Protein AF-A0A0P1B7J2-F1 (afdb_monomer_lite)

Sequence (470 aa):
MPLTPGGNSAWGNRELLYLIEAWDEVIDDPKDRLMLSTGERATLHARFCVIASSNRRSLSSVTRQHHRVCTAYRLIVATNKKSLKRGTPSWFELSTAEQHELRRAYTKKEKGLLILSPELFRKIDRMCGNNGGGKYHKGKELSKKVVKRSPHAKNPEPEDEAEFVDTPKAAWTPQDWAMFVDAWQEAVDEFIDYGNEPDEKVKLPNWLIRQKFVALGGSQDTTVGSITAKKRCIIHSYNFICQCVNGLEALDGSDWFDYTFTERFRLQRKLVNPKSSQRVGCEIDRETYQTIGSVLEKEEILETITVTGRKRKRGRRKIRKSSMSSDPSSDQSVIQSPTSSLSEDADDMSEAEDPPTKHPSPIVNDDERSQVDEQVVEALLEAQNARFEQLLRDLREERMEERKQNQAMLLAILHERKPTDDLTENATYMEALVGKQQEQLVSLFAQMHKERQQEREDFHALLRQLCSRS

pLDDT: mean 77.25, std 19.38, range [33.38, 98.06]

Foldseek 3Di:
DDDDDPDDDDQDPVLLVLLLVLVLVQDPAPQVPLDDDPVSLVSSLVSSCVSVVHPPDDSVRSRVVSNLLSVLLVLQVVQQVVCVVVVHDHLVPDDPVVVVVSCVVVCVQPPDRDDDDPVSSVSVCCSNPPPVPDPPDPDDDDDDDDDDDDDDDDDDDDPPPPPPPPPPDDDQDLVLLVLLLVLLLCQLVVVVVSCDPLADLDARQLVSSVVSSVVSVHDPPQGSVNSVVSLVLVVVLLVVQVVVQVVCCVPPNDGLQVDDLVVNVVVCCVVPDVPPPSPPNSSQHPVSSVSNVVSVVSSVSSNVSNPVPPPPCPDDDDDDDDDDDDDDDDDDDDDDDDDDDDDDDDDDDDDDDDDDDDDDDDDDPPPPVPPVVVVVVVVVVVVVVVVVVVVVVVVVVVVVVVVVVVVVVVVVVVVVPPDDPDPVVVVVVVVVVVVVVVVVVVVVVVVVVVVVVVVVVVVVVVVVVVVVVD

Radius of gyration: 34.01 Å; chains: 1; bounding box: 103×80×72 Å

Secondary structure (DSSP, 8-state):
---------PPPHHHHHHHHHHHHHH-S-TTT-SS--HHHHHHHHHHHHHHHT---S-HHHHHHHHHHHHHHHHHHHHHHHHHHHHTPPPTTTS-HHHHHHHHHHHHTSSS------HHHHHHHHHHHHGGGG------------------------------------PPPPHHHHHHHHHHHHHHHHHHHHT---TT---PPPHHHHHHHHHHTT--TT--HHHHHHHHHHHHHHHHHHHHHHHHHHHHT---GGGS-HHHHHHHHHHHS-TT---GGGGT--HHHHHHHHHHHHHHHHHHHTTT-S---------PPP----------------------------------PPP--------GGGTHHHHHHHHHHHHHHHHHHHHHHHHHHHHHHHHHHHHHHHHHHHHHH----S-HHHHHHHHHHHHHHHHHHHHHHHHHHHHHHHHHHHHHHHHHHHHHT--

Structure (mmCIF, N/CA/C/O backbone):
data_AF-A0A0P1B7J2-F1
#
_entry.id   AF-A0A0P1B7J2-F1
#
loop_
_atom_site.group_PDB
_atom_site.id
_atom_site.type_symbol
_atom_site.label_atom_id
_atom_site.label_alt_id
_atom_site.label_comp_id
_atom_site.label_asym_id
_atom_site.label_entity_id
_atom_site.label_seq_id
_atom_site.pdbx_PDB_ins_code
_atom_site.Cartn_x
_atom_site.Cartn_y
_atom_site.Cartn_z
_atom_site.occupancy
_atom_site.B_iso_or_equiv
_atom_site.auth_seq_id
_atom_site.auth_comp_id
_atom_site.auth_asym_id
_atom_site.auth_atom_id
_atom_site.pdbx_PDB_model_num
ATOM 1 N N . MET A 1 1 ? 25.366 19.234 -27.482 1.00 41.72 1 MET A N 1
ATOM 2 C CA . MET A 1 1 ? 24.338 18.509 -26.701 1.00 41.72 1 MET A CA 1
ATOM 3 C C . MET A 1 1 ? 24.308 19.087 -25.290 1.00 41.72 1 MET A C 1
ATOM 5 O O . MET A 1 1 ? 25.296 18.919 -24.582 1.00 41.72 1 MET A O 1
ATOM 9 N N . PRO A 1 2 ? 23.269 19.838 -24.888 1.00 40.12 2 PRO A N 1
ATOM 10 C CA . PRO A 1 2 ? 23.201 20.395 -23.543 1.00 40.12 2 PRO A CA 1
ATOM 11 C C . PRO A 1 2 ? 22.888 19.274 -22.545 1.00 40.12 2 PRO A C 1
ATOM 13 O O . PRO A 1 2 ? 21.862 18.604 -22.643 1.00 40.12 2 PRO A O 1
ATOM 16 N N . LEU A 1 3 ? 23.803 19.061 -21.600 1.00 41.00 3 LEU A N 1
ATOM 17 C CA . LEU A 1 3 ? 23.641 18.141 -20.479 1.00 41.00 3 LEU A CA 1
ATOM 18 C C . LEU A 1 3 ? 22.460 18.621 -19.627 1.00 41.00 3 LEU A C 1
ATOM 20 O O . LEU A 1 3 ? 22.558 19.633 -18.934 1.00 41.00 3 LEU A O 1
ATOM 24 N N . THR A 1 4 ? 21.325 17.923 -19.699 1.00 43.09 4 THR A N 1
ATOM 25 C CA . THR A 1 4 ? 20.171 18.231 -18.848 1.00 43.09 4 THR A CA 1
ATOM 26 C C . THR A 1 4 ? 20.570 18.012 -17.388 1.00 43.09 4 THR A C 1
ATOM 28 O O . THR A 1 4 ? 21.020 16.908 -17.063 1.00 43.09 4 THR A O 1
ATOM 31 N N . PRO A 1 5 ? 20.422 19.014 -16.504 1.00 43.41 5 PRO A N 1
ATOM 32 C CA . PRO A 1 5 ? 20.814 18.884 -15.111 1.00 43.41 5 PRO A CA 1
ATOM 33 C C . PRO A 1 5 ? 20.039 17.732 -14.473 1.00 43.41 5 PRO A C 1
ATOM 35 O O . PRO A 1 5 ? 18.808 17.702 -14.527 1.00 43.41 5 PRO A O 1
ATOM 38 N N . GLY A 1 6 ? 20.759 16.790 -13.862 1.00 49.25 6 GLY A N 1
ATOM 39 C CA . GLY A 1 6 ? 20.211 15.736 -13.007 1.00 49.25 6 GLY A CA 1
ATOM 40 C C . GLY A 1 6 ? 19.642 16.319 -11.712 1.00 49.25 6 GLY A C 1
ATOM 41 O O . GLY A 1 6 ? 20.199 16.126 -10.636 1.00 49.25 6 GLY A O 1
ATOM 42 N N . GLY A 1 7 ? 18.565 17.094 -11.834 1.00 41.22 7 GLY A N 1
ATOM 43 C CA . GLY A 1 7 ? 17.861 17.748 -10.741 1.00 41.22 7 GLY A CA 1
ATOM 44 C C . GLY A 1 7 ? 16.695 16.898 -10.251 1.00 41.22 7 GLY A C 1
ATOM 45 O O . GLY A 1 7 ? 15.668 16.806 -10.912 1.00 41.22 7 GLY A O 1
ATOM 46 N N . ASN A 1 8 ? 16.892 16.272 -9.092 1.00 40.94 8 ASN A N 1
ATOM 47 C CA . ASN A 1 8 ? 15.903 15.750 -8.147 1.00 40.94 8 ASN A CA 1
ATOM 48 C C . ASN A 1 8 ? 14.431 15.716 -8.602 1.00 40.94 8 ASN A C 1
ATOM 50 O O . ASN A 1 8 ? 13.693 16.677 -8.415 1.00 40.94 8 ASN A O 1
ATOM 54 N N . SER A 1 9 ? 14.020 14.538 -9.086 1.00 60.44 9 SER A N 1
ATOM 55 C CA . SER A 1 9 ? 12.851 13.726 -8.684 1.00 60.44 9 SER A CA 1
ATOM 56 C C . SER A 1 9 ? 11.465 14.374 -8.477 1.00 60.44 9 SER A C 1
ATOM 58 O O . SER A 1 9 ? 10.544 13.695 -8.027 1.00 60.44 9 SER A O 1
ATOM 60 N N . ALA A 1 10 ? 11.241 15.637 -8.825 1.00 81.94 10 ALA A N 1
ATOM 61 C CA . ALA A 1 10 ? 9.904 16.218 -8.832 1.00 81.94 10 ALA A CA 1
ATOM 62 C C . ALA A 1 10 ? 9.139 15.725 -10.069 1.00 81.94 10 ALA A C 1
ATOM 64 O O . ALA A 1 10 ? 9.696 15.660 -11.163 1.00 81.94 10 ALA A O 1
ATOM 65 N N . TRP A 1 11 ? 7.880 15.329 -9.894 1.00 92.81 11 TRP A N 1
ATOM 66 C CA . TRP A 1 11 ? 7.004 14.972 -11.010 1.00 92.81 11 TRP A CA 1
ATOM 67 C C . TRP A 1 11 ? 6.631 16.235 -11.786 1.00 92.81 11 TRP A C 1
ATOM 69 O O . TRP A 1 11 ? 6.026 17.150 -11.227 1.00 92.81 11 TRP A O 1
ATOM 79 N N . GLY A 1 12 ? 7.018 16.301 -13.059 1.00 93.00 12 GLY A N 1
ATOM 80 C CA . GLY A 1 12 ? 6.675 17.429 -13.926 1.00 93.00 12 GLY A CA 1
ATOM 81 C C . GLY A 1 12 ? 5.231 17.345 -14.426 1.00 93.00 12 GLY A C 1
ATOM 82 O O . GLY A 1 12 ? 4.690 16.254 -14.577 1.00 93.00 12 GLY A O 1
ATOM 83 N N . ASN A 1 13 ? 4.613 18.480 -14.771 1.00 93.62 13 ASN A N 1
ATOM 84 C CA . ASN A 1 13 ? 3.241 18.501 -15.311 1.00 93.62 13 ASN A CA 1
ATOM 85 C C . ASN A 1 13 ? 3.063 17.600 -16.546 1.00 93.62 13 ASN A C 1
ATOM 87 O O . ASN A 1 13 ? 2.053 16.916 -16.668 1.00 93.62 13 ASN A O 1
ATOM 91 N N . ARG A 1 14 ? 4.064 17.556 -17.435 1.00 94.88 14 ARG A N 1
ATOM 92 C CA . ARG A 1 14 ? 4.055 16.682 -18.618 1.00 94.88 14 ARG A CA 1
ATOM 93 C C . ARG A 1 14 ? 4.078 15.199 -18.243 1.00 94.88 14 ARG A C 1
ATOM 95 O O . ARG A 1 14 ? 3.361 14.403 -18.828 1.00 94.88 14 ARG A O 1
ATOM 102 N N . GLU A 1 15 ? 4.863 14.846 -17.232 1.00 95.62 15 GLU A N 1
ATOM 103 C CA . GLU A 1 15 ? 4.939 13.480 -16.714 1.00 95.62 15 GLU A CA 1
ATOM 104 C C . GLU A 1 15 ? 3.614 13.052 -16.063 1.00 95.62 15 GLU A C 1
ATOM 106 O O . GLU A 1 15 ? 3.169 11.922 -16.234 1.00 95.62 15 GLU A O 1
ATOM 111 N N . LEU A 1 16 ? 2.927 13.975 -15.382 1.00 96.50 16 LEU A N 1
ATOM 112 C CA . LEU A 1 16 ? 1.588 13.734 -14.838 1.00 96.50 16 LEU A CA 1
ATOM 113 C C . LEU A 1 16 ? 0.533 13.539 -15.932 1.00 96.50 16 LEU A C 1
ATOM 115 O O . LEU A 1 16 ? -0.369 12.726 -15.755 1.00 96.50 16 LEU A O 1
ATOM 119 N N . LEU A 1 17 ? 0.646 14.246 -17.061 1.00 96.31 17 LEU A N 1
ATOM 120 C CA . LEU A 1 17 ? -0.238 14.026 -18.209 1.00 96.31 17 LEU A CA 1
ATOM 121 C C . LEU A 1 17 ? -0.076 12.617 -18.785 1.00 96.31 17 LEU A C 1
ATOM 123 O O . LEU A 1 17 ? -1.090 11.983 -19.067 1.00 96.31 17 LEU A O 1
ATOM 127 N N . TYR A 1 18 ? 1.163 12.126 -18.899 1.00 97.19 18 TYR A N 1
ATOM 128 C CA . TYR A 1 18 ? 1.442 10.753 -19.333 1.00 97.19 18 TYR A CA 1
ATOM 129 C C . TYR A 1 18 ? 0.895 9.718 -18.358 1.00 97.19 18 TYR A C 1
ATOM 131 O O . TYR A 1 18 ? 0.360 8.703 -18.783 1.00 97.19 18 TYR A O 1
ATOM 139 N N . LEU A 1 19 ? 0.982 9.984 -17.052 1.00 96.81 19 LEU A N 1
ATOM 140 C CA . LEU A 1 19 ? 0.386 9.117 -16.038 1.00 96.81 19 LEU A CA 1
ATOM 141 C C . LEU A 1 19 ? -1.135 9.029 -16.178 1.00 96.81 19 LEU A C 1
ATOM 143 O O . LEU A 1 19 ? -1.689 7.940 -16.107 1.00 96.81 19 LEU A O 1
ATOM 147 N N . ILE A 1 20 ? -1.805 10.161 -16.389 1.00 95.88 20 ILE A N 1
ATOM 148 C CA . ILE A 1 20 ? -3.261 10.195 -16.574 1.00 95.88 20 ILE A CA 1
ATOM 149 C C . ILE A 1 20 ? -3.662 9.523 -17.893 1.00 95.88 20 ILE A C 1
ATOM 151 O O . ILE A 1 20 ? -4.688 8.866 -17.947 1.00 95.88 20 ILE A O 1
ATOM 155 N N . GLU A 1 21 ? -2.855 9.654 -18.946 1.00 96.12 21 GLU A N 1
ATOM 156 C CA . GLU A 1 21 ? -3.083 8.970 -20.227 1.00 96.12 21 GLU A CA 1
ATOM 157 C C . GLU A 1 21 ? -2.917 7.456 -20.111 1.00 96.12 21 GLU A C 1
ATOM 159 O O . GLU A 1 21 ? -3.795 6.708 -20.518 1.00 96.12 21 GLU A O 1
ATOM 164 N N . ALA A 1 22 ? -1.844 7.007 -19.459 1.00 96.31 22 ALA A N 1
ATOM 165 C CA . ALA A 1 22 ? -1.649 5.597 -19.153 1.00 96.31 22 ALA A CA 1
ATOM 166 C C . ALA A 1 22 ? -2.789 5.043 -18.288 1.00 96.31 22 ALA A C 1
ATOM 168 O O . ALA A 1 22 ? -3.189 3.899 -18.462 1.00 96.31 22 ALA A O 1
ATOM 169 N N . TRP A 1 23 ? -3.311 5.850 -17.363 1.00 95.12 23 TRP A N 1
ATOM 170 C CA . TRP A 1 23 ? -4.446 5.481 -16.524 1.00 95.12 23 TRP A CA 1
ATOM 171 C C . TRP A 1 23 ? -5.737 5.315 -17.336 1.00 95.12 23 TRP A C 1
ATOM 173 O O . TRP A 1 23 ? -6.419 4.309 -17.161 1.00 95.12 23 TRP A O 1
ATOM 183 N N . ASP A 1 24 ? -6.029 6.243 -18.246 1.00 93.50 24 ASP A N 1
ATOM 184 C CA . ASP A 1 24 ? -7.201 6.194 -19.135 1.00 93.50 24 ASP A CA 1
ATOM 185 C C . ASP A 1 24 ? -7.213 4.946 -20.022 1.00 93.50 24 ASP A C 1
ATOM 187 O O . ASP A 1 24 ? -8.253 4.342 -20.248 1.00 93.50 24 ASP A O 1
ATOM 191 N N . GLU A 1 25 ? -6.039 4.515 -20.482 1.00 94.50 25 GLU A N 1
ATOM 192 C CA . GLU A 1 25 ? -5.925 3.348 -21.354 1.00 94.50 25 GLU A CA 1
ATOM 193 C C . GLU A 1 25 ? -5.989 1.995 -20.634 1.00 94.50 25 GLU A C 1
ATOM 195 O O . GLU A 1 25 ? -6.272 0.980 -21.266 1.00 94.50 25 GLU A O 1
ATOM 200 N N . VAL A 1 26 ? -5.659 1.950 -19.342 1.00 93.12 26 VAL A N 1
ATOM 201 C CA . VAL A 1 26 ? -5.511 0.686 -18.600 1.00 93.12 26 VAL A CA 1
ATOM 202 C C . VAL A 1 26 ? -6.762 0.328 -17.800 1.00 93.12 26 VAL A C 1
ATOM 204 O O . VAL A 1 26 ? -6.936 -0.836 -17.447 1.00 93.12 26 VAL A O 1
ATOM 207 N N . ILE A 1 27 ? -7.623 1.299 -17.484 1.00 87.12 27 ILE A N 1
ATOM 208 C CA . ILE A 1 27 ? -8.712 1.106 -16.520 1.00 87.12 27 ILE A CA 1
ATOM 209 C C . ILE A 1 27 ? -10.059 1.405 -17.155 1.00 87.12 27 ILE A C 1
ATOM 211 O O . ILE A 1 27 ? -10.395 2.560 -17.395 1.00 87.12 27 ILE A O 1
ATOM 215 N N . ASP A 1 28 ? -10.854 0.351 -17.329 1.00 80.81 28 ASP A N 1
ATOM 216 C CA . ASP A 1 28 ? -12.162 0.415 -17.988 1.00 80.81 28 ASP A CA 1
ATOM 217 C C . ASP A 1 28 ? -13.182 1.299 -17.242 1.00 80.81 28 ASP A C 1
ATOM 219 O O . ASP A 1 28 ? -14.014 1.959 -17.869 1.00 80.81 28 ASP A O 1
ATOM 223 N N . ASP A 1 29 ? -13.120 1.336 -15.903 1.00 80.12 29 ASP A N 1
ATOM 224 C CA . ASP A 1 29 ? -13.966 2.207 -15.077 1.00 80.12 29 ASP A CA 1
ATOM 225 C C . ASP A 1 29 ? -13.171 2.939 -13.976 1.00 80.12 29 ASP A C 1
ATOM 227 O O . ASP A 1 29 ? -13.053 2.468 -12.836 1.00 80.12 29 ASP A O 1
ATOM 231 N N . PRO A 1 30 ? -12.617 4.125 -14.286 1.00 71.75 30 PRO A N 1
ATOM 232 C CA . PRO A 1 30 ? -11.809 4.895 -13.346 1.00 71.75 30 PRO A CA 1
ATOM 233 C C . PRO A 1 30 ? -12.640 5.572 -12.243 1.00 71.75 30 PRO A C 1
ATOM 235 O O . PRO A 1 30 ? -12.064 6.174 -11.334 1.00 71.75 30 PRO A O 1
ATOM 238 N N . LYS A 1 31 ? -13.981 5.517 -12.298 1.00 66.75 31 LYS A N 1
ATOM 239 C CA . LYS A 1 31 ? -14.863 6.209 -11.339 1.00 66.75 31 LYS A CA 1
ATOM 240 C C . LYS A 1 31 ? -14.855 5.553 -9.967 1.00 66.75 31 LYS A C 1
ATOM 242 O O . LYS A 1 31 ? -14.741 6.249 -8.957 1.00 66.75 31 LYS A O 1
ATOM 247 N N . ASP A 1 32 ? -14.932 4.227 -9.955 1.00 59.50 32 ASP A N 1
ATOM 248 C CA . ASP A 1 32 ? -15.065 3.442 -8.727 1.00 59.50 32 ASP A CA 1
ATOM 249 C C . ASP A 1 32 ? -13.732 2.833 -8.265 1.00 59.50 32 ASP A C 1
ATOM 251 O O . ASP A 1 32 ? -13.579 2.469 -7.096 1.00 59.50 32 ASP A O 1
ATOM 255 N N . ARG A 1 33 ? -12.710 2.802 -9.133 1.00 65.81 33 ARG A N 1
ATOM 256 C CA . ARG A 1 33 ? -11.414 2.157 -8.859 1.00 65.81 33 ARG A CA 1
ATOM 257 C C . ARG A 1 33 ? -10.284 3.148 -8.623 1.00 65.81 33 ARG A C 1
ATOM 259 O O . ARG A 1 33 ? -9.339 3.286 -9.388 1.00 65.81 33 ARG A O 1
ATOM 266 N N . LEU A 1 34 ? -10.357 3.819 -7.480 1.00 69.50 34 LEU A N 1
ATOM 267 C CA . LEU A 1 34 ? -9.281 4.702 -6.998 1.00 69.50 34 LEU A CA 1
ATOM 268 C C . LEU A 1 34 ? -8.143 3.931 -6.309 1.00 69.50 34 LEU A C 1
ATOM 270 O O . LEU A 1 34 ? -7.134 4.519 -5.916 1.00 69.50 34 LEU A O 1
ATOM 274 N N . MET A 1 35 ? -8.325 2.621 -6.156 1.00 77.25 35 MET A N 1
ATOM 275 C CA . MET A 1 35 ? -7.309 1.668 -5.743 1.00 77.25 35 MET A CA 1
ATOM 276 C C . MET A 1 35 ? -7.142 0.662 -6.869 1.00 77.25 35 MET A C 1
ATOM 278 O O . MET A 1 35 ? -8.120 0.093 -7.347 1.00 77.25 35 MET A O 1
ATOM 282 N N . LEU A 1 36 ? -5.897 0.488 -7.287 1.00 85.81 36 LEU A N 1
ATOM 283 C CA . LEU A 1 36 ? -5.527 -0.424 -8.353 1.00 85.81 36 LEU A CA 1
ATOM 284 C C . LEU A 1 36 ? -5.155 -1.770 -7.750 1.00 85.81 36 LEU A C 1
ATOM 286 O O . LEU A 1 36 ? -4.404 -1.818 -6.771 1.00 85.81 36 LEU A O 1
ATOM 290 N N . SER A 1 37 ? -5.621 -2.852 -8.362 1.00 86.94 37 SER A N 1
ATOM 291 C CA . SER A 1 37 ? -5.097 -4.190 -8.099 1.00 86.94 37 SER A CA 1
ATOM 292 C C . SER A 1 37 ? -3.600 -4.269 -8.429 1.00 86.94 37 SER A C 1
ATOM 294 O O . SER A 1 37 ? -3.010 -3.384 -9.057 1.00 86.94 37 SER A O 1
ATOM 296 N N . THR A 1 38 ? -2.935 -5.330 -7.974 1.00 81.06 38 THR A N 1
ATOM 297 C CA . THR A 1 38 ? -1.515 -5.566 -8.283 1.00 81.06 38 THR A CA 1
ATOM 298 C C . THR A 1 38 ? -1.262 -5.651 -9.788 1.00 81.06 38 THR A C 1
ATOM 300 O O . THR A 1 38 ? -0.347 -4.993 -10.282 1.00 81.06 38 THR A O 1
ATOM 303 N N . GLY A 1 39 ? -2.124 -6.361 -10.524 1.00 85.94 39 GLY A N 1
ATOM 304 C CA . GLY A 1 39 ? -2.051 -6.443 -11.984 1.00 85.94 39 GLY A CA 1
ATOM 305 C C . GLY A 1 39 ? -2.223 -5.079 -12.655 1.00 85.94 39 GLY A C 1
ATOM 306 O O . GLY A 1 39 ? -1.357 -4.663 -13.419 1.00 85.94 39 GLY A O 1
ATOM 307 N N . GLU A 1 40 ? -3.273 -4.330 -12.299 1.00 91.88 40 GLU A N 1
ATOM 308 C CA . GLU A 1 40 ? -3.543 -3.002 -12.878 1.00 91.88 40 GLU A CA 1
ATOM 309 C C . GLU A 1 40 ? -2.398 -2.008 -12.625 1.00 91.88 40 GLU A C 1
ATOM 311 O O . GLU A 1 40 ? -2.108 -1.178 -13.482 1.00 91.88 40 GLU A O 1
ATOM 316 N N . ARG A 1 41 ? -1.697 -2.097 -11.485 1.00 92.38 41 ARG A N 1
ATOM 317 C CA . ARG A 1 41 ? -0.511 -1.260 -11.217 1.00 92.38 41 ARG A CA 1
ATOM 318 C C . ARG A 1 41 ? 0.651 -1.578 -12.141 1.00 92.38 41 ARG A C 1
ATOM 320 O O . ARG A 1 41 ? 1.275 -0.649 -12.654 1.00 92.38 41 ARG A O 1
ATOM 327 N N . ALA A 1 42 ? 0.942 -2.862 -12.341 1.00 91.12 42 ALA A N 1
ATOM 328 C CA . ALA A 1 42 ? 1.992 -3.291 -13.257 1.00 91.12 42 ALA A CA 1
ATOM 329 C C . ALA A 1 42 ? 1.667 -2.849 -14.691 1.00 91.12 42 ALA A C 1
ATOM 331 O O . ALA A 1 42 ? 2.518 -2.272 -15.368 1.00 91.12 42 ALA A O 1
ATOM 332 N N . THR A 1 43 ? 0.414 -3.017 -15.122 1.00 94.62 43 THR A N 1
ATOM 333 C CA . THR A 1 43 ? -0.050 -2.569 -16.441 1.00 94.62 43 THR A CA 1
ATOM 334 C C . THR A 1 43 ? 0.004 -1.046 -16.579 1.00 94.62 43 THR A C 1
ATOM 336 O O . THR A 1 43 ? 0.496 -0.548 -17.592 1.00 94.62 43 THR A O 1
ATOM 339 N N . LEU A 1 44 ? -0.411 -0.297 -15.551 1.00 96.06 44 LEU A N 1
ATOM 340 C CA . LEU A 1 44 ? -0.316 1.164 -15.522 1.00 96.06 44 LEU A CA 1
ATOM 341 C C . LEU A 1 44 ? 1.134 1.635 -15.660 1.00 96.06 44 LEU A C 1
ATOM 343 O O . LEU A 1 44 ? 1.415 2.544 -16.438 1.00 96.06 44 LEU A O 1
ATOM 347 N N . HIS A 1 45 ? 2.063 1.031 -14.916 1.00 96.44 45 HIS A N 1
ATOM 348 C CA . HIS A 1 45 ? 3.487 1.365 -14.995 1.00 96.44 45 HIS A CA 1
ATOM 349 C C . HIS A 1 45 ? 4.076 1.042 -16.365 1.00 96.44 45 HIS A C 1
ATOM 351 O O . HIS A 1 45 ? 4.718 1.908 -16.960 1.00 96.44 45 HIS A O 1
ATOM 357 N N . ALA A 1 46 ? 3.796 -0.148 -16.899 1.00 95.50 46 ALA A N 1
ATOM 358 C CA . ALA A 1 46 ? 4.240 -0.537 -18.230 1.00 95.50 46 ALA A CA 1
ATOM 359 C C . ALA A 1 46 ? 3.739 0.460 -19.285 1.00 95.50 46 ALA A C 1
ATOM 361 O O . ALA A 1 46 ? 4.525 0.961 -20.093 1.00 95.50 46 ALA A O 1
ATOM 362 N N . ARG A 1 47 ? 2.450 0.823 -19.235 1.00 97.38 47 ARG A N 1
ATOM 363 C CA . ARG A 1 47 ? 1.866 1.791 -20.168 1.00 97.38 47 ARG A CA 1
ATOM 364 C C . ARG A 1 47 ? 2.452 3.188 -19.993 1.00 97.38 47 ARG A C 1
ATOM 366 O O . ARG A 1 47 ? 2.790 3.836 -20.981 1.00 97.38 47 ARG A O 1
ATOM 373 N N . PHE A 1 48 ? 2.655 3.627 -18.754 1.00 97.25 48 PHE A N 1
ATOM 374 C CA . PHE A 1 48 ? 3.328 4.887 -18.455 1.00 97.25 48 PHE A CA 1
ATOM 375 C C . PHE A 1 48 ? 4.733 4.936 -19.065 1.00 97.25 48 PHE A C 1
ATOM 377 O O . PHE A 1 48 ? 5.079 5.930 -19.699 1.00 97.25 48 PHE A O 1
ATOM 384 N N . CYS A 1 49 ? 5.531 3.874 -18.926 1.00 95.81 49 CYS A N 1
ATOM 385 C CA . CYS A 1 49 ? 6.874 3.811 -19.502 1.00 95.81 49 CYS A CA 1
ATOM 386 C C . CYS A 1 49 ? 6.867 3.895 -21.033 1.00 95.81 49 CYS A C 1
ATOM 388 O O . CYS A 1 49 ? 7.732 4.566 -21.602 1.00 95.81 49 CYS A O 1
ATOM 390 N N . VAL A 1 50 ? 5.878 3.273 -21.685 1.00 96.50 50 VAL A N 1
ATOM 391 C CA . VAL A 1 50 ? 5.677 3.361 -23.141 1.00 96.50 50 VAL A CA 1
ATOM 392 C C . VAL A 1 50 ? 5.379 4.804 -23.558 1.00 96.50 50 VAL A C 1
ATOM 394 O O . VAL A 1 50 ? 6.096 5.358 -24.390 1.00 96.50 50 VAL A O 1
ATOM 397 N N . ILE A 1 51 ? 4.387 5.452 -22.939 1.00 97.12 51 ILE A N 1
ATOM 398 C CA . ILE A 1 51 ? 3.978 6.827 -23.286 1.00 97.12 51 ILE A CA 1
ATOM 399 C C . ILE A 1 51 ? 5.090 7.836 -22.968 1.00 97.12 51 ILE A C 1
ATOM 401 O O . ILE A 1 51 ? 5.397 8.720 -23.769 1.00 97.12 51 ILE A O 1
ATOM 405 N N . ALA A 1 52 ? 5.742 7.695 -21.813 1.00 95.69 52 ALA A N 1
ATOM 406 C CA . ALA A 1 52 ? 6.831 8.573 -21.402 1.00 95.69 52 ALA A CA 1
ATOM 407 C C . ALA A 1 52 ? 8.125 8.344 -22.201 1.00 95.69 52 ALA A C 1
ATOM 409 O O . ALA A 1 52 ? 9.051 9.151 -22.074 1.00 95.69 52 ALA A O 1
ATOM 410 N N . SER A 1 53 ? 8.206 7.257 -22.985 1.00 94.38 53 SER A N 1
ATOM 411 C CA . SER A 1 53 ? 9.423 6.800 -23.675 1.00 94.38 53 SER A CA 1
ATOM 412 C C . SER A 1 53 ? 10.629 6.736 -22.726 1.00 94.38 53 SER A C 1
ATOM 414 O O . SER A 1 53 ? 11.743 7.138 -23.062 1.00 94.38 53 SER A O 1
ATOM 416 N N . SER A 1 54 ? 10.382 6.328 -21.479 1.00 88.38 54 SER A N 1
ATOM 417 C CA . SER A 1 54 ? 11.335 6.439 -20.376 1.00 88.38 54 SER A CA 1
ATOM 418 C C . SER A 1 54 ? 10.988 5.459 -19.260 1.00 88.38 54 SER A C 1
ATOM 420 O O . SER A 1 54 ? 9.852 5.396 -18.795 1.00 88.38 54 SER A O 1
ATOM 422 N N . ASN A 1 55 ? 12.000 4.749 -18.763 1.00 86.56 55 ASN A N 1
ATOM 423 C CA . ASN A 1 55 ? 11.915 3.866 -17.597 1.00 86.56 55 ASN A CA 1
ATOM 424 C C . ASN A 1 55 ? 12.442 4.534 -16.311 1.00 86.56 55 ASN A C 1
ATOM 426 O O . ASN A 1 55 ? 12.782 3.860 -15.346 1.00 86.56 55 ASN A O 1
ATOM 430 N N . ARG A 1 56 ? 12.521 5.874 -16.276 1.00 87.50 56 ARG A N 1
ATOM 431 C CA . ARG A 1 56 ? 13.116 6.615 -15.146 1.00 87.50 56 ARG A CA 1
ATOM 432 C C . ARG A 1 56 ? 12.336 6.520 -13.833 1.00 87.50 56 ARG A C 1
ATOM 434 O O . ARG A 1 56 ? 12.880 6.881 -12.791 1.00 87.50 56 ARG A O 1
ATOM 441 N N . ARG A 1 57 ? 11.061 6.126 -13.865 1.00 91.75 57 ARG A N 1
ATOM 442 C CA . ARG A 1 57 ? 10.224 5.987 -12.666 1.00 91.75 57 ARG A CA 1
ATOM 443 C C . ARG A 1 57 ? 9.987 4.515 -12.373 1.00 91.75 57 ARG A C 1
ATOM 445 O O . ARG A 1 57 ? 9.555 3.770 -13.248 1.00 91.75 57 ARG A O 1
ATOM 452 N N . SER A 1 58 ? 10.218 4.133 -11.123 1.00 92.75 58 SER A N 1
ATOM 453 C CA . SER A 1 58 ? 9.864 2.810 -10.618 1.00 92.75 58 SER A CA 1
ATOM 454 C C . SER A 1 58 ? 8.344 2.629 -10.546 1.00 92.75 58 SER A C 1
ATOM 456 O O . SER A 1 58 ? 7.594 3.605 -10.413 1.00 92.75 58 SER A O 1
ATOM 458 N N . LEU A 1 59 ? 7.895 1.371 -10.573 1.00 91.25 59 LEU A N 1
ATOM 459 C CA . LEU A 1 59 ? 6.499 0.967 -10.361 1.00 91.25 59 LEU A CA 1
ATOM 460 C C . LEU A 1 59 ? 5.905 1.612 -9.102 1.00 91.25 59 LEU A C 1
ATOM 462 O O . LEU A 1 59 ? 4.829 2.216 -9.142 1.00 91.25 59 LEU A O 1
ATOM 466 N N . SER A 1 60 ? 6.653 1.562 -7.999 1.00 86.31 60 SER A N 1
ATOM 467 C CA . SER A 1 60 ? 6.285 2.163 -6.716 1.00 86.31 60 SER A CA 1
ATOM 468 C C . SER A 1 60 ? 6.103 3.680 -6.806 1.00 86.31 60 SER A C 1
ATOM 470 O O . SER A 1 60 ? 5.180 4.235 -6.202 1.00 86.31 60 SER A O 1
ATOM 472 N N . SER A 1 61 ? 6.951 4.372 -7.575 1.00 91.56 61 SER A N 1
ATOM 473 C CA . SER A 1 61 ? 6.847 5.819 -7.790 1.00 91.56 61 SER A CA 1
ATOM 474 C C . SER A 1 61 ? 5.596 6.181 -8.591 1.00 91.56 61 SER A C 1
ATOM 476 O O . SER A 1 61 ? 4.834 7.054 -8.168 1.00 91.56 61 SER A O 1
ATOM 478 N N . VAL A 1 62 ? 5.343 5.470 -9.696 1.00 94.44 62 VAL A N 1
ATOM 479 C CA . VAL A 1 62 ? 4.158 5.661 -10.551 1.00 94.44 62 VAL A CA 1
ATOM 480 C C . VAL A 1 62 ? 2.873 5.397 -9.770 1.00 94.44 62 VAL A C 1
ATOM 482 O O . VAL A 1 62 ? 1.985 6.246 -9.737 1.00 94.44 62 VAL A O 1
ATOM 485 N N . THR A 1 63 ? 2.811 4.279 -9.050 1.00 91.81 63 THR A N 1
ATOM 486 C CA . THR A 1 63 ? 1.655 3.897 -8.226 1.00 91.81 63 THR A CA 1
ATOM 487 C C . THR A 1 63 ? 1.366 4.930 -7.138 1.00 91.81 63 THR A C 1
ATOM 489 O O . THR A 1 63 ? 0.230 5.377 -6.963 1.00 91.81 63 THR A O 1
ATOM 492 N N . ARG A 1 64 ? 2.401 5.357 -6.405 1.00 89.62 64 ARG A N 1
ATOM 493 C CA . ARG A 1 64 ? 2.259 6.367 -5.349 1.00 89.62 64 ARG A CA 1
ATOM 494 C C . ARG A 1 64 ? 1.787 7.699 -5.917 1.00 89.62 64 ARG A C 1
ATOM 496 O O . ARG A 1 64 ? 0.992 8.393 -5.282 1.00 89.62 64 ARG A O 1
ATOM 503 N N . GLN A 1 65 ? 2.279 8.068 -7.096 1.00 94.31 65 GLN A N 1
ATOM 504 C CA . GLN A 1 65 ? 1.863 9.294 -7.751 1.00 94.31 65 GLN A CA 1
ATOM 505 C C . GLN A 1 65 ? 0.420 9.214 -8.252 1.00 94.31 65 GLN A C 1
ATOM 507 O O . GLN A 1 65 ? -0.335 10.159 -8.031 1.00 94.31 65 GLN A O 1
ATOM 512 N N . HIS A 1 66 ? 0.016 8.088 -8.839 1.00 94.38 66 HIS A N 1
ATOM 513 C CA . HIS A 1 66 ? -1.366 7.826 -9.236 1.00 94.38 66 HIS A CA 1
ATOM 514 C C . HIS A 1 66 ? -2.319 7.992 -8.046 1.00 94.38 66 HIS A C 1
ATOM 516 O O . HIS A 1 66 ? -3.292 8.742 -8.120 1.00 94.38 66 HIS A O 1
ATOM 522 N N . HIS A 1 67 ? -1.976 7.397 -6.901 1.00 91.00 67 HIS A N 1
ATOM 523 C CA . HIS A 1 67 ? -2.756 7.552 -5.677 1.00 91.00 67 HIS A CA 1
ATOM 524 C C . HIS A 1 67 ? -2.878 9.026 -5.242 1.00 91.00 67 HIS A C 1
ATOM 526 O O . HIS A 1 67 ? -3.972 9.502 -4.943 1.00 91.00 67 HIS A O 1
ATOM 532 N N . ARG A 1 68 ? -1.782 9.797 -5.280 1.00 91.50 68 ARG A N 1
ATOM 533 C CA . ARG A 1 68 ? -1.813 11.239 -4.963 1.00 91.50 68 ARG A CA 1
ATOM 534 C C . ARG A 1 68 ? -2.697 12.043 -5.916 1.00 91.50 68 ARG A C 1
ATOM 536 O O . ARG A 1 68 ? -3.372 12.966 -5.462 1.00 91.50 68 ARG A O 1
ATOM 543 N N . VAL A 1 69 ? -2.682 11.714 -7.210 1.00 93.69 69 VAL A N 1
ATOM 544 C CA . VAL A 1 69 ? -3.562 12.318 -8.224 1.00 93.69 69 VAL A CA 1
ATOM 545 C C . VAL A 1 69 ? -5.026 12.027 -7.885 1.00 93.69 69 VAL A C 1
ATOM 547 O O . VAL A 1 69 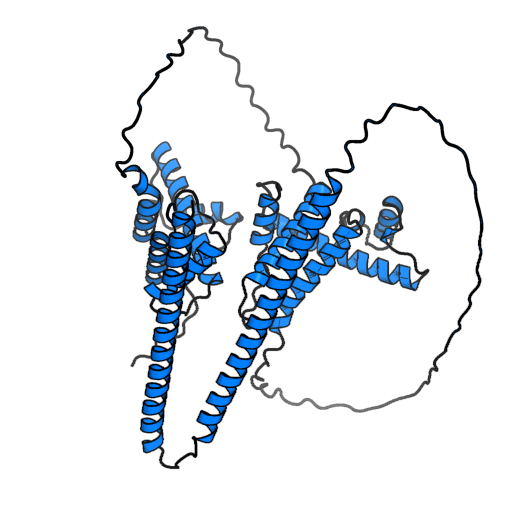? -5.824 12.960 -7.806 1.00 93.69 69 VAL A O 1
ATOM 550 N N . CYS A 1 70 ? -5.355 10.768 -7.589 1.00 91.81 70 CYS A N 1
ATOM 551 C CA . CYS A 1 70 ? -6.695 10.332 -7.193 1.00 91.81 70 CYS A CA 1
ATOM 552 C C . CYS A 1 70 ? -7.210 11.066 -5.946 1.00 91.81 70 CYS A C 1
ATOM 554 O O . CYS A 1 70 ? -8.324 11.597 -5.938 1.00 91.81 70 CYS A O 1
ATOM 556 N N . THR A 1 71 ? -6.396 11.146 -4.890 1.00 89.62 71 THR A N 1
ATOM 557 C CA . THR A 1 71 ? -6.755 11.876 -3.666 1.00 89.62 71 THR A CA 1
ATOM 558 C C . THR A 1 71 ? -6.976 13.363 -3.950 1.00 89.62 71 THR A C 1
ATOM 560 O O . THR A 1 71 ? -7.960 13.939 -3.478 1.00 89.62 71 THR A O 1
ATOM 563 N N . ALA A 1 72 ? -6.093 13.995 -4.729 1.00 93.25 72 ALA A N 1
ATOM 564 C CA . ALA A 1 72 ? -6.230 15.407 -5.074 1.00 93.25 72 ALA A CA 1
ATOM 565 C C . ALA A 1 72 ? -7.514 15.665 -5.877 1.00 93.25 72 ALA A C 1
ATOM 567 O O . ALA A 1 72 ? -8.254 16.593 -5.556 1.00 93.25 72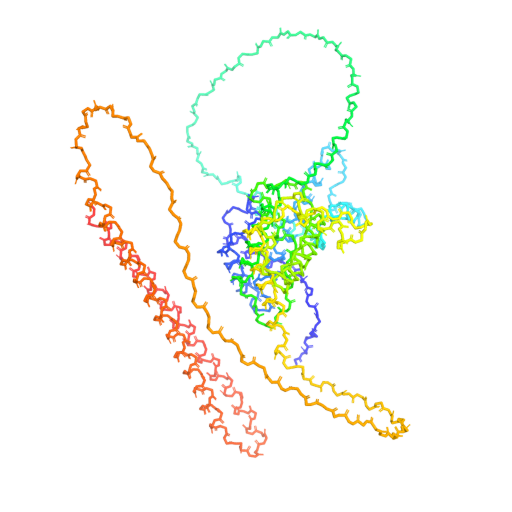 ALA A O 1
ATOM 568 N N . TYR A 1 73 ? -7.827 14.810 -6.854 1.00 93.88 73 TYR A N 1
ATOM 569 C CA . TYR A 1 73 ? -9.062 14.893 -7.635 1.00 93.88 73 TYR A CA 1
ATOM 570 C C . TYR A 1 73 ? -10.307 14.819 -6.738 1.00 93.88 73 TYR A C 1
ATOM 572 O O . TYR A 1 73 ? -11.162 15.704 -6.800 1.00 93.88 73 TYR A O 1
ATOM 580 N N . ARG A 1 74 ? -10.373 13.839 -5.825 1.00 91.12 74 ARG A N 1
ATOM 581 C CA . ARG A 1 74 ? -11.482 13.695 -4.864 1.00 91.12 74 ARG A CA 1
ATOM 582 C C . ARG A 1 74 ? -11.692 14.938 -4.008 1.00 91.12 74 ARG A C 1
ATOM 584 O O . ARG A 1 74 ? -12.834 15.357 -3.817 1.00 91.12 74 ARG A O 1
ATOM 591 N N . LEU A 1 75 ? -10.611 15.529 -3.494 1.00 93.38 75 LEU A N 1
ATOM 592 C CA . LEU A 1 75 ? -10.697 16.764 -2.715 1.00 93.38 75 LEU A CA 1
ATOM 593 C C . LEU A 1 75 ? -11.324 17.890 -3.546 1.00 93.38 75 LEU A C 1
ATOM 595 O O . LEU A 1 75 ? -12.222 18.582 -3.061 1.00 93.38 75 LEU A O 1
ATOM 599 N N . ILE A 1 76 ? -10.879 18.052 -4.794 1.00 95.62 76 ILE A N 1
ATOM 600 C CA . ILE A 1 76 ? -11.376 19.098 -5.693 1.00 95.62 76 ILE A CA 1
ATOM 601 C C . ILE A 1 76 ? -12.860 18.875 -6.003 1.00 95.62 76 ILE A C 1
ATOM 603 O O . ILE A 1 76 ? -13.654 19.798 -5.835 1.00 95.62 76 ILE A O 1
ATOM 607 N N . VAL A 1 77 ? -13.266 17.653 -6.363 1.00 94.06 77 VAL A N 1
ATOM 608 C CA . VAL A 1 77 ? -14.676 17.308 -6.630 1.00 94.06 77 VAL A CA 1
ATOM 609 C C . VAL A 1 77 ? -15.552 17.553 -5.401 1.00 94.06 77 VAL A C 1
ATOM 611 O O . VAL A 1 77 ? -16.601 18.191 -5.501 1.00 94.06 77 VAL A O 1
ATOM 614 N N . ALA A 1 78 ? -15.123 17.090 -4.224 1.00 93.88 78 ALA A N 1
ATOM 615 C CA . ALA A 1 78 ? -15.863 17.285 -2.980 1.00 93.88 78 ALA A CA 1
ATOM 616 C C . ALA A 1 78 ? -15.993 18.771 -2.618 1.00 93.88 78 ALA A C 1
ATOM 618 O O . ALA A 1 78 ? -17.058 19.200 -2.165 1.00 93.88 78 ALA A O 1
ATOM 619 N N . THR A 1 79 ? -14.937 19.558 -2.841 1.00 95.94 79 THR A N 1
ATOM 620 C CA . THR A 1 79 ? -14.962 21.009 -2.623 1.00 95.94 79 THR A CA 1
ATOM 621 C C . THR A 1 79 ? -15.907 21.683 -3.607 1.00 95.94 79 THR A C 1
ATOM 623 O O . THR A 1 79 ? -16.823 22.364 -3.166 1.00 95.94 79 THR A O 1
ATOM 626 N N . ASN A 1 80 ? -15.785 21.412 -4.909 1.00 96.75 80 ASN A N 1
ATOM 627 C CA . ASN A 1 80 ? -16.658 21.977 -5.941 1.00 96.75 80 ASN A CA 1
ATOM 628 C C . ASN A 1 80 ? -18.135 21.655 -5.684 1.00 96.75 80 ASN A C 1
ATOM 630 O O . ASN A 1 80 ? -18.990 22.532 -5.783 1.00 96.75 80 ASN A O 1
ATOM 634 N N . LYS A 1 81 ? -18.443 20.420 -5.272 1.00 95.56 81 LYS A N 1
ATOM 635 C CA . LYS A 1 81 ? -19.806 20.008 -4.910 1.00 95.56 81 LYS A CA 1
ATOM 636 C C . LYS A 1 81 ? -20.343 20.778 -3.701 1.00 95.56 81 LYS A C 1
ATOM 638 O O . LYS A 1 81 ? -21.520 21.132 -3.680 1.00 95.56 81 LYS A O 1
ATOM 643 N N . LYS A 1 82 ? -19.512 21.026 -2.681 1.00 96.50 82 LYS A N 1
ATOM 644 C CA . LYS A 1 82 ? -19.889 21.851 -1.519 1.00 96.50 82 LYS A CA 1
ATOM 645 C C . LYS A 1 82 ? -20.053 23.318 -1.911 1.00 96.50 82 LYS A C 1
ATOM 647 O O . LYS A 1 82 ? -21.019 23.935 -1.472 1.00 96.50 82 LYS A O 1
ATOM 652 N N . SER A 1 83 ? -19.164 23.832 -2.756 1.00 96.62 83 SER A N 1
ATOM 653 C CA . SER A 1 83 ? -19.203 25.203 -3.252 1.00 96.62 83 SER A CA 1
ATOM 654 C C . SER A 1 83 ? -20.476 25.490 -4.034 1.00 96.62 83 SER A C 1
ATOM 656 O O . SER A 1 83 ? -21.174 26.449 -3.724 1.00 96.62 83 SER A O 1
ATOM 658 N N . LEU A 1 84 ? -20.863 24.583 -4.937 1.00 96.12 84 LEU A N 1
ATOM 659 C CA . LEU A 1 84 ? -22.106 24.688 -5.700 1.00 96.12 84 LEU A CA 1
ATOM 660 C C . LEU A 1 84 ? -23.343 24.756 -4.792 1.00 96.12 84 LEU A C 1
ATOM 662 O O . LEU A 1 84 ? -24.238 25.559 -5.024 1.00 96.12 84 LEU A O 1
ATOM 666 N N . LYS A 1 85 ? -23.383 23.946 -3.726 1.00 97.31 85 LYS A N 1
ATOM 667 C CA . LYS A 1 85 ? -24.492 23.961 -2.756 1.00 97.31 85 LYS A CA 1
ATOM 668 C C . LYS A 1 85 ? -24.561 25.248 -1.934 1.00 97.31 85 LYS A C 1
ATOM 670 O O . LYS A 1 85 ? -25.637 25.601 -1.470 1.00 97.31 85 LYS A O 1
ATOM 675 N N . ARG A 1 86 ? -23.420 25.897 -1.696 1.00 97.12 86 ARG A N 1
ATOM 676 C CA . ARG A 1 86 ? -23.308 27.095 -0.851 1.00 97.12 86 ARG A CA 1
ATOM 677 C C . ARG A 1 86 ? -23.273 28.400 -1.649 1.00 97.12 86 ARG A C 1
ATOM 679 O O . ARG A 1 86 ? -23.275 29.458 -1.035 1.00 97.12 86 ARG A O 1
ATOM 686 N N . GLY A 1 87 ? -23.206 28.333 -2.980 1.00 97.19 87 GLY A N 1
ATOM 687 C CA . GLY A 1 87 ? -22.964 29.503 -3.826 1.00 97.19 87 GLY A CA 1
ATOM 688 C C . GLY A 1 87 ? -21.584 30.135 -3.609 1.00 97.19 87 GLY A C 1
ATOM 689 O O . GLY A 1 87 ? -21.417 31.322 -3.864 1.00 97.19 87 GLY A O 1
ATOM 690 N N . THR A 1 88 ? -20.605 29.378 -3.101 1.00 97.44 88 THR A N 1
ATOM 691 C CA . THR A 1 88 ? -19.225 29.862 -2.924 1.00 97.44 88 THR A CA 1
ATOM 692 C C . THR A 1 88 ? -18.380 29.555 -4.166 1.00 97.44 88 THR A C 1
ATOM 694 O O . THR A 1 88 ? -18.756 28.669 -4.938 1.00 97.44 88 THR A O 1
ATOM 697 N N . PRO A 1 89 ? -17.225 30.222 -4.359 1.00 97.94 89 PRO A N 1
ATOM 698 C CA . PRO A 1 89 ? -16.343 29.949 -5.493 1.00 97.94 89 PRO A CA 1
ATOM 699 C C . PRO A 1 89 ? -15.903 28.479 -5.562 1.00 97.94 89 PRO A C 1
ATOM 701 O O . PRO A 1 89 ? -15.744 27.797 -4.539 1.00 97.94 89 PRO A O 1
ATOM 704 N N . SER A 1 90 ? -15.720 27.974 -6.779 1.00 97.50 90 SER A N 1
ATOM 705 C CA . SER A 1 90 ? -15.163 26.646 -7.050 1.00 97.50 90 SER A CA 1
ATOM 706 C C . SER A 1 90 ? -13.673 26.580 -6.695 1.00 97.50 90 SER A C 1
ATOM 708 O O . SER A 1 90 ? -13.006 27.600 -6.549 1.00 97.50 90 SER A O 1
ATOM 710 N N . TRP A 1 91 ? -13.114 25.373 -6.582 1.00 97.56 91 TRP A N 1
ATOM 711 C CA . TRP A 1 91 ? -11.718 25.139 -6.192 1.00 97.56 91 TRP A CA 1
ATOM 712 C C . TRP A 1 91 ? -10.708 25.986 -6.976 1.00 97.56 91 TRP A C 1
ATOM 714 O O . TRP A 1 91 ? -9.761 26.501 -6.390 1.00 97.56 91 TRP A O 1
ATOM 724 N N . PHE A 1 92 ? -10.905 26.125 -8.290 1.00 97.75 92 PHE A N 1
ATOM 725 C CA . PHE A 1 92 ? -9.988 26.861 -9.165 1.00 97.75 92 PHE A CA 1
ATOM 726 C C . PHE A 1 92 ? -10.185 28.382 -9.126 1.00 97.75 92 PHE A C 1
ATOM 728 O O . PHE A 1 92 ? -9.326 29.102 -9.626 1.00 97.75 92 PHE A O 1
ATOM 735 N N . GLU A 1 93 ? -11.274 28.865 -8.528 1.00 97.88 93 GLU A N 1
ATOM 736 C CA . GLU A 1 93 ? -11.545 30.291 -8.300 1.00 97.88 93 GLU A CA 1
ATOM 737 C C . GLU A 1 93 ? -11.071 30.753 -6.914 1.00 97.88 93 GLU A C 1
ATOM 739 O O . GLU A 1 93 ? -10.911 31.949 -6.684 1.00 97.88 93 GLU A O 1
ATOM 744 N N . LEU A 1 94 ? -10.822 29.814 -5.993 1.00 96.94 94 LEU A N 1
ATOM 745 C CA . LEU A 1 94 ? -10.223 30.109 -4.693 1.00 96.94 94 LEU A CA 1
ATOM 746 C C . LEU A 1 94 ? -8.797 30.639 -4.856 1.00 96.94 94 LEU A C 1
ATOM 748 O O . LEU A 1 94 ? -8.033 30.168 -5.706 1.00 96.94 94 LEU A O 1
ATOM 752 N N . SER A 1 95 ? -8.398 31.546 -3.968 1.00 97.12 95 SER A N 1
ATOM 753 C CA . SER A 1 95 ? -7.019 32.023 -3.907 1.00 97.12 95 SER A CA 1
ATOM 754 C C . SER A 1 95 ? -6.047 30.889 -3.557 1.00 97.12 95 SER A C 1
ATOM 756 O O . SER A 1 95 ? -6.390 29.916 -2.879 1.00 97.12 95 SER A O 1
ATOM 758 N N . THR A 1 96 ? -4.779 31.023 -3.955 1.00 93.50 96 THR A N 1
ATOM 759 C CA . THR A 1 96 ? -3.731 30.035 -3.636 1.00 93.50 96 THR A CA 1
ATOM 760 C C . THR A 1 96 ? -3.608 29.775 -2.127 1.00 93.50 96 THR A C 1
ATOM 762 O O . THR A 1 96 ? -3.315 28.649 -1.718 1.00 93.50 96 THR A O 1
ATOM 765 N N . ALA A 1 97 ? -3.855 30.795 -1.297 1.00 94.31 97 ALA A N 1
ATOM 766 C CA . ALA A 1 97 ? -3.837 30.686 0.160 1.00 94.31 97 ALA A CA 1
ATOM 767 C C . ALA A 1 97 ? -4.993 29.819 0.687 1.00 94.31 97 ALA A C 1
ATOM 769 O O . ALA A 1 97 ? -4.759 28.914 1.487 1.00 94.31 97 ALA A O 1
ATOM 770 N N . GLU A 1 98 ? -6.213 30.026 0.190 1.00 96.44 98 GLU A N 1
ATOM 771 C CA . GLU A 1 98 ? -7.387 29.219 0.552 1.00 96.44 98 GLU A CA 1
ATOM 772 C C . GLU A 1 98 ? -7.257 27.776 0.063 1.00 96.44 98 GLU A C 1
ATOM 774 O O . GLU A 1 98 ? -7.504 26.839 0.823 1.00 96.44 98 GLU A O 1
ATOM 779 N N . GLN A 1 99 ? -6.785 27.573 -1.172 1.00 95.62 99 GLN A N 1
ATOM 780 C CA . GLN A 1 99 ? -6.487 26.234 -1.686 1.00 95.62 99 GLN A CA 1
ATOM 781 C C . GLN A 1 99 ? -5.445 25.531 -0.810 1.00 95.62 99 GLN A C 1
ATOM 783 O O . GLN A 1 99 ? -5.557 24.339 -0.527 1.00 95.62 99 GLN A O 1
ATOM 788 N N . HIS A 1 100 ? -4.406 26.245 -0.368 1.00 92.00 100 HIS A N 1
ATOM 789 C CA . HIS A 1 100 ? -3.415 25.696 0.552 1.00 92.00 100 HIS A CA 1
ATOM 790 C C . HIS A 1 100 ? -4.024 25.359 1.922 1.00 92.00 100 HIS A C 1
ATOM 792 O O . HIS A 1 100 ? -3.709 24.304 2.470 1.00 92.00 100 HIS A O 1
ATOM 798 N N . GLU A 1 101 ? -4.923 26.187 2.454 1.00 93.06 101 GLU A N 1
ATOM 799 C CA . GLU A 1 101 ? -5.586 25.922 3.733 1.00 93.06 101 GLU A CA 1
ATOM 800 C C . GLU A 1 101 ? -6.515 24.708 3.672 1.00 93.06 101 GLU A C 1
ATOM 802 O O . GLU A 1 101 ? -6.422 23.819 4.518 1.00 93.06 101 GLU A O 1
ATOM 807 N N . LEU A 1 102 ? -7.327 24.590 2.618 1.00 93.19 102 LEU A N 1
ATOM 808 C CA . LEU A 1 102 ? -8.156 23.406 2.386 1.00 93.19 102 LEU A CA 1
ATOM 809 C C . LEU A 1 102 ? -7.302 22.146 2.236 1.00 93.19 102 LEU A C 1
ATOM 811 O O . LEU A 1 102 ? -7.627 21.103 2.811 1.00 93.19 102 LEU A O 1
ATOM 815 N N . ARG A 1 103 ? -6.165 22.244 1.532 1.00 91.19 103 ARG A N 1
ATOM 816 C CA . ARG A 1 103 ? -5.193 21.148 1.480 1.00 91.19 103 ARG A CA 1
ATOM 817 C C . ARG A 1 103 ? -4.669 20.821 2.867 1.00 91.19 103 ARG A C 1
ATOM 819 O O . ARG A 1 103 ? -4.683 19.650 3.212 1.00 91.19 103 ARG A O 1
ATOM 826 N N . ARG A 1 104 ? -4.244 21.787 3.685 1.00 87.38 104 ARG A N 1
ATOM 827 C CA . ARG A 1 104 ? -3.768 21.535 5.062 1.00 87.38 104 ARG A CA 1
ATOM 828 C C . ARG A 1 104 ? -4.827 20.866 5.935 1.00 87.38 104 ARG A C 1
ATOM 830 O O . ARG A 1 104 ? -4.521 19.889 6.617 1.00 87.38 104 ARG A O 1
ATOM 837 N N . ALA A 1 105 ? -6.065 21.346 5.875 1.00 87.25 105 ALA A N 1
ATOM 838 C CA . ALA A 1 105 ? -7.185 20.777 6.615 1.00 87.25 105 ALA A CA 1
ATOM 839 C C . ALA A 1 105 ? -7.440 19.313 6.223 1.00 87.25 105 ALA A C 1
ATOM 841 O O . ALA A 1 105 ? -7.633 18.467 7.096 1.00 87.25 105 ALA A O 1
ATOM 842 N N . TYR A 1 106 ? -7.357 19.000 4.927 1.00 84.94 106 TYR A N 1
ATOM 843 C CA . TYR A 1 106 ? -7.522 17.641 4.409 1.00 84.94 106 TYR A CA 1
ATOM 844 C C . TYR A 1 106 ? -6.291 16.745 4.669 1.00 84.94 106 TYR A C 1
ATOM 846 O O . TYR A 1 106 ? -6.415 15.568 5.002 1.00 84.94 106 TYR A O 1
ATOM 854 N N . THR A 1 107 ? -5.082 17.309 4.589 1.00 73.44 107 THR A N 1
ATOM 855 C CA . THR A 1 107 ? -3.790 16.597 4.674 1.00 73.44 107 THR A CA 1
ATOM 856 C C . THR A 1 107 ? -3.308 16.311 6.095 1.00 73.44 107 THR A C 1
ATOM 858 O O . THR A 1 107 ? -2.269 15.667 6.251 1.00 73.44 107 THR A O 1
ATOM 861 N N . LYS A 1 108 ? -4.066 16.654 7.152 1.00 72.94 108 LYS A N 1
ATOM 862 C CA . LYS A 1 108 ? -3.770 16.167 8.520 1.00 72.94 108 LYS A CA 1
ATOM 863 C C . LYS A 1 108 ? -3.597 14.635 8.578 1.00 72.94 108 LYS A C 1
ATOM 865 O O . LYS A 1 108 ? -2.910 14.147 9.472 1.00 72.94 108 LYS A O 1
ATOM 870 N N . LYS A 1 109 ? -4.170 13.884 7.622 1.00 60.72 109 LYS A N 1
ATOM 871 C CA . LYS A 1 109 ? -4.018 12.422 7.482 1.00 60.72 109 LYS A CA 1
ATOM 872 C C . LYS A 1 109 ? -3.066 11.966 6.354 1.00 60.72 109 LYS A C 1
ATOM 874 O O . LYS A 1 109 ? -2.526 10.870 6.460 1.00 60.72 109 LYS A O 1
ATOM 879 N N . GLU A 1 110 ? -2.795 12.783 5.331 1.00 61.69 110 GLU A N 1
ATOM 880 C CA . GLU A 1 110 ? -1.997 12.397 4.149 1.00 61.69 110 GLU A CA 1
ATOM 881 C C . GLU A 1 110 ? -0.988 13.485 3.754 1.00 61.69 110 GLU A C 1
ATOM 883 O O . GLU A 1 110 ? -1.357 14.566 3.302 1.00 61.69 110 GLU A O 1
ATOM 888 N N . LYS A 1 111 ? 0.316 13.217 3.907 1.00 70.56 111 LYS A N 1
ATOM 889 C CA . LYS A 1 111 ? 1.370 14.183 3.555 1.00 70.56 111 LYS A CA 1
ATOM 890 C C . LYS A 1 111 ? 1.614 14.214 2.040 1.00 70.56 111 LYS A C 1
ATOM 892 O O . LYS A 1 111 ? 1.915 13.185 1.437 1.00 70.56 111 LYS A O 1
ATOM 897 N N . GLY A 1 112 ? 1.617 15.419 1.462 1.00 76.56 112 GLY A N 1
ATOM 898 C CA . GLY A 1 112 ? 2.088 15.663 0.092 1.00 76.56 112 GLY A CA 1
ATOM 899 C C . GLY A 1 112 ? 1.007 15.565 -0.983 1.00 76.56 112 GLY A C 1
ATOM 900 O O . GLY A 1 112 ? 1.207 14.876 -1.983 1.00 76.56 112 GLY A O 1
ATOM 901 N N . LEU A 1 113 ? -0.122 16.253 -0.785 1.00 86.81 113 LEU A N 1
ATOM 902 C CA . LEU A 1 113 ? -1.160 16.344 -1.808 1.00 86.81 113 LEU A CA 1
ATOM 903 C C . LEU A 1 113 ? -0.659 17.119 -3.031 1.00 86.81 113 LEU A C 1
ATOM 905 O O . LEU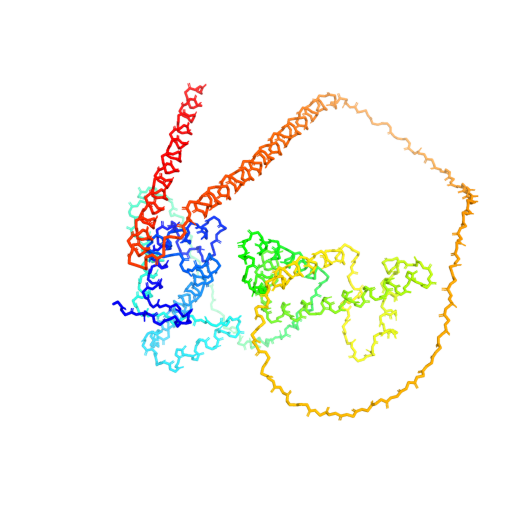 A 1 113 ? -0.127 18.228 -2.910 1.00 86.81 113 LEU A O 1
ATOM 909 N N . LEU A 1 114 ? -0.855 16.523 -4.204 1.00 91.88 114 LEU A N 1
ATOM 910 C CA . LEU A 1 114 ? -0.451 17.088 -5.481 1.00 91.88 114 LEU A CA 1
ATOM 911 C C . LEU A 1 114 ? -1.266 18.347 -5.815 1.00 91.88 114 LEU A C 1
ATOM 913 O O . LEU A 1 114 ? -2.466 18.408 -5.550 1.00 91.88 114 LEU A O 1
ATOM 917 N N . ILE A 1 115 ? -0.622 19.339 -6.432 1.00 92.88 115 ILE A N 1
ATOM 918 C CA . ILE A 1 115 ? -1.323 20.470 -7.048 1.00 92.88 115 ILE A CA 1
ATOM 919 C C . ILE A 1 115 ? -1.759 20.024 -8.442 1.00 92.88 115 ILE A C 1
ATOM 921 O O . ILE A 1 115 ? -0.916 19.811 -9.310 1.00 92.88 115 ILE A O 1
ATOM 925 N N . LEU A 1 116 ? -3.065 19.866 -8.649 1.00 95.50 116 LEU A N 1
ATOM 926 C CA . LEU A 1 116 ? -3.620 19.582 -9.969 1.00 95.50 116 LEU A CA 1
ATOM 927 C C . LEU A 1 116 ? -3.892 20.894 -10.701 1.00 95.50 116 LEU A C 1
ATOM 929 O O . LEU A 1 116 ? -4.592 21.766 -10.187 1.00 95.50 116 LEU A O 1
ATOM 933 N N . SER A 1 117 ? -3.350 21.025 -11.910 1.00 95.81 117 SER A N 1
ATOM 934 C CA . SER A 1 117 ? -3.716 22.124 -12.799 1.00 95.81 117 SER A CA 1
ATOM 935 C C . SER A 1 117 ? -5.167 21.955 -13.287 1.00 95.81 117 SER A C 1
ATOM 937 O O . SER A 1 117 ? -5.673 20.827 -13.335 1.00 95.81 117 SER A O 1
ATOM 939 N N . PRO A 1 118 ? -5.842 23.040 -13.713 1.00 96.38 118 PRO A N 1
ATOM 940 C CA . PRO A 1 118 ? -7.189 22.953 -14.285 1.00 96.38 118 PRO A CA 1
ATOM 941 C C . PRO A 1 118 ? -7.272 22.039 -15.515 1.00 96.38 118 PRO A C 1
ATOM 943 O O . PRO A 1 118 ? -8.330 21.504 -15.835 1.00 96.38 118 PRO A O 1
ATOM 946 N N . GLU A 1 119 ? -6.173 21.885 -16.251 1.00 96.06 119 GLU A N 1
ATOM 947 C CA . GLU A 1 119 ? -6.082 20.987 -17.403 1.00 96.06 119 GLU A CA 1
ATOM 948 C C . GLU A 1 119 ? -6.033 19.515 -16.980 1.00 96.06 119 GLU A C 1
ATOM 950 O O . GLU A 1 119 ? -6.848 18.725 -17.455 1.00 96.06 119 GLU A O 1
ATOM 955 N N . LEU A 1 120 ? -5.152 19.167 -16.031 1.00 96.19 120 LEU A N 1
ATOM 956 C CA . LEU A 1 120 ? -5.070 17.816 -15.467 1.00 96.19 120 LEU A CA 1
ATOM 957 C C . LEU A 1 120 ? -6.414 17.404 -14.860 1.00 96.19 120 LEU A C 1
ATOM 959 O O . LEU A 1 120 ? -6.904 16.311 -15.131 1.00 96.19 120 LEU A O 1
ATOM 963 N N . PHE A 1 121 ? -7.038 18.306 -14.094 1.00 95.94 121 PHE A N 1
ATOM 964 C CA . PHE A 1 121 ? -8.351 18.063 -13.506 1.00 95.94 121 PHE A CA 1
ATOM 965 C C . PHE A 1 121 ? -9.411 17.793 -14.568 1.00 95.94 121 PHE A C 1
ATOM 967 O O . PHE A 1 121 ? -10.113 16.802 -14.453 1.00 95.94 121 PHE A O 1
ATOM 974 N N . ARG A 1 122 ? -9.505 18.612 -15.625 1.00 95.50 122 ARG A N 1
ATOM 975 C CA . ARG A 1 122 ? -10.474 18.385 -16.710 1.00 95.50 122 ARG A CA 1
ATOM 976 C C . ARG A 1 122 ? -10.246 17.057 -17.432 1.00 95.50 122 ARG A C 1
ATOM 978 O O . ARG A 1 122 ? -11.224 16.451 -17.855 1.00 95.50 122 ARG A O 1
ATOM 985 N N . LYS A 1 123 ? -8.995 16.607 -17.593 1.00 94.56 123 LYS A N 1
ATOM 986 C CA . LYS A 1 123 ? -8.695 15.297 -18.198 1.00 94.56 123 LYS A CA 1
ATOM 987 C C . LYS A 1 123 ? -9.223 14.167 -17.310 1.00 94.56 123 LYS A C 1
ATOM 989 O O . LYS A 1 123 ? -10.025 13.373 -17.783 1.00 94.56 123 LYS A O 1
ATOM 994 N N . ILE A 1 124 ? -8.882 14.181 -16.020 1.00 93.75 124 ILE A N 1
ATOM 995 C CA . ILE A 1 124 ? -9.367 13.190 -15.041 1.00 93.75 124 ILE A CA 1
ATOM 996 C C . ILE A 1 124 ? -10.894 13.241 -14.923 1.00 93.75 124 ILE A C 1
ATOM 998 O O . ILE A 1 124 ? -11.549 12.211 -14.917 1.00 93.75 124 ILE A O 1
ATOM 1002 N N . ASP A 1 125 ? -11.482 14.435 -14.884 1.00 92.75 125 ASP A N 1
ATOM 1003 C CA . ASP A 1 125 ? -12.927 14.609 -14.762 1.00 92.75 125 ASP A CA 1
ATOM 1004 C C . ASP A 1 125 ? -13.680 14.098 -15.992 1.00 92.75 125 ASP A C 1
ATOM 1006 O O . ASP A 1 125 ? -14.782 13.587 -15.858 1.00 92.75 125 ASP A O 1
ATOM 1010 N N . ARG A 1 126 ? -13.086 14.153 -17.191 1.00 91.94 126 ARG A N 1
ATOM 1011 C CA . ARG A 1 126 ? -13.653 13.482 -18.371 1.00 91.94 126 ARG A CA 1
ATOM 1012 C C . ARG A 1 126 ? -13.588 11.971 -18.218 1.00 91.94 126 ARG A C 1
ATOM 1014 O O . ARG A 1 126 ? -14.611 11.333 -18.422 1.00 91.94 126 ARG A O 1
ATOM 1021 N N . MET A 1 127 ? -12.452 11.416 -17.805 1.00 90.81 127 MET A N 1
ATOM 1022 C CA . MET A 1 127 ? -12.309 9.973 -17.567 1.00 90.81 127 MET A CA 1
ATOM 1023 C C . MET A 1 127 ? -13.336 9.483 -16.534 1.00 90.81 127 MET A C 1
ATOM 1025 O O . MET A 1 127 ? -14.101 8.553 -16.776 1.00 90.81 127 MET A O 1
ATOM 1029 N N . CYS A 1 128 ? -13.448 10.189 -15.407 1.00 88.56 128 CYS A N 1
ATOM 1030 C CA . CYS A 1 128 ? -14.380 9.866 -14.330 1.00 88.56 128 CYS A CA 1
ATOM 1031 C C . CYS A 1 128 ? -15.820 10.372 -14.580 1.00 88.56 128 CYS A C 1
ATOM 1033 O O . CYS A 1 128 ? -16.750 10.039 -13.847 1.00 88.56 128 CYS A O 1
ATOM 1035 N N . GLY A 1 129 ? -16.056 11.191 -15.599 1.00 76.81 129 GLY A N 1
ATOM 1036 C CA . GLY A 1 129 ? -17.340 11.844 -15.866 1.00 76.81 129 GLY A CA 1
ATOM 1037 C C . GLY A 1 129 ? -18.088 11.237 -17.048 1.00 76.81 129 GLY A C 1
ATOM 1038 O O . GLY A 1 129 ? -19.294 11.003 -16.949 1.00 76.81 129 GLY A O 1
ATOM 1039 N N . ASN A 1 130 ? -17.392 10.874 -18.128 1.00 56.56 130 ASN A N 1
ATOM 1040 C CA . ASN A 1 130 ? -18.009 10.713 -19.449 1.00 56.56 130 ASN A CA 1
ATOM 1041 C C . ASN A 1 130 ? -18.683 9.374 -19.766 1.00 56.56 130 ASN A C 1
ATOM 1043 O O . ASN A 1 130 ? -19.417 9.323 -20.752 1.00 56.56 130 ASN A O 1
ATOM 1047 N N . ASN A 1 131 ? -18.565 8.324 -18.950 1.00 52.88 131 ASN A N 1
ATOM 1048 C CA . ASN A 1 131 ? -19.214 7.049 -19.308 1.00 52.88 131 ASN A CA 1
ATOM 1049 C C . ASN A 1 131 ? -20.752 7.028 -19.144 1.00 52.88 131 ASN A C 1
ATOM 1051 O O . ASN A 1 131 ? -21.386 6.024 -19.439 1.00 52.88 131 ASN A O 1
ATOM 1055 N N . GLY A 1 132 ? -21.389 8.148 -18.771 1.00 51.03 132 GLY A N 1
ATOM 1056 C CA . GLY A 1 132 ? -22.855 8.286 -18.782 1.00 51.03 132 GLY A CA 1
ATOM 1057 C C . GLY A 1 132 ? -23.474 8.612 -20.153 1.00 51.03 132 GLY A C 1
ATOM 1058 O O . GLY A 1 132 ? -24.696 8.653 -20.269 1.00 51.03 132 GLY A O 1
ATOM 1059 N N . GLY A 1 133 ? -22.661 8.872 -21.187 1.00 47.97 133 GLY A N 1
ATOM 1060 C CA . GLY A 1 133 ? -23.134 9.195 -22.544 1.00 47.97 133 GLY A CA 1
ATOM 1061 C C . GLY A 1 133 ? -23.158 8.014 -23.524 1.00 47.97 133 GLY A C 1
ATOM 1062 O O . GLY A 1 133 ? -23.587 8.174 -24.670 1.00 47.97 133 GLY A O 1
ATOM 1063 N N . GLY A 1 134 ? -22.698 6.836 -23.091 1.00 47.16 134 GLY A N 1
ATOM 1064 C CA . GLY A 1 134 ? -22.696 5.606 -23.878 1.00 47.16 134 GLY A CA 1
ATOM 1065 C C . GLY A 1 134 ? -24.108 5.051 -24.051 1.00 47.16 134 GLY A C 1
ATOM 1066 O O . GLY A 1 134 ? -24.678 4.446 -23.152 1.00 47.16 134 GLY A O 1
ATOM 1067 N N . LYS A 1 135 ? -24.675 5.267 -25.235 1.00 50.22 135 LYS A N 1
ATOM 1068 C CA . LYS A 1 135 ? -25.954 4.731 -25.712 1.00 50.22 135 LYS A CA 1
ATOM 1069 C C . LYS A 1 135 ? -25.946 3.187 -25.822 1.00 50.22 135 LYS A C 1
ATOM 1071 O O . LYS A 1 135 ? -25.902 2.680 -26.930 1.00 50.22 135 LYS A O 1
ATOM 1076 N N . TYR A 1 136 ? -26.040 2.445 -24.720 1.00 47.72 136 TYR A N 1
ATOM 1077 C CA . TYR A 1 136 ? -26.356 0.999 -24.660 1.00 47.72 136 TYR A CA 1
ATOM 1078 C C . TYR A 1 136 ? -26.947 0.737 -23.254 1.00 47.72 136 TYR A C 1
ATOM 1080 O O . TYR A 1 136 ? -26.289 1.062 -22.281 1.00 47.72 136 TYR A O 1
ATOM 1088 N N . HIS A 1 137 ? -28.163 0.263 -22.964 1.00 42.91 137 HIS A N 1
ATOM 1089 C CA . HIS A 1 137 ? -29.239 -0.400 -23.691 1.00 42.91 137 HIS A CA 1
ATOM 1090 C C . HIS A 1 137 ? -30.583 0.295 -23.417 1.00 42.91 137 HIS A C 1
ATOM 1092 O O . HIS A 1 137 ? -31.029 0.423 -22.277 1.00 42.91 137 HIS A O 1
ATOM 1098 N N . LYS A 1 138 ? -31.299 0.644 -24.485 1.00 48.97 138 LYS A N 1
ATOM 1099 C CA . LYS A 1 138 ? -32.749 0.848 -24.448 1.00 48.97 138 LYS A CA 1
ATOM 1100 C C . LYS A 1 138 ? -33.382 -0.550 -24.427 1.00 48.97 138 LYS A C 1
ATOM 1102 O O . LYS A 1 138 ? -33.535 -1.166 -25.475 1.00 48.97 138 LYS A O 1
ATOM 1107 N N . GLY A 1 139 ? -33.666 -1.090 -23.245 1.00 47.69 139 GLY A N 1
ATOM 1108 C CA . GLY A 1 139 ? -34.244 -2.426 -23.101 1.00 47.69 139 GLY A CA 1
ATOM 1109 C C . GLY A 1 139 ? -34.987 -2.593 -21.780 1.00 47.69 139 GLY A C 1
ATOM 1110 O O . GLY A 1 139 ? -34.362 -2.726 -20.740 1.00 47.69 139 GLY A O 1
ATOM 1111 N N . LYS A 1 140 ? -36.323 -2.631 -21.872 1.00 44.28 140 LYS A N 1
ATOM 1112 C CA . LYS A 1 140 ? -37.307 -2.938 -20.817 1.00 44.28 140 LYS A CA 1
ATOM 1113 C C . LYS A 1 140 ? -37.493 -1.904 -19.705 1.00 44.28 140 LYS A C 1
ATOM 1115 O O . LYS A 1 140 ? -37.205 -2.102 -18.532 1.00 44.28 140 LYS A O 1
ATOM 1120 N N . GLU A 1 141 ? -38.194 -0.855 -20.108 1.00 48.34 141 GLU A N 1
ATOM 1121 C CA . GLU A 1 141 ? -39.270 -0.265 -19.320 1.00 48.34 141 GLU A CA 1
ATOM 1122 C C . GLU A 1 141 ? -40.320 -1.347 -18.988 1.00 48.34 141 GLU A C 1
ATOM 1124 O O . GLU A 1 141 ? -41.075 -1.758 -19.863 1.00 48.34 141 GLU A O 1
ATOM 1129 N N . LEU A 1 142 ? -40.372 -1.830 -17.743 1.00 49.59 142 LEU A N 1
ATOM 1130 C CA . LEU A 1 142 ? -41.575 -2.458 -17.190 1.00 49.59 142 LEU A CA 1
ATOM 1131 C C . LEU A 1 142 ? -41.721 -2.125 -15.700 1.00 49.59 142 LEU A C 1
ATOM 1133 O O . LEU A 1 142 ? -40.858 -2.415 -14.878 1.00 49.59 142 LEU A O 1
ATOM 1137 N N . SER A 1 143 ? -42.905 -1.598 -15.384 1.00 40.44 143 SER A N 1
ATOM 1138 C CA . SER A 1 143 ? -43.555 -1.510 -14.070 1.00 40.44 143 SER A CA 1
ATOM 1139 C C . SER A 1 143 ? -43.107 -0.410 -13.092 1.00 40.44 143 SER A C 1
ATOM 1141 O O . SER A 1 143 ? -42.462 -0.628 -12.072 1.00 40.44 143 SER A O 1
ATOM 1143 N N . LYS A 1 144 ? -43.652 0.790 -13.333 1.00 42.91 144 LYS A N 1
ATOM 1144 C CA . LYS A 1 144 ? -44.048 1.731 -12.274 1.00 42.91 144 LYS A CA 1
ATOM 1145 C C . LYS A 1 144 ? -44.999 1.027 -11.293 1.00 42.91 144 LYS A C 1
ATOM 1147 O O . LYS A 1 144 ? -46.164 0.814 -11.625 1.00 42.91 144 LYS A O 1
ATOM 1152 N N . LYS A 1 145 ? -44.548 0.738 -10.068 1.00 43.62 145 LYS A N 1
ATOM 1153 C CA . LYS A 1 145 ? -45.451 0.557 -8.921 1.00 43.62 145 LYS A CA 1
ATOM 1154 C C . LYS A 1 145 ? -45.614 1.894 -8.208 1.00 43.62 145 LYS A C 1
ATOM 1156 O O . LYS A 1 145 ? -44.722 2.390 -7.528 1.00 43.62 145 LYS A O 1
ATOM 1161 N N . VAL A 1 146 ? -46.786 2.474 -8.433 1.00 46.44 146 VAL A N 1
ATOM 1162 C CA . VAL A 1 146 ? -47.357 3.612 -7.717 1.00 46.44 146 VAL A CA 1
ATOM 1163 C C . VAL A 1 146 ? -47.479 3.242 -6.237 1.00 46.44 146 VAL A C 1
ATOM 1165 O O . VAL A 1 146 ? -48.314 2.414 -5.880 1.00 46.44 146 VAL A O 1
ATOM 1168 N N . VAL A 1 147 ? -46.672 3.859 -5.372 1.00 45.25 147 VAL A N 1
ATOM 1169 C CA . VAL A 1 147 ? -46.920 3.865 -3.925 1.00 45.25 147 VAL A CA 1
ATOM 1170 C C . VAL A 1 147 ? -47.642 5.163 -3.585 1.00 45.25 147 VAL A C 1
ATOM 1172 O O . VAL A 1 147 ? -47.124 6.266 -3.765 1.00 45.25 147 VAL A O 1
ATOM 1175 N N . LYS A 1 148 ? -48.897 4.994 -3.163 1.00 42.75 148 LYS A N 1
ATOM 1176 C CA . LYS A 1 148 ? -49.814 6.035 -2.703 1.00 42.75 148 LYS A CA 1
ATOM 1177 C C . LYS A 1 148 ? -49.200 6.832 -1.551 1.00 42.75 148 LYS A C 1
ATOM 1179 O O . LYS A 1 148 ? -48.781 6.270 -0.545 1.00 42.75 148 LYS A O 1
ATOM 1184 N N . ARG A 1 149 ? -49.255 8.156 -1.695 1.00 40.94 149 ARG A N 1
ATOM 1185 C CA . ARG A 1 149 ? -49.167 9.127 -0.602 1.00 40.94 149 ARG A CA 1
ATOM 1186 C C . ARG A 1 149 ? -50.334 8.923 0.370 1.00 40.94 149 ARG A C 1
ATOM 1188 O O . ARG A 1 149 ? -51.478 8.833 -0.069 1.00 40.94 149 ARG A O 1
ATOM 1195 N N . SER A 1 150 ? -50.032 8.940 1.664 1.00 40.59 150 SER A N 1
ATOM 1196 C CA . SER A 1 150 ? -50.975 9.260 2.740 1.00 40.59 150 SER A CA 1
ATOM 1197 C C . SER A 1 150 ? -50.636 10.657 3.290 1.00 40.59 150 SER A C 1
ATOM 1199 O O . SER A 1 150 ? -49.444 10.950 3.426 1.00 40.59 150 SER A O 1
ATOM 1201 N N . PRO A 1 151 ? -51.622 11.528 3.581 1.00 56.81 151 PRO A N 1
ATOM 1202 C CA . PRO A 1 151 ? -51.405 12.839 4.184 1.00 56.81 151 PRO A CA 1
ATOM 1203 C C . PRO A 1 151 ? -51.960 12.912 5.620 1.00 56.81 151 PRO A C 1
ATOM 1205 O O . PRO A 1 151 ? -53.171 12.965 5.797 1.00 56.81 151 PRO A O 1
ATOM 1208 N N . HIS A 1 152 ? -51.101 12.983 6.638 1.00 39.72 152 HIS A N 1
ATOM 1209 C CA . HIS A 1 152 ? -51.399 13.454 8.010 1.00 39.72 152 HIS A CA 1
ATOM 1210 C C . HIS A 1 152 ? -50.091 13.368 8.816 1.00 39.72 152 HIS A C 1
ATOM 1212 O O . HIS A 1 152 ? -49.323 12.446 8.590 1.00 39.72 152 HIS A O 1
ATOM 1218 N N . ALA A 1 153 ? -49.717 14.236 9.749 1.00 42.19 153 ALA A N 1
ATOM 1219 C CA . ALA A 1 153 ? -50.296 15.438 10.321 1.00 42.19 153 ALA A CA 1
ATOM 1220 C C . ALA A 1 153 ? -49.128 16.240 10.930 1.00 42.19 153 ALA A C 1
ATOM 1222 O O . ALA A 1 153 ? -48.067 15.692 11.225 1.00 42.19 153 ALA A O 1
ATOM 1223 N N . LYS A 1 154 ? -49.321 17.550 11.081 1.00 51.00 154 LYS A N 1
ATOM 1224 C CA . LYS A 1 154 ? -48.376 18.466 11.722 1.00 51.00 154 LYS A CA 1
ATOM 1225 C C . LYS A 1 154 ? -48.317 18.177 13.224 1.00 51.00 154 LYS A C 1
ATOM 1227 O O . LYS A 1 154 ? -49.366 18.192 13.858 1.00 51.00 154 LYS A O 1
ATOM 1232 N N . ASN A 1 155 ? -47.117 18.021 13.776 1.00 39.41 155 ASN A N 1
ATOM 1233 C CA . ASN A 1 155 ? -46.852 18.253 15.193 1.00 39.41 155 ASN A CA 1
ATOM 1234 C C . ASN A 1 155 ? -45.474 18.933 15.319 1.00 39.41 155 ASN A C 1
ATOM 1236 O O . ASN A 1 155 ? -44.516 18.416 14.742 1.00 39.41 155 ASN A O 1
ATOM 1240 N N . PRO A 1 156 ? -45.365 20.105 15.969 1.00 56.25 156 PRO A N 1
ATOM 1241 C CA . PRO A 1 156 ? -44.088 20.731 16.275 1.00 56.25 156 PRO A CA 1
ATOM 1242 C C . PRO A 1 156 ? -43.600 20.185 17.621 1.00 56.25 156 PRO A C 1
ATOM 1244 O O . PRO A 1 156 ? -44.142 20.549 18.663 1.00 56.25 156 PRO A O 1
ATOM 1247 N N . GLU A 1 157 ? -42.617 19.288 17.595 1.00 44.25 157 GLU A N 1
ATOM 1248 C CA . GLU A 1 157 ? -41.871 18.900 18.797 1.00 44.25 157 GLU A CA 1
ATOM 1249 C C . GLU A 1 157 ? -40.582 19.726 18.914 1.00 44.25 157 GLU A C 1
ATOM 1251 O O . GLU A 1 157 ? -40.041 20.161 17.890 1.00 44.25 157 GLU A O 1
ATOM 1256 N N . PRO A 1 158 ? -40.151 20.010 20.153 1.00 54.94 158 PRO A N 1
ATOM 1257 C CA . PRO A 1 158 ? -39.161 21.023 20.466 1.00 54.94 158 PRO A CA 1
ATOM 1258 C C . PRO A 1 158 ? -37.755 20.581 20.065 1.00 54.94 158 PRO A C 1
ATOM 1260 O O . PRO A 1 158 ? -37.426 19.399 20.032 1.00 54.94 158 PRO A O 1
ATOM 1263 N N . GLU A 1 159 ? -36.935 21.579 19.753 1.00 46.16 159 GLU A N 1
ATOM 1264 C CA . GLU A 1 159 ? -35.499 21.471 19.534 1.00 46.16 159 GLU A CA 1
ATOM 1265 C C . GLU A 1 159 ? -34.817 20.970 20.818 1.00 46.16 159 GLU A C 1
ATOM 1267 O O . GLU A 1 159 ? -34.336 21.757 21.628 1.00 46.16 159 GLU A O 1
ATOM 1272 N N . ASP A 1 160 ? -34.784 19.652 21.012 1.00 47.66 160 ASP A N 1
ATOM 1273 C CA . ASP A 1 160 ? -33.842 19.030 21.932 1.00 47.66 160 ASP A CA 1
ATOM 1274 C C . ASP A 1 160 ? -32.459 19.119 21.284 1.00 47.66 160 ASP A C 1
ATOM 1276 O O . ASP A 1 160 ? -32.118 18.388 20.346 1.00 47.66 160 ASP A O 1
ATOM 1280 N N . GLU A 1 161 ? -31.669 20.074 21.774 1.00 49.00 161 GLU A N 1
ATOM 1281 C CA . GLU A 1 161 ? -30.223 20.103 21.622 1.00 49.00 161 GLU A CA 1
ATOM 1282 C C . GLU A 1 161 ? -29.672 18.770 22.140 1.00 49.00 161 GLU A C 1
ATOM 1284 O O . GLU A 1 161 ? -29.392 18.604 23.326 1.00 49.00 161 GLU A O 1
ATOM 1289 N N . ALA A 1 162 ? -29.573 17.786 21.243 1.00 49.25 162 ALA A N 1
ATOM 1290 C CA . ALA A 1 162 ? -28.929 16.515 21.505 1.00 49.25 162 ALA A CA 1
ATOM 1291 C C . ALA A 1 162 ? -27.453 16.797 21.791 1.00 49.25 162 ALA A C 1
ATOM 1293 O O . ALA A 1 162 ? -26.616 16.881 20.889 1.00 49.25 162 ALA A O 1
ATOM 1294 N N . GLU A 1 163 ? -27.185 17.003 23.077 1.00 56.62 163 GLU A N 1
ATOM 1295 C CA . GLU A 1 163 ? -25.890 17.016 23.719 1.00 56.62 163 GLU A CA 1
ATOM 1296 C C . GLU A 1 163 ? -25.075 15.879 23.096 1.00 56.62 163 GLU A C 1
ATOM 1298 O O . GLU A 1 163 ? -25.397 14.697 23.240 1.00 56.62 163 GLU A O 1
ATOM 1303 N N . PHE A 1 164 ? -24.089 16.245 22.274 1.00 54.09 164 PHE A N 1
ATOM 1304 C CA . PHE A 1 164 ? -23.189 15.311 21.612 1.00 54.09 164 PHE A CA 1
ATOM 1305 C C . PHE A 1 164 ? -22.359 14.663 22.718 1.00 54.09 164 PHE A C 1
ATOM 1307 O O . PHE A 1 164 ? -21.290 15.157 23.075 1.00 54.09 164 PHE A O 1
ATOM 1314 N N . VAL A 1 165 ? -22.906 13.608 23.328 1.00 55.47 165 VAL A N 1
ATOM 1315 C CA . VAL A 1 165 ? -22.226 12.787 24.322 1.00 55.47 165 VAL A CA 1
ATOM 1316 C C . VAL A 1 165 ? -21.001 12.236 23.614 1.00 55.47 165 VAL A C 1
ATOM 1318 O O . VAL A 1 165 ? -21.102 11.351 22.766 1.00 55.47 165 VAL A O 1
ATOM 1321 N N . ASP A 1 166 ? -19.857 12.846 23.912 1.00 50.00 166 ASP A N 1
ATOM 1322 C CA . ASP A 1 166 ? -18.547 12.544 23.353 1.00 50.00 166 ASP A CA 1
ATOM 1323 C C . ASP A 1 166 ? -18.185 11.125 23.808 1.00 50.00 166 ASP A C 1
ATOM 1325 O O . ASP A 1 166 ? -17.559 10.917 24.850 1.00 50.00 166 ASP A O 1
ATOM 1329 N N . THR A 1 167 ? -18.701 10.119 23.091 1.00 50.66 167 THR A N 1
ATOM 1330 C CA . THR A 1 167 ? -18.475 8.712 23.413 1.00 50.66 167 THR A CA 1
ATOM 1331 C C . THR A 1 167 ? -16.966 8.506 23.440 1.00 50.66 167 THR A C 1
ATOM 1333 O O . THR A 1 167 ? -16.309 8.743 22.417 1.00 50.66 167 THR A O 1
ATOM 1336 N N . PRO A 1 168 ? -16.390 8.129 24.594 1.00 57.94 168 PRO A N 1
ATOM 1337 C CA . PRO A 1 168 ? -14.951 8.077 24.762 1.00 57.94 168 PRO A CA 1
ATOM 1338 C C . PRO A 1 168 ? -14.359 7.189 23.674 1.00 57.94 168 PRO A C 1
ATOM 1340 O O . PRO A 1 168 ? -14.795 6.052 23.495 1.00 57.94 168 PRO A O 1
ATOM 1343 N N . LYS A 1 169 ? -13.392 7.740 22.924 1.00 63.78 169 LYS A N 1
ATOM 1344 C CA . LYS A 1 169 ? -12.658 7.044 21.855 1.00 63.78 169 LYS A CA 1
ATOM 1345 C C . LYS A 1 169 ? -12.353 5.620 22.303 1.00 63.78 169 LYS A C 1
ATOM 1347 O O . LYS A 1 169 ? -11.546 5.440 23.216 1.00 63.78 169 LYS A O 1
ATOM 1352 N N . ALA A 1 170 ? -13.014 4.654 21.667 1.00 75.00 170 ALA A N 1
ATOM 1353 C CA . ALA A 1 170 ? -12.962 3.256 22.055 1.00 75.00 170 ALA A CA 1
ATOM 1354 C C . ALA A 1 170 ? -11.504 2.806 22.227 1.00 75.00 170 ALA A C 1
ATOM 1356 O O . ALA A 1 170 ? -10.661 2.986 21.338 1.00 75.00 170 ALA A O 1
ATOM 1357 N N . ALA A 1 171 ? -11.194 2.279 23.412 1.00 87.69 171 ALA A N 1
ATOM 1358 C CA . ALA A 1 171 ? -9.936 1.593 23.643 1.00 87.69 171 ALA A CA 1
ATOM 1359 C C . ALA A 1 171 ? -9.845 0.406 22.671 1.00 87.69 171 ALA A C 1
ATOM 1361 O O . ALA A 1 171 ? -10.855 -0.221 22.370 1.00 87.69 171 ALA A O 1
ATOM 1362 N N . TRP A 1 172 ? -8.644 0.129 22.163 1.00 90.56 172 TRP A N 1
ATOM 1363 C CA . TRP A 1 172 ? -8.437 -1.001 21.255 1.00 90.56 172 TRP A CA 1
ATOM 1364 C C . TRP A 1 172 ? -8.687 -2.298 22.009 1.00 90.56 172 TRP A C 1
ATOM 1366 O O . TRP A 1 172 ? -8.078 -2.517 23.057 1.00 90.56 172 TRP A O 1
ATOM 1376 N N . THR A 1 173 ? -9.584 -3.112 21.474 1.00 91.62 173 THR A N 1
ATOM 1377 C CA . THR A 1 173 ? -9.896 -4.443 21.988 1.00 91.62 173 THR A CA 1
ATOM 1378 C C . THR A 1 173 ? -8.767 -5.425 21.650 1.00 91.62 173 THR A C 1
ATOM 1380 O O . THR A 1 173 ? -7.960 -5.141 20.759 1.00 91.62 173 THR A O 1
ATOM 1383 N N . PRO A 1 174 ? -8.689 -6.596 22.310 1.00 90.38 174 PRO A N 1
ATOM 1384 C CA . PRO A 1 174 ? -7.755 -7.654 21.915 1.00 90.38 174 PRO A CA 1
ATOM 1385 C C . PRO A 1 174 ? -7.895 -8.038 20.435 1.00 90.38 174 PRO A C 1
ATOM 1387 O O . PRO A 1 174 ? -6.897 -8.201 19.739 1.00 90.38 174 PRO A O 1
ATOM 1390 N N . GLN A 1 175 ? -9.130 -8.064 19.924 1.00 93.06 175 GLN A N 1
ATOM 1391 C CA . GLN A 1 175 ? -9.408 -8.331 18.515 1.00 93.06 175 GLN A CA 1
ATOM 1392 C C . GLN A 1 175 ? -8.830 -7.248 17.589 1.00 93.06 175 GLN A C 1
ATOM 1394 O O . GLN A 1 175 ? -8.265 -7.573 16.548 1.00 93.06 175 GLN A O 1
ATOM 1399 N N . ASP A 1 176 ? -8.909 -5.966 17.972 1.00 94.44 176 ASP A N 1
ATOM 1400 C CA . ASP A 1 176 ? -8.278 -4.876 17.211 1.00 94.44 176 ASP A CA 1
ATOM 1401 C C . ASP A 1 176 ? -6.752 -5.024 17.151 1.00 94.44 176 ASP A C 1
ATOM 1403 O O . ASP A 1 176 ? -6.131 -4.668 16.150 1.00 94.44 176 ASP A O 1
ATOM 1407 N N . TRP A 1 177 ? -6.131 -5.527 18.221 1.00 94.44 177 TRP A N 1
ATOM 1408 C CA . TRP A 1 177 ? -4.691 -5.769 18.246 1.00 94.44 177 TRP A CA 1
ATOM 1409 C C . TRP A 1 177 ? -4.283 -6.940 17.354 1.00 94.44 177 TRP A C 1
ATOM 1411 O O . TRP A 1 177 ? -3.322 -6.778 16.602 1.00 94.44 177 TRP A O 1
ATOM 1421 N N . ALA A 1 178 ? -5.026 -8.049 17.382 1.00 94.19 178 ALA A N 1
ATOM 1422 C CA . ALA A 1 178 ? -4.804 -9.186 16.489 1.00 94.19 178 ALA A CA 1
ATOM 1423 C C . ALA A 1 178 ? -4.926 -8.760 15.014 1.00 94.19 178 ALA A C 1
ATOM 1425 O O . ALA A 1 178 ? -3.946 -8.820 14.275 1.00 94.19 178 ALA A O 1
ATOM 1426 N N . MET A 1 179 ? -6.054 -8.138 14.635 1.00 96.25 179 MET A N 1
ATOM 1427 C CA . MET A 1 179 ? -6.262 -7.609 13.276 1.00 96.25 179 MET A CA 1
ATOM 1428 C C . MET A 1 179 ? -5.170 -6.625 12.841 1.00 96.25 179 MET A C 1
ATOM 1430 O O . MET A 1 179 ? -4.849 -6.510 11.660 1.00 96.25 179 MET A O 1
ATOM 1434 N N . PHE A 1 180 ? -4.613 -5.850 13.772 1.00 97.12 180 PHE A N 1
ATOM 1435 C CA . PHE A 1 180 ? -3.519 -4.935 13.468 1.00 97.12 180 PHE A CA 1
ATOM 1436 C C . PHE A 1 180 ? -2.203 -5.650 13.172 1.00 97.12 180 PHE A C 1
ATOM 1438 O O . PHE A 1 180 ? -1.464 -5.189 12.299 1.00 97.12 180 PHE A O 1
ATOM 1445 N N . VAL A 1 181 ? -1.891 -6.720 13.904 1.00 97.50 181 VAL A N 1
ATOM 1446 C CA . VAL A 1 181 ? -0.689 -7.525 13.667 1.00 97.50 181 VAL A CA 1
ATOM 1447 C C . VAL A 1 181 ? -0.812 -8.239 12.321 1.00 97.50 181 VAL A C 1
ATOM 1449 O O . VAL A 1 181 ? 0.101 -8.097 11.508 1.00 97.50 181 VAL A O 1
ATOM 1452 N N . ASP A 1 182 ? -1.968 -8.835 12.022 1.00 96.88 182 ASP A N 1
ATOM 1453 C CA . ASP A 1 182 ? -2.257 -9.463 10.722 1.00 96.88 182 ASP A CA 1
ATOM 1454 C C . ASP A 1 182 ? -2.149 -8.450 9.576 1.00 96.88 182 ASP A C 1
ATOM 1456 O O . ASP A 1 182 ? -1.464 -8.664 8.576 1.00 96.88 182 ASP A O 1
ATOM 1460 N N . ALA A 1 183 ? -2.741 -7.266 9.753 1.00 97.81 183 ALA A N 1
ATOM 1461 C CA . ALA A 1 183 ? -2.639 -6.181 8.786 1.00 97.81 183 ALA A CA 1
ATOM 1462 C C . ALA A 1 183 ? -1.200 -5.699 8.562 1.00 97.81 183 ALA A C 1
ATOM 1464 O O . ALA A 1 183 ? -0.852 -5.249 7.467 1.00 97.81 183 ALA A O 1
ATOM 1465 N N . TRP A 1 184 ? -0.370 -5.712 9.606 1.00 98.06 184 TRP A N 1
ATOM 1466 C CA . TRP A 1 184 ? 1.038 -5.349 9.495 1.00 98.06 184 TRP A CA 1
ATOM 1467 C C . TRP A 1 184 ? 1.816 -6.447 8.770 1.00 98.06 184 TRP A C 1
ATOM 1469 O O . TRP A 1 184 ? 2.601 -6.114 7.881 1.00 98.06 184 TRP A O 1
ATOM 1479 N N . GLN A 1 185 ? 1.544 -7.717 9.059 1.00 97.19 185 GLN A N 1
ATOM 1480 C CA . GLN A 1 185 ? 2.116 -8.843 8.330 1.00 97.19 185 GLN A CA 1
ATOM 1481 C C . GLN A 1 185 ? 1.772 -8.788 6.843 1.00 97.19 185 GLN A C 1
ATOM 1483 O O . GLN A 1 185 ? 2.685 -8.724 6.023 1.00 97.19 185 GLN A O 1
ATOM 1488 N N . GLU A 1 186 ? 0.488 -8.673 6.494 1.00 96.69 186 GLU A N 1
ATOM 1489 C CA . GLU A 1 186 ? 0.056 -8.524 5.103 1.00 96.69 186 GLU A CA 1
ATOM 1490 C C . GLU A 1 186 ? 0.717 -7.326 4.423 1.00 96.69 186 GLU A C 1
ATOM 1492 O O . GLU A 1 186 ? 1.078 -7.394 3.254 1.00 96.69 186 GLU A O 1
ATOM 1497 N N . ALA A 1 187 ? 0.865 -6.206 5.136 1.00 95.44 187 ALA A N 1
ATOM 1498 C CA . ALA A 1 187 ? 1.515 -5.026 4.588 1.00 95.44 187 ALA A CA 1
ATOM 1499 C C . ALA A 1 187 ? 3.009 -5.253 4.331 1.00 95.44 187 ALA A C 1
ATOM 1501 O O . ALA A 1 187 ? 3.526 -4.689 3.372 1.00 95.44 187 ALA A O 1
ATOM 1502 N N . VAL A 1 188 ? 3.705 -6.021 5.174 1.00 95.19 188 VAL A N 1
ATOM 1503 C CA . VAL A 1 188 ? 5.117 -6.378 4.973 1.00 95.19 188 VAL A CA 1
ATOM 1504 C C . VAL A 1 188 ? 5.269 -7.346 3.809 1.00 95.19 188 VAL A C 1
ATOM 1506 O O . VAL A 1 188 ? 6.086 -7.081 2.932 1.00 95.19 188 VAL A O 1
ATOM 1509 N N . ASP A 1 189 ? 4.461 -8.402 3.770 1.00 92.31 189 ASP A N 1
ATOM 1510 C CA . ASP A 1 189 ? 4.509 -9.428 2.724 1.00 92.31 189 ASP A CA 1
ATOM 1511 C C . ASP A 1 189 ? 4.214 -8.817 1.359 1.00 92.31 189 ASP A C 1
ATOM 1513 O O . ASP A 1 189 ? 5.034 -8.886 0.447 1.00 92.31 189 ASP A O 1
ATOM 1517 N N . GLU A 1 190 ? 3.123 -8.056 1.271 1.00 90.12 190 GLU A N 1
ATOM 1518 C CA . GLU A 1 190 ? 2.771 -7.310 0.071 1.00 90.12 190 GLU A CA 1
ATOM 1519 C C . GLU A 1 190 ? 3.901 -6.351 -0.356 1.00 90.12 190 GLU A C 1
ATOM 1521 O O . GLU A 1 190 ? 4.167 -6.165 -1.544 1.00 90.12 190 GLU A O 1
ATOM 1526 N N . PHE A 1 191 ? 4.590 -5.728 0.601 1.00 89.06 191 PHE A N 1
ATOM 1527 C CA . PHE A 1 191 ? 5.677 -4.798 0.312 1.00 89.06 191 PHE A CA 1
ATOM 1528 C C . PHE A 1 191 ? 6.973 -5.482 -0.144 1.00 89.06 191 PHE A C 1
ATOM 1530 O O . PHE A 1 191 ? 7.714 -4.888 -0.931 1.00 89.06 191 PHE A O 1
ATOM 1537 N N . ILE A 1 192 ? 7.241 -6.702 0.324 1.00 87.31 192 ILE A N 1
ATOM 1538 C CA . ILE A 1 192 ? 8.342 -7.554 -0.144 1.00 87.31 192 ILE A CA 1
ATOM 1539 C C . ILE A 1 192 ? 8.038 -8.058 -1.559 1.00 87.31 192 ILE A C 1
ATOM 1541 O O . ILE A 1 192 ? 8.882 -7.919 -2.447 1.00 87.31 192 ILE A O 1
ATOM 1545 N N . ASP A 1 193 ? 6.816 -8.539 -1.791 1.00 84.94 193 ASP A N 1
ATOM 1546 C CA . ASP A 1 193 ? 6.360 -9.062 -3.083 1.00 84.94 193 ASP A CA 1
ATOM 1547 C C . ASP A 1 193 ? 6.408 -8.013 -4.199 1.00 84.94 193 ASP A C 1
ATOM 1549 O O . ASP A 1 193 ? 6.632 -8.344 -5.364 1.00 84.94 193 ASP A O 1
ATOM 1553 N N . TYR A 1 194 ? 6.264 -6.725 -3.864 1.00 77.19 194 TYR A N 1
ATOM 1554 C CA . TYR A 1 194 ? 6.406 -5.646 -4.844 1.00 77.19 194 TYR A CA 1
ATOM 1555 C C . TYR A 1 194 ? 7.808 -5.468 -5.417 1.00 77.19 194 TYR A C 1
ATOM 1557 O O . TYR A 1 194 ? 7.967 -4.632 -6.308 1.00 77.19 194 TYR A O 1
ATOM 1565 N N . GLY A 1 195 ? 8.803 -6.232 -4.956 1.00 59.31 195 GLY A N 1
ATOM 1566 C CA . GLY A 1 195 ? 10.126 -6.235 -5.560 1.00 59.31 195 GLY A CA 1
ATOM 1567 C C . GLY A 1 195 ? 10.722 -4.836 -5.547 1.00 59.31 195 GLY A C 1
ATOM 1568 O O . GLY A 1 195 ? 11.014 -4.264 -6.600 1.00 59.31 195 GLY A O 1
ATOM 1569 N N . ASN A 1 196 ? 10.863 -4.249 -4.353 1.00 64.19 196 ASN A N 1
ATOM 1570 C CA . ASN A 1 196 ? 11.709 -3.068 -4.247 1.00 64.19 196 ASN A CA 1
ATOM 1571 C C . ASN A 1 196 ? 13.086 -3.443 -4.797 1.00 64.19 196 ASN A C 1
ATOM 1573 O O . ASN A 1 196 ? 13.671 -4.446 -4.381 1.00 64.19 196 ASN A O 1
ATOM 1577 N N . GLU A 1 197 ? 13.576 -2.642 -5.743 1.00 59.62 197 GLU A N 1
ATOM 1578 C CA . GLU A 1 197 ? 14.949 -2.741 -6.224 1.00 59.62 197 GLU A CA 1
ATOM 1579 C C . GLU A 1 197 ? 15.869 -2.834 -4.997 1.00 59.62 197 GLU A C 1
ATOM 1581 O O . GLU A 1 197 ? 15.731 -2.000 -4.093 1.00 59.62 197 GLU A O 1
ATOM 1586 N N . PRO A 1 198 ? 16.791 -3.813 -4.928 1.00 55.84 198 PRO A N 1
ATOM 1587 C CA . PRO A 1 198 ? 17.614 -4.053 -3.739 1.00 55.84 198 PRO A CA 1
ATOM 1588 C C . PRO A 1 198 ? 18.434 -2.821 -3.310 1.00 55.84 198 PRO A C 1
ATOM 1590 O O . PRO A 1 198 ? 18.905 -2.736 -2.179 1.00 55.84 198 PRO A O 1
ATOM 1593 N N . ASP A 1 199 ? 18.563 -1.824 -4.186 1.00 60.94 199 ASP A N 1
ATOM 1594 C CA . ASP A 1 199 ? 19.270 -0.578 -3.918 1.00 60.94 199 ASP A CA 1
ATOM 1595 C C . ASP A 1 199 ? 18.394 0.556 -3.329 1.00 60.94 199 ASP A C 1
ATOM 1597 O O . ASP A 1 199 ? 18.944 1.549 -2.833 1.00 60.94 199 ASP A O 1
ATOM 1601 N N . GLU A 1 200 ? 17.054 0.463 -3.337 1.00 70.19 200 GLU A N 1
ATOM 1602 C CA . GLU A 1 200 ? 16.179 1.533 -2.830 1.00 70.19 200 GLU A CA 1
ATOM 1603 C C . GLU A 1 200 ? 15.796 1.310 -1.356 1.00 70.19 200 GLU A C 1
ATOM 1605 O O . GLU A 1 200 ? 15.052 0.403 -0.993 1.00 70.19 200 GLU A O 1
ATOM 1610 N N . LYS A 1 201 ? 16.281 2.194 -0.472 1.00 68.19 201 LYS A N 1
ATOM 1611 C CA . LYS A 1 201 ? 15.954 2.172 0.964 1.00 68.19 201 LYS A CA 1
ATOM 1612 C C . LYS A 1 201 ? 14.516 2.619 1.201 1.00 68.19 201 LYS A C 1
ATOM 1614 O O . LYS A 1 201 ? 14.278 3.797 1.489 1.00 68.19 201 LYS A O 1
ATOM 1619 N N . VAL A 1 202 ? 13.553 1.710 1.102 1.00 75.75 202 VAL A N 1
ATOM 1620 C CA . VAL A 1 202 ? 12.148 2.057 1.322 1.00 75.75 202 VAL A CA 1
ATOM 1621 C C . VAL A 1 202 ? 11.647 1.445 2.622 1.00 75.75 202 VAL A C 1
ATOM 1623 O O . VAL A 1 202 ? 11.444 0.245 2.742 1.00 75.75 202 VAL A O 1
ATOM 1626 N N . LYS A 1 203 ? 11.407 2.309 3.611 1.00 87.81 203 LYS A N 1
ATOM 1627 C CA . LYS A 1 203 ? 10.741 1.921 4.854 1.00 87.81 203 LYS A CA 1
ATOM 1628 C C . LYS A 1 203 ? 9.281 1.566 4.580 1.00 87.81 203 LYS A C 1
ATOM 1630 O O . LYS A 1 203 ? 8.610 2.319 3.862 1.00 87.81 203 LYS A O 1
ATOM 1635 N N . LEU A 1 204 ? 8.781 0.506 5.223 1.00 88.81 204 LEU A N 1
ATOM 1636 C CA . LEU A 1 204 ? 7.372 0.128 5.163 1.00 88.81 204 LEU A CA 1
ATOM 1637 C C . LEU A 1 204 ? 6.481 1.333 5.523 1.00 88.81 204 LEU A C 1
ATOM 1639 O O . LEU A 1 204 ? 6.565 1.874 6.634 1.00 88.81 204 LEU A O 1
ATOM 1643 N N . PRO A 1 205 ? 5.617 1.796 4.609 1.00 91.12 205 PRO A N 1
ATOM 1644 C CA . PRO A 1 205 ? 4.768 2.938 4.893 1.00 91.12 205 PRO A CA 1
ATOM 1645 C C . PRO A 1 205 ? 3.613 2.571 5.836 1.00 91.12 205 PRO A C 1
ATOM 1647 O O . PRO A 1 205 ? 2.772 1.745 5.506 1.00 91.12 205 PRO A O 1
ATOM 1650 N N . ASN A 1 206 ? 3.468 3.281 6.960 1.00 94.94 206 ASN A N 1
ATOM 1651 C CA . ASN A 1 206 ? 2.372 3.033 7.920 1.00 94.94 206 ASN A CA 1
ATOM 1652 C C . ASN A 1 206 ? 0.956 3.236 7.341 1.00 94.94 206 ASN A C 1
ATOM 1654 O O . ASN A 1 206 ? -0.023 2.808 7.947 1.00 94.94 206 ASN A O 1
ATOM 1658 N N . TRP A 1 207 ? 0.811 3.910 6.195 1.00 93.56 207 TRP A N 1
ATOM 1659 C CA . TRP A 1 207 ? -0.486 4.005 5.518 1.00 93.56 207 TRP A CA 1
ATOM 1660 C C . TRP A 1 207 ? -0.916 2.668 4.903 1.00 93.56 207 TRP A C 1
ATOM 1662 O O . TRP A 1 207 ? -2.115 2.420 4.842 1.00 93.56 207 TRP A O 1
ATOM 1672 N N . LEU A 1 208 ? 0.036 1.810 4.518 1.00 92.62 208 LEU A N 1
ATOM 1673 C CA . LEU A 1 208 ? -0.246 0.480 3.981 1.00 92.62 208 LEU A CA 1
ATOM 1674 C C . LEU A 1 208 ? -0.771 -0.439 5.089 1.00 92.62 208 LEU A C 1
ATOM 1676 O O . LEU A 1 208 ? -1.834 -1.026 4.933 1.00 92.62 208 LEU A O 1
ATOM 1680 N N . ILE A 1 209 ? -0.126 -0.431 6.263 1.00 97.00 209 ILE A N 1
ATOM 1681 C CA . ILE A 1 209 ? -0.626 -1.134 7.462 1.00 97.00 209 ILE A CA 1
ATOM 1682 C C . ILE A 1 209 ? -2.050 -0.670 7.799 1.00 97.00 209 ILE A C 1
ATOM 1684 O O . ILE A 1 209 ? -2.941 -1.479 8.025 1.00 97.00 209 ILE A O 1
ATOM 1688 N N . ARG A 1 210 ? -2.301 0.650 7.787 1.00 96.69 210 ARG A N 1
ATOM 1689 C CA . ARG A 1 210 ? -3.651 1.193 8.012 1.00 96.69 210 ARG A CA 1
ATOM 1690 C C . ARG A 1 210 ? -4.655 0.659 6.991 1.00 96.69 210 ARG A C 1
ATOM 1692 O O . ARG A 1 210 ? -5.787 0.364 7.351 1.00 96.69 210 ARG A O 1
ATOM 1699 N N . GLN A 1 211 ? -4.272 0.636 5.718 1.00 93.94 211 GLN A N 1
ATOM 1700 C CA . GLN A 1 211 ? -5.139 0.175 4.643 1.00 93.94 211 GLN A CA 1
ATOM 1701 C C . GLN A 1 211 ? -5.531 -1.287 4.862 1.00 93.94 211 GLN A C 1
ATOM 1703 O O . GLN A 1 211 ? -6.717 -1.592 4.794 1.00 93.94 211 GLN A O 1
ATOM 1708 N N . LYS A 1 212 ? -4.560 -2.148 5.178 1.00 97.25 212 LYS A N 1
ATOM 1709 C CA . LYS A 1 212 ? -4.794 -3.554 5.519 1.00 97.25 212 LYS A CA 1
ATOM 1710 C C . LYS A 1 212 ? -5.682 -3.714 6.744 1.00 97.25 212 LYS A C 1
ATOM 1712 O O . LYS A 1 212 ? -6.668 -4.430 6.688 1.00 97.25 212 LYS A O 1
ATOM 1717 N N . PHE A 1 213 ? -5.430 -2.930 7.788 1.00 97.56 213 PHE A N 1
ATOM 1718 C CA . PHE A 1 213 ? -6.239 -2.948 9.005 1.00 97.56 213 PHE A CA 1
ATOM 1719 C C . PHE A 1 213 ? -7.710 -2.626 8.726 1.00 97.56 213 PHE A C 1
ATOM 1721 O O . PHE A 1 213 ? -8.599 -3.311 9.214 1.00 97.56 213 PHE A O 1
ATOM 1728 N N . VAL A 1 214 ? -7.981 -1.611 7.900 1.00 96.19 214 VAL A N 1
ATOM 1729 C CA . VAL A 1 214 ? -9.355 -1.276 7.492 1.00 96.19 214 VAL A CA 1
ATOM 1730 C C . VAL A 1 214 ? -9.957 -2.360 6.591 1.00 96.19 214 VAL A C 1
ATOM 1732 O O . VAL A 1 214 ? -11.153 -2.620 6.684 1.00 96.19 214 VAL A O 1
ATOM 1735 N N . ALA A 1 215 ? -9.154 -2.997 5.733 1.00 94.38 215 ALA A N 1
ATOM 1736 C CA . ALA A 1 215 ? -9.611 -4.085 4.868 1.00 94.38 215 ALA A CA 1
ATOM 1737 C C . ALA A 1 215 ? -10.020 -5.338 5.662 1.00 94.38 215 ALA A C 1
ATOM 1739 O O . ALA A 1 215 ? -10.995 -5.984 5.294 1.00 94.38 215 ALA A O 1
ATOM 1740 N N . LEU A 1 216 ? -9.345 -5.615 6.781 1.00 97.06 216 LEU A N 1
ATOM 1741 C CA . LEU A 1 216 ? -9.678 -6.699 7.713 1.00 97.06 216 LEU A CA 1
ATOM 1742 C C . LEU A 1 216 ? -10.862 -6.377 8.646 1.00 97.06 216 LEU A C 1
ATOM 1744 O O . LEU A 1 216 ? -11.201 -7.178 9.508 1.00 97.06 216 LEU A O 1
ATOM 1748 N N . GLY A 1 217 ? -11.518 -5.222 8.479 1.00 95.88 217 GLY A N 1
ATOM 1749 C CA . GLY A 1 217 ? -12.684 -4.823 9.277 1.00 95.88 217 GLY A CA 1
ATOM 1750 C C . GLY A 1 217 ? -12.379 -3.858 10.425 1.00 95.88 217 GLY A C 1
ATOM 1751 O O . GLY A 1 217 ? -13.287 -3.466 11.158 1.00 95.88 217 GLY A O 1
ATOM 1752 N N . GLY A 1 218 ? -11.131 -3.410 10.563 1.00 96.25 218 GLY A N 1
ATOM 1753 C CA . GLY A 1 218 ? -10.746 -2.397 11.539 1.00 96.25 218 GLY A CA 1
ATOM 1754 C C . GLY A 1 218 ? -11.421 -1.037 11.305 1.00 96.25 218 GLY A C 1
ATOM 1755 O O . GLY A 1 218 ? -11.794 -0.665 10.188 1.00 96.25 218 GLY A O 1
ATOM 1756 N N . SER A 1 219 ? -11.548 -0.238 12.371 1.00 95.19 219 SER A N 1
ATOM 1757 C CA . SER A 1 219 ? -12.243 1.059 12.317 1.00 95.19 219 SER A CA 1
ATOM 1758 C C . SER A 1 219 ? -11.648 2.016 11.272 1.00 95.19 219 SER A C 1
ATOM 1760 O O . SER A 1 219 ? -10.459 2.358 11.317 1.00 95.19 219 SER A O 1
ATOM 1762 N N . GLN A 1 220 ? -12.507 2.540 10.388 1.00 93.06 220 GLN A N 1
ATOM 1763 C CA . GLN A 1 220 ? -12.139 3.523 9.359 1.00 93.06 220 GLN A CA 1
ATOM 1764 C C . GLN A 1 220 ? -11.622 4.846 9.950 1.00 93.06 220 GLN A C 1
ATOM 1766 O O . GLN A 1 220 ? -10.825 5.547 9.312 1.00 93.06 220 GLN A O 1
ATOM 1771 N N . ASP A 1 221 ? -12.011 5.174 11.183 1.00 93.00 221 ASP A N 1
ATOM 1772 C CA . ASP A 1 221 ? -11.574 6.387 11.877 1.00 93.00 221 ASP A CA 1
ATOM 1773 C C . ASP A 1 221 ? -10.134 6.304 12.381 1.00 93.00 221 ASP A C 1
ATOM 1775 O O . ASP A 1 221 ? -9.494 7.335 12.639 1.00 93.00 221 ASP A O 1
ATOM 1779 N N . THR A 1 222 ? -9.579 5.090 12.446 1.00 92.81 222 THR A N 1
ATOM 1780 C CA . THR A 1 222 ? -8.179 4.858 12.792 1.00 92.81 222 THR A CA 1
ATOM 1781 C C . THR A 1 222 ? -7.289 5.669 11.869 1.00 92.81 222 THR A C 1
ATOM 1783 O O . THR A 1 222 ? -7.377 5.576 10.650 1.00 92.81 222 THR A O 1
ATOM 1786 N N . THR A 1 223 ? -6.416 6.502 12.427 1.00 93.50 223 THR A N 1
ATOM 1787 C CA . THR A 1 223 ? -5.505 7.342 11.638 1.00 93.50 223 THR A CA 1
ATOM 1788 C C . THR A 1 223 ? -4.155 6.658 11.438 1.00 93.50 223 THR A C 1
ATOM 1790 O O . THR A 1 223 ? -3.748 5.822 12.241 1.00 93.50 223 THR A O 1
ATOM 1793 N N . VAL A 1 224 ? -3.395 7.070 10.416 1.00 93.25 224 VAL A N 1
ATOM 1794 C CA . VAL A 1 224 ? -2.004 6.604 10.224 1.00 93.25 224 VAL A CA 1
ATOM 1795 C C . VAL A 1 224 ? -1.136 6.938 11.448 1.00 93.25 224 VAL A C 1
ATOM 1797 O O . VAL A 1 224 ? -0.245 6.174 11.816 1.00 93.25 224 VAL A O 1
ATOM 1800 N N . GLY A 1 225 ? -1.417 8.060 12.121 1.00 90.81 225 GLY A N 1
ATOM 1801 C CA . GLY A 1 225 ? -0.771 8.422 13.385 1.00 90.81 225 GLY A CA 1
ATOM 1802 C C . GLY A 1 225 ? -1.057 7.416 14.503 1.00 90.81 225 GLY A C 1
ATOM 1803 O O . GLY A 1 225 ? -0.127 7.028 15.208 1.00 90.81 225 GLY A O 1
ATOM 1804 N N . SER A 1 226 ? -2.306 6.941 14.608 1.00 92.38 226 SER A N 1
ATOM 1805 C CA . SER A 1 226 ? -2.691 5.872 15.539 1.00 92.38 226 SER A CA 1
ATOM 1806 C C . SER A 1 226 ? -1.927 4.583 15.237 1.00 92.38 226 SER A C 1
ATOM 1808 O O . SER A 1 226 ? -1.208 4.100 16.103 1.00 92.38 226 SER A O 1
ATOM 1810 N N . ILE A 1 227 ? -1.953 4.111 13.984 1.00 95.31 227 ILE A N 1
ATOM 1811 C CA . ILE A 1 227 ? -1.185 2.938 13.517 1.00 95.31 227 ILE A CA 1
ATOM 1812 C C . ILE A 1 227 ? 0.302 3.064 13.873 1.00 95.31 227 ILE A C 1
ATOM 1814 O O . ILE A 1 227 ? 0.900 2.142 14.412 1.00 95.31 227 ILE A O 1
ATOM 1818 N N . THR A 1 228 ? 0.896 4.241 13.662 1.00 94.12 228 THR A N 1
ATOM 1819 C CA . THR A 1 228 ? 2.306 4.508 13.998 1.00 94.12 228 THR A CA 1
ATOM 1820 C C . THR A 1 228 ? 2.583 4.431 15.506 1.00 94.12 228 THR A C 1
ATOM 1822 O O . THR A 1 228 ? 3.659 4.001 15.925 1.00 94.12 228 THR A O 1
ATOM 1825 N N . ALA A 1 229 ? 1.660 4.912 16.341 1.00 89.50 229 ALA A N 1
ATOM 1826 C CA . ALA A 1 229 ? 1.783 4.834 17.796 1.00 89.50 229 ALA A CA 1
ATOM 1827 C C . ALA A 1 229 ? 1.588 3.395 18.298 1.00 89.50 229 ALA A C 1
ATOM 1829 O O . ALA A 1 229 ? 2.357 2.938 19.140 1.00 89.50 229 ALA A O 1
ATOM 1830 N N . LYS A 1 230 ? 0.614 2.675 17.733 1.00 93.19 230 LYS A N 1
ATOM 1831 C CA . LYS A 1 230 ? 0.290 1.278 18.044 1.00 93.19 230 LYS A CA 1
ATOM 1832 C C . LYS A 1 230 ? 1.425 0.334 17.651 1.00 93.19 230 LYS A C 1
ATOM 1834 O O . LYS A 1 230 ? 1.886 -0.408 18.509 1.00 93.19 230 LYS A O 1
ATOM 1839 N N . LYS A 1 231 ? 1.990 0.496 16.448 1.00 94.62 231 LYS A N 1
ATOM 1840 C CA . LYS A 1 231 ? 3.212 -0.194 16.000 1.00 94.62 231 LYS A CA 1
ATOM 1841 C C . LYS A 1 231 ? 4.352 -0.042 17.006 1.00 94.62 231 LYS A C 1
ATOM 1843 O O . LYS A 1 231 ? 4.894 -1.029 17.480 1.00 94.62 231 LYS A O 1
ATOM 1848 N N . ARG A 1 232 ? 4.682 1.196 17.400 1.00 90.69 232 ARG A N 1
ATOM 1849 C CA . ARG A 1 232 ? 5.729 1.451 18.412 1.00 90.69 232 ARG A CA 1
ATOM 1850 C C . ARG A 1 232 ? 5.416 0.798 19.757 1.00 90.69 232 ARG A C 1
ATOM 1852 O O . ARG A 1 232 ? 6.322 0.305 20.418 1.00 90.69 232 ARG A O 1
ATOM 1859 N N . CYS A 1 233 ? 4.147 0.805 20.159 1.00 90.25 233 CYS A N 1
ATOM 1860 C CA . CYS A 1 233 ? 3.721 0.180 21.402 1.00 90.25 233 CYS A CA 1
ATOM 1861 C C . CYS A 1 233 ? 3.918 -1.339 21.381 1.00 90.25 233 CYS A C 1
ATOM 1863 O O . CYS A 1 233 ? 4.439 -1.880 22.355 1.00 90.25 233 CYS A O 1
ATOM 1865 N N . ILE A 1 234 ? 3.552 -1.998 20.278 1.00 93.06 234 ILE A N 1
ATOM 1866 C CA . ILE A 1 234 ? 3.757 -3.438 20.089 1.00 93.06 234 ILE A CA 1
ATOM 1867 C C . ILE A 1 234 ? 5.244 -3.770 20.047 1.00 93.06 234 ILE A C 1
ATOM 1869 O O . ILE A 1 234 ? 5.661 -4.655 20.775 1.00 93.06 234 ILE A O 1
ATOM 1873 N N . ILE A 1 235 ? 6.061 -3.016 19.305 1.00 93.06 235 ILE A N 1
ATOM 1874 C CA . ILE A 1 235 ? 7.515 -3.249 19.236 1.00 93.06 235 ILE A CA 1
ATOM 1875 C C . ILE A 1 235 ? 8.158 -3.186 20.626 1.00 93.06 235 ILE A C 1
ATOM 1877 O O . ILE A 1 235 ? 8.930 -4.064 20.996 1.00 93.06 235 ILE A O 1
ATOM 1881 N N . HIS A 1 236 ? 7.828 -2.168 21.428 1.00 88.88 236 HIS A N 1
ATOM 1882 C CA . HIS A 1 236 ? 8.334 -2.088 22.801 1.00 88.88 236 HIS A CA 1
ATOM 1883 C C . HIS A 1 236 ? 7.856 -3.257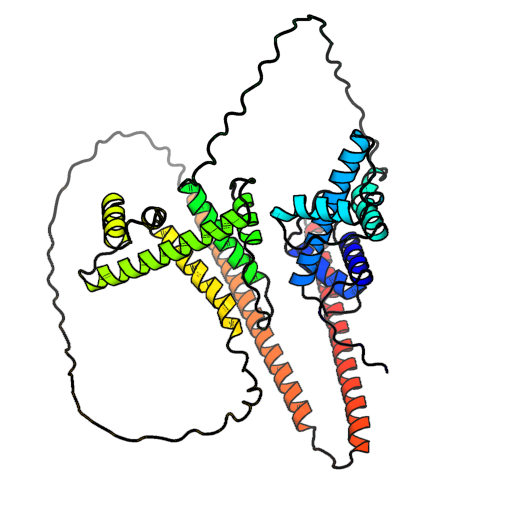 23.668 1.00 88.88 236 HIS A C 1
ATOM 1885 O O . HIS A 1 236 ? 8.630 -3.768 24.471 1.00 88.88 236 HIS A O 1
ATOM 1891 N N . SER A 1 237 ? 6.600 -3.673 23.500 1.00 90.19 237 SER A N 1
ATOM 1892 C CA . SER A 1 237 ? 6.017 -4.786 24.254 1.00 90.19 237 SER A CA 1
ATOM 1893 C C . SER A 1 237 ? 6.668 -6.119 23.875 1.00 90.19 237 SER A C 1
ATOM 1895 O O . SER A 1 237 ? 7.049 -6.873 24.758 1.00 90.19 237 SER A O 1
ATOM 1897 N N . TYR A 1 238 ? 6.882 -6.362 22.581 1.00 94.31 238 TYR A N 1
ATOM 1898 C CA . TYR A 1 238 ? 7.602 -7.518 22.052 1.00 94.31 238 TYR A CA 1
ATOM 1899 C C . TYR A 1 238 ? 9.030 -7.585 22.599 1.00 94.31 238 TYR A C 1
ATOM 1901 O O . TYR A 1 238 ? 9.408 -8.589 23.188 1.00 94.31 238 TYR A O 1
ATOM 1909 N N . ASN A 1 239 ? 9.788 -6.485 22.519 1.00 91.81 239 ASN A N 1
ATOM 1910 C CA . ASN A 1 239 ? 11.153 -6.431 23.050 1.00 91.81 239 ASN A CA 1
ATOM 1911 C C . ASN A 1 239 ? 11.205 -6.691 24.563 1.00 91.81 239 ASN A C 1
ATOM 1913 O O . ASN A 1 239 ? 12.139 -7.325 25.048 1.00 91.81 239 ASN A O 1
ATOM 1917 N N . PHE A 1 240 ? 10.214 -6.198 25.310 1.00 90.69 240 PHE A N 1
ATOM 1918 C CA . PHE A 1 240 ? 10.079 -6.491 26.733 1.00 90.69 240 PHE A CA 1
ATOM 1919 C C . PHE A 1 240 ? 9.819 -7.984 26.980 1.00 90.69 240 PHE A C 1
ATOM 1921 O O . PHE A 1 240 ? 10.473 -8.577 27.835 1.00 90.69 240 PHE A O 1
ATOM 1928 N N . ILE A 1 241 ? 8.916 -8.601 26.210 1.00 92.69 241 ILE A N 1
ATOM 1929 C CA . ILE A 1 241 ? 8.640 -10.039 26.299 1.00 92.69 241 ILE A CA 1
ATOM 1930 C C . ILE A 1 241 ? 9.895 -10.846 25.951 1.00 92.69 241 ILE A C 1
ATOM 1932 O O . ILE A 1 241 ? 10.244 -11.725 26.724 1.00 92.69 241 ILE A O 1
ATOM 1936 N N . CYS A 1 242 ? 10.636 -10.507 24.887 1.00 93.69 242 CYS A N 1
ATOM 1937 C CA . CYS A 1 242 ? 11.914 -11.160 24.559 1.00 93.69 242 CYS A CA 1
ATOM 1938 C C . CYS A 1 242 ? 12.899 -11.134 25.737 1.00 93.69 242 CYS A C 1
ATOM 1940 O O . CYS A 1 242 ? 13.534 -12.137 26.038 1.00 93.69 242 CYS A O 1
ATOM 1942 N N . GLN A 1 243 ? 13.023 -9.994 26.426 1.00 90.38 243 GLN A N 1
ATOM 1943 C CA . GLN A 1 243 ? 13.889 -9.889 27.606 1.00 90.38 243 GLN A CA 1
ATOM 1944 C C . GLN A 1 243 ? 13.404 -10.778 28.755 1.00 90.38 243 GLN A C 1
ATOM 1946 O O . GLN A 1 243 ? 14.227 -11.359 29.457 1.00 90.38 243 GLN A O 1
ATOM 1951 N N . CYS A 1 244 ? 12.087 -10.885 28.947 1.00 89.88 244 CYS A N 1
ATOM 1952 C CA . CYS A 1 244 ? 11.511 -11.745 29.976 1.00 89.88 244 CYS A CA 1
ATOM 1953 C C . CYS A 1 244 ? 11.689 -13.226 29.646 1.00 89.88 244 CYS A C 1
ATOM 1955 O O . CYS A 1 244 ? 12.118 -13.960 30.525 1.00 89.88 244 CYS A O 1
ATOM 1957 N N . VAL A 1 245 ? 11.418 -13.642 28.404 1.00 92.56 245 VAL A N 1
ATOM 1958 C CA . VAL A 1 245 ? 11.630 -15.016 27.921 1.00 92.56 245 VAL A CA 1
ATOM 1959 C C . VAL A 1 245 ? 13.077 -15.432 28.178 1.00 92.56 245 VAL A C 1
ATOM 1961 O O . VAL A 1 245 ? 13.307 -16.378 28.918 1.00 92.56 245 VAL A O 1
ATOM 1964 N N . ASN A 1 246 ? 14.048 -14.644 27.704 1.00 92.12 246 ASN A N 1
ATOM 1965 C CA . ASN A 1 246 ? 15.468 -14.949 27.900 1.00 92.12 246 ASN A CA 1
ATOM 1966 C C . ASN A 1 246 ? 15.875 -14.970 29.386 1.00 92.12 246 ASN A C 1
ATOM 1968 O O . ASN A 1 246 ? 16.771 -15.710 29.782 1.00 92.12 246 ASN A O 1
ATOM 1972 N N . GLY A 1 247 ? 15.266 -14.112 30.211 1.00 90.69 247 GLY A N 1
ATOM 1973 C CA . GLY A 1 247 ? 15.564 -14.029 31.640 1.00 90.69 247 GLY A CA 1
ATOM 1974 C C . GLY A 1 247 ? 14.988 -15.189 32.452 1.00 90.69 247 GLY A C 1
ATOM 1975 O O . GLY A 1 247 ? 15.647 -15.654 33.375 1.00 90.69 247 GLY A O 1
ATOM 1976 N N . LEU A 1 248 ? 13.779 -15.643 32.115 1.00 91.44 248 LEU A N 1
ATOM 1977 C CA . LEU A 1 248 ? 13.123 -16.792 32.741 1.00 91.44 248 LEU A CA 1
ATOM 1978 C C . LEU A 1 248 ? 13.802 -18.096 32.318 1.00 91.44 248 LEU A C 1
ATOM 1980 O O . LEU A 1 248 ? 14.178 -18.890 33.176 1.00 91.44 248 LEU A O 1
ATOM 1984 N N . GLU A 1 249 ? 14.094 -18.241 31.023 1.00 92.12 249 GLU A N 1
ATOM 1985 C CA . GLU A 1 249 ? 14.849 -19.376 30.490 1.00 92.12 249 GLU A CA 1
ATOM 1986 C C . GLU A 1 249 ? 16.208 -19.527 31.196 1.00 92.12 249 GLU A C 1
ATOM 1988 O O . GLU A 1 249 ? 16.583 -20.624 31.600 1.00 92.12 249 GLU A O 1
ATOM 1993 N N . ALA A 1 250 ? 16.919 -18.418 31.435 1.00 92.62 250 ALA A N 1
ATOM 1994 C CA . ALA A 1 250 ? 18.195 -18.430 32.149 1.00 92.62 250 ALA A CA 1
ATOM 1995 C C . ALA A 1 250 ? 18.079 -18.677 33.666 1.00 92.62 250 ALA A C 1
ATOM 1997 O O . ALA A 1 250 ? 19.070 -19.062 34.290 1.00 92.62 250 ALA A O 1
ATOM 1998 N N . LEU A 1 251 ? 16.923 -18.393 34.276 1.00 92.88 251 LEU A N 1
ATOM 1999 C CA . LEU A 1 251 ? 16.727 -18.501 35.723 1.00 92.88 251 LEU A CA 1
ATOM 2000 C C . LEU A 1 251 ? 16.286 -19.907 36.131 1.00 92.88 251 LEU A C 1
ATOM 2002 O O . LEU A 1 251 ? 16.880 -20.491 37.036 1.00 92.88 251 LEU A O 1
ATOM 2006 N N . ASP A 1 252 ? 15.234 -20.416 35.497 1.00 94.00 252 ASP A N 1
ATOM 2007 C CA . ASP A 1 252 ? 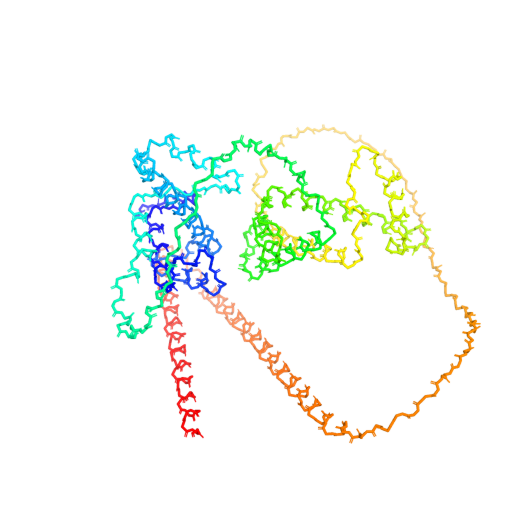14.598 -21.686 35.855 1.00 94.00 252 ASP A CA 1
ATOM 2008 C C . ASP A 1 252 ? 14.095 -22.493 34.646 1.00 94.00 252 ASP A C 1
ATOM 2010 O O . ASP A 1 252 ? 13.532 -23.570 34.830 1.00 94.00 252 ASP A O 1
ATOM 2014 N N . GLY A 1 253 ? 14.321 -22.015 33.418 1.00 93.88 253 GLY A N 1
ATOM 2015 C CA . GLY A 1 253 ? 13.849 -22.680 32.203 1.00 93.88 253 GLY A CA 1
ATOM 2016 C C . GLY A 1 253 ? 12.360 -22.466 31.910 1.00 93.88 253 GLY A C 1
ATOM 2017 O O . GLY A 1 253 ? 11.846 -23.086 30.982 1.00 93.88 253 GLY A O 1
ATOM 2018 N N . SER A 1 254 ? 11.657 -21.616 32.670 1.00 94.38 254 SER A N 1
ATOM 2019 C CA . SER A 1 254 ? 10.228 -21.360 32.451 1.00 94.38 254 SER A CA 1
ATOM 2020 C C . SER A 1 254 ? 9.982 -20.532 31.191 1.00 94.38 254 SER A C 1
ATOM 2022 O O . SER A 1 254 ? 10.711 -19.582 30.896 1.00 94.38 254 SER A O 1
ATOM 2024 N N . ASP A 1 255 ? 8.882 -20.813 30.491 1.00 93.62 255 ASP A N 1
ATOM 2025 C CA . ASP A 1 255 ? 8.421 -19.987 29.379 1.00 93.62 255 ASP A CA 1
ATOM 2026 C C . ASP A 1 255 ? 7.516 -18.846 29.880 1.00 93.62 255 ASP A C 1
ATOM 2028 O O . ASP A 1 255 ? 6.609 -19.036 30.693 1.00 93.62 255 ASP A O 1
ATOM 2032 N N . TRP A 1 256 ? 7.716 -17.635 29.351 1.00 94.38 256 TRP A N 1
ATOM 2033 C CA . TRP A 1 256 ? 6.847 -16.480 29.595 1.00 94.38 256 TRP A CA 1
ATOM 2034 C C . TRP A 1 256 ? 5.364 -16.789 29.354 1.00 94.38 256 TRP A C 1
ATOM 2036 O O . TRP A 1 256 ? 4.503 -16.266 30.066 1.00 94.38 256 TRP A O 1
ATOM 2046 N N . PHE A 1 257 ? 5.057 -17.602 28.342 1.00 95.25 257 PHE A N 1
ATOM 2047 C CA . PHE A 1 257 ? 3.679 -17.886 27.940 1.00 95.25 257 PHE A CA 1
ATOM 2048 C C . PHE A 1 257 ? 2.978 -18.941 28.799 1.00 95.25 25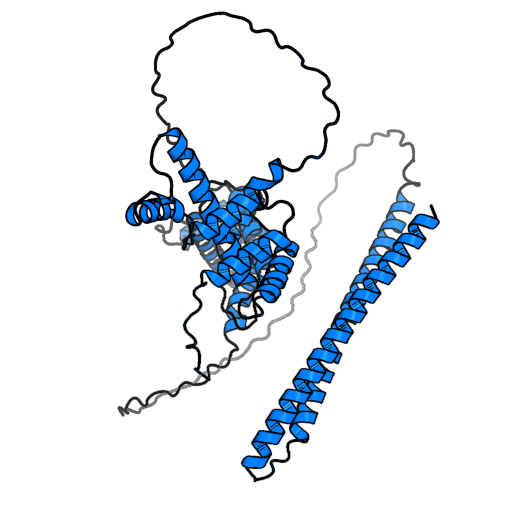7 PHE A C 1
ATOM 2050 O O . PHE A 1 257 ? 1.756 -19.054 28.694 1.00 95.25 257 PHE A O 1
ATOM 2057 N N . ASP A 1 258 ? 3.702 -19.637 29.677 1.00 95.12 258 ASP A N 1
ATOM 2058 C CA . ASP A 1 258 ? 3.113 -20.599 30.617 1.00 95.12 258 ASP A CA 1
ATOM 2059 C C . ASP A 1 258 ? 2.520 -19.895 31.849 1.00 95.12 258 ASP A C 1
ATOM 2061 O O . ASP A 1 258 ? 1.657 -20.433 32.544 1.00 95.12 258 ASP A O 1
ATOM 2065 N N . TYR A 1 259 ? 2.914 -18.640 32.087 1.00 93.88 259 TYR A N 1
ATOM 2066 C CA . TYR A 1 259 ? 2.349 -17.810 33.143 1.00 93.88 259 TYR A CA 1
ATOM 2067 C C . TYR A 1 259 ? 0.945 -17.306 32.797 1.00 93.88 259 TYR A C 1
ATOM 2069 O O . TYR A 1 259 ? 0.655 -16.784 31.708 1.00 93.88 259 TYR A O 1
ATOM 2077 N N . THR A 1 260 ? 0.075 -17.321 33.805 1.00 93.19 260 THR A N 1
ATOM 2078 C CA . THR A 1 260 ? -1.250 -16.710 33.717 1.00 93.19 260 THR A CA 1
ATOM 2079 C C . THR A 1 260 ? -1.143 -15.209 33.435 1.00 93.19 260 THR A C 1
ATOM 2081 O O . THR A 1 260 ? -0.149 -14.546 33.750 1.00 93.19 260 THR A O 1
ATOM 2084 N N . PHE A 1 261 ? -2.205 -14.617 32.883 1.00 89.44 261 PHE A N 1
ATOM 2085 C CA . PHE A 1 261 ? -2.261 -13.171 32.639 1.00 89.44 261 PHE A CA 1
ATOM 2086 C C . PHE A 1 261 ? -1.912 -12.345 33.893 1.00 89.44 261 PHE A C 1
ATOM 2088 O O . PHE A 1 261 ? -1.177 -11.360 33.818 1.00 89.44 261 PHE A O 1
ATOM 2095 N N . THR A 1 262 ? -2.399 -12.765 35.065 1.00 90.19 262 THR A N 1
ATOM 2096 C CA . THR A 1 262 ? -2.149 -12.077 36.341 1.00 90.19 262 THR A CA 1
ATOM 2097 C C . THR A 1 262 ? -0.673 -12.115 36.736 1.00 90.19 262 THR A C 1
ATOM 2099 O O . THR A 1 262 ? -0.151 -11.131 37.267 1.00 90.19 262 THR A O 1
ATOM 2102 N N . GLU A 1 263 ? 0.016 -13.225 36.479 1.00 92.69 263 GLU A N 1
ATOM 2103 C CA . GLU A 1 263 ? 1.446 -13.380 36.754 1.00 92.69 263 GLU A CA 1
ATOM 2104 C C . GLU A 1 263 ? 2.286 -12.550 35.790 1.00 92.69 263 GLU A C 1
ATOM 2106 O O . GLU A 1 263 ? 3.100 -11.747 36.252 1.00 92.69 263 GLU A O 1
ATOM 2111 N N . ARG A 1 264 ? 2.004 -12.628 34.483 1.00 92.44 264 ARG A N 1
ATOM 2112 C CA . ARG A 1 264 ? 2.634 -11.773 33.463 1.00 92.44 264 ARG A CA 1
ATOM 2113 C C . ARG A 1 264 ? 2.458 -10.290 33.787 1.00 92.44 264 ARG A C 1
ATOM 2115 O O . ARG A 1 264 ? 3.422 -9.526 33.758 1.00 92.44 264 ARG A O 1
ATOM 2122 N N . PHE A 1 265 ? 1.265 -9.883 34.222 1.00 87.25 265 PHE A N 1
ATOM 2123 C CA . PHE A 1 265 ? 0.986 -8.508 34.647 1.00 87.25 265 PHE A CA 1
ATOM 2124 C C . PHE A 1 265 ? 1.760 -8.082 35.897 1.00 87.25 265 PHE A C 1
ATOM 2126 O O . PHE A 1 265 ? 2.250 -6.948 35.979 1.00 87.25 265 PHE A O 1
ATOM 2133 N N . ARG A 1 266 ? 1.916 -8.979 36.874 1.00 87.31 266 ARG A N 1
ATOM 2134 C CA . ARG A 1 266 ? 2.747 -8.728 38.060 1.00 87.31 266 ARG A CA 1
ATOM 2135 C C . ARG A 1 266 ? 4.227 -8.622 37.699 1.00 87.31 266 ARG A C 1
ATOM 2137 O O . ARG A 1 266 ? 4.880 -7.704 38.193 1.00 87.31 266 ARG A O 1
ATOM 2144 N N . LEU A 1 267 ? 4.743 -9.507 36.846 1.00 85.75 267 LEU A N 1
ATOM 2145 C CA . LEU A 1 267 ? 6.121 -9.460 36.348 1.00 85.75 267 LEU A CA 1
ATOM 2146 C C . LEU A 1 267 ? 6.377 -8.165 35.582 1.00 85.75 267 LEU A C 1
ATOM 2148 O O . LEU A 1 267 ? 7.332 -7.450 35.886 1.00 85.75 267 LEU A O 1
ATOM 2152 N N . GLN A 1 268 ? 5.460 -7.785 34.690 1.00 85.44 268 GLN A N 1
ATOM 2153 C CA . GLN A 1 268 ? 5.555 -6.527 33.966 1.00 85.44 268 GLN A CA 1
ATOM 2154 C C . GLN A 1 268 ? 5.615 -5.327 34.919 1.00 85.44 268 GLN A C 1
ATOM 2156 O O . GLN A 1 268 ? 6.465 -4.459 34.753 1.00 85.44 268 GLN A O 1
ATOM 2161 N N . ARG A 1 269 ? 4.780 -5.278 35.964 1.00 82.69 269 ARG A N 1
ATOM 2162 C CA . ARG A 1 269 ? 4.838 -4.196 36.963 1.00 82.69 269 ARG A CA 1
ATOM 2163 C C . ARG A 1 269 ? 6.122 -4.161 37.789 1.00 82.69 269 ARG A C 1
ATOM 2165 O O . ARG A 1 269 ? 6.485 -3.087 38.260 1.00 82.69 269 ARG A O 1
ATOM 2172 N N . LYS A 1 270 ? 6.765 -5.308 38.015 1.00 83.25 270 LYS A N 1
ATOM 2173 C CA . LYS A 1 270 ? 8.035 -5.384 38.753 1.00 83.25 270 LYS A CA 1
ATOM 2174 C C . LYS A 1 270 ? 9.212 -4.910 37.901 1.00 83.25 270 LYS A C 1
ATOM 2176 O O . LYS A 1 270 ? 10.092 -4.232 38.419 1.00 83.25 270 LYS A O 1
ATOM 2181 N N . LEU A 1 271 ? 9.218 -5.269 36.619 1.00 77.62 271 LEU A N 1
ATOM 2182 C CA . LEU A 1 271 ? 10.338 -5.025 35.705 1.00 77.62 271 LEU A CA 1
ATOM 2183 C C . LEU A 1 271 ? 10.240 -3.677 34.980 1.00 77.62 271 LEU A C 1
ATOM 2185 O O . LEU A 1 271 ? 11.254 -3.077 34.630 1.00 77.62 271 LEU A O 1
ATOM 2189 N N . VAL A 1 272 ? 9.025 -3.173 34.766 1.00 74.75 272 VAL A N 1
ATOM 2190 C CA . VAL A 1 272 ? 8.778 -1.903 34.083 1.00 74.75 272 VAL A CA 1
ATOM 2191 C C . VAL A 1 272 ? 8.550 -0.799 35.112 1.00 74.75 272 VAL A C 1
ATOM 2193 O O . VAL A 1 272 ? 7.781 -0.955 36.057 1.00 74.75 272 VAL A O 1
ATOM 2196 N N . ASN A 1 273 ? 9.196 0.355 34.910 1.00 69.81 273 ASN A N 1
ATOM 2197 C CA . ASN A 1 273 ? 9.017 1.528 35.767 1.00 69.81 273 ASN A CA 1
ATOM 2198 C C . ASN A 1 273 ? 7.511 1.834 35.944 1.00 69.81 273 ASN A C 1
ATOM 2200 O O . ASN A 1 273 ? 6.814 1.936 34.931 1.00 69.81 273 ASN A O 1
ATOM 2204 N N . PRO A 1 274 ? 7.007 2.062 37.175 1.00 62.16 274 PRO A N 1
ATOM 2205 C CA . PRO A 1 274 ? 5.592 2.347 37.447 1.00 62.16 274 PRO A CA 1
ATOM 2206 C C . PRO A 1 274 ? 4.976 3.475 36.605 1.00 62.16 274 PRO A C 1
ATOM 2208 O O . PRO A 1 274 ? 3.758 3.551 36.460 1.00 62.16 274 PRO A O 1
ATOM 2211 N N . LYS A 1 275 ? 5.806 4.364 36.045 1.00 62.75 275 LYS A N 1
ATOM 2212 C CA . LYS A 1 275 ? 5.382 5.466 35.168 1.00 62.75 275 LYS A CA 1
ATOM 2213 C C . LYS A 1 275 ? 5.119 5.049 33.713 1.00 62.75 275 LYS A C 1
ATOM 2215 O O . LYS A 1 275 ? 4.533 5.820 32.957 1.00 62.75 275 LYS A O 1
ATOM 2220 N N . SER A 1 276 ? 5.541 3.856 33.300 1.00 61.97 276 SER A N 1
ATOM 2221 C CA . SER A 1 276 ? 5.314 3.323 31.957 1.00 61.97 276 SER A CA 1
ATOM 2222 C C . SER A 1 276 ? 3.965 2.592 31.908 1.00 61.97 276 SER A C 1
ATOM 2224 O O . SER A 1 276 ? 3.830 1.434 32.288 1.00 61.97 276 SER A O 1
ATOM 2226 N N . SER A 1 277 ? 2.943 3.305 31.430 1.00 53.44 277 SER A N 1
ATOM 2227 C CA . SER A 1 277 ? 1.539 2.863 31.325 1.00 53.44 277 SER A CA 1
ATOM 2228 C C . SER A 1 277 ? 1.265 1.852 30.187 1.00 53.44 277 SER A C 1
ATOM 2230 O O . SER A 1 277 ? 0.125 1.671 29.758 1.00 53.44 277 SER A O 1
ATOM 2232 N N . GLN A 1 278 ? 2.284 1.197 29.621 1.00 59.19 278 GLN A N 1
ATOM 2233 C CA . GLN A 1 278 ? 2.080 0.308 28.470 1.00 59.19 278 GLN A CA 1
ATOM 2234 C C . GLN A 1 278 ? 1.471 -1.036 28.891 1.00 59.19 278 GLN A C 1
ATOM 2236 O O . GLN A 1 278 ? 2.192 -1.996 29.092 1.00 59.19 278 GLN A O 1
ATOM 2241 N N . ARG A 1 279 ? 0.140 -1.138 28.977 1.00 61.56 279 ARG A N 1
ATOM 2242 C CA . ARG A 1 279 ? -0.569 -2.405 29.279 1.00 61.56 279 ARG A CA 1
ATOM 2243 C C . ARG A 1 279 ? -0.438 -3.499 28.206 1.00 61.56 279 ARG A C 1
ATOM 2245 O O . ARG A 1 279 ? -0.750 -4.647 28.484 1.00 61.56 279 ARG A O 1
ATOM 2252 N N . VAL A 1 280 ? 0.032 -3.148 27.010 1.00 61.12 280 VAL A N 1
ATOM 2253 C CA . VAL A 1 280 ? -0.045 -4.007 25.814 1.00 61.12 280 VAL A CA 1
ATOM 2254 C C . VAL A 1 280 ? 0.804 -5.282 25.929 1.00 61.12 280 VAL A C 1
ATOM 2256 O O . VAL A 1 280 ? 0.442 -6.291 25.345 1.00 61.12 280 VAL A O 1
ATOM 2259 N N . GLY A 1 281 ? 1.876 -5.292 26.729 1.00 64.44 281 GLY A N 1
ATOM 2260 C CA . GLY A 1 281 ? 2.749 -6.468 26.869 1.00 64.44 281 GLY A CA 1
ATOM 2261 C C . GLY A 1 281 ? 2.116 -7.697 27.526 1.00 64.44 281 GLY A C 1
ATOM 2262 O O . GLY A 1 281 ? 2.561 -8.807 27.263 1.00 64.44 281 GLY A O 1
ATOM 2263 N N . CYS A 1 282 ? 1.068 -7.540 28.337 1.00 68.56 282 CYS A N 1
ATOM 2264 C CA . CYS A 1 282 ? 0.409 -8.680 28.994 1.00 68.56 282 CYS A CA 1
ATOM 2265 C C . CYS A 1 282 ? -0.651 -9.363 28.127 1.00 68.56 282 CYS A C 1
ATOM 2267 O O . CYS A 1 282 ? -1.055 -10.479 28.435 1.00 68.56 282 CYS A O 1
ATOM 2269 N N . GLU A 1 283 ? -1.130 -8.676 27.091 1.00 83.44 283 GLU A N 1
ATOM 2270 C CA . GLU A 1 283 ? -2.236 -9.129 26.239 1.00 83.44 283 GLU A CA 1
ATOM 2271 C C . GLU A 1 283 ? -1.741 -9.839 24.971 1.00 83.44 283 GLU A C 1
ATOM 2273 O O . GLU A 1 283 ? -2.547 -10.396 24.238 1.00 83.44 283 GLU A O 1
ATOM 2278 N N . ILE A 1 284 ? -0.427 -9.844 24.721 1.00 92.06 284 ILE A N 1
ATOM 2279 C CA . ILE A 1 284 ? 0.177 -10.571 23.602 1.00 92.06 284 ILE A CA 1
ATOM 2280 C C . ILE A 1 284 ? 0.227 -12.060 23.965 1.00 92.06 284 ILE A C 1
ATOM 2282 O O . ILE A 1 284 ? 0.885 -12.458 24.935 1.00 92.06 284 ILE A O 1
ATOM 2286 N N . ASP A 1 285 ? -0.496 -12.878 23.207 1.00 93.75 285 ASP A N 1
ATOM 2287 C CA . ASP A 1 285 ? -0.420 -14.336 23.276 1.00 93.75 285 ASP A CA 1
ATOM 2288 C C . ASP A 1 285 ? 0.784 -14.886 22.488 1.00 93.75 285 ASP A C 1
ATOM 2290 O O . ASP A 1 285 ? 1.550 -14.142 21.868 1.00 93.75 285 ASP A O 1
ATOM 2294 N N . ARG A 1 286 ? 0.996 -16.203 22.583 1.00 95.38 286 ARG A N 1
ATOM 2295 C CA . ARG A 1 286 ? 2.145 -16.893 21.982 1.00 95.38 286 ARG A CA 1
ATOM 2296 C C . ARG A 1 286 ? 2.148 -16.763 20.457 1.00 95.38 286 ARG A C 1
ATOM 2298 O O . ARG A 1 286 ? 3.196 -16.497 19.876 1.00 95.38 286 ARG A O 1
ATOM 2305 N N . GLU A 1 287 ? 0.989 -16.924 19.829 1.00 95.62 287 GLU A N 1
ATOM 2306 C CA . GLU A 1 287 ? 0.832 -16.834 18.376 1.00 95.62 287 GLU A CA 1
ATOM 2307 C C . GLU A 1 287 ? 1.116 -15.409 17.889 1.00 95.62 287 GLU A C 1
ATOM 2309 O O . GLU A 1 287 ? 2.000 -15.198 17.062 1.00 95.62 287 GLU A O 1
ATOM 2314 N N . THR A 1 288 ? 0.479 -14.406 18.496 1.00 95.12 288 THR A N 1
ATOM 2315 C CA . THR A 1 288 ? 0.708 -12.990 18.186 1.00 95.12 288 THR A CA 1
ATOM 2316 C C . THR A 1 288 ? 2.177 -12.616 18.381 1.00 95.12 288 THR A C 1
ATOM 2318 O O . THR A 1 288 ? 2.737 -11.874 17.576 1.00 95.12 288 THR A O 1
ATOM 2321 N N . TYR A 1 289 ? 2.834 -13.130 19.426 1.00 96.31 289 TYR A N 1
ATOM 2322 C CA . TYR A 1 289 ? 4.264 -12.918 19.651 1.00 96.31 289 TYR A CA 1
ATOM 2323 C C . TYR A 1 289 ? 5.127 -13.474 18.512 1.00 96.31 289 TYR A C 1
ATOM 2325 O O . TYR A 1 289 ? 5.990 -12.754 18.004 1.00 96.31 289 TYR A O 1
ATOM 2333 N N . GLN A 1 290 ? 4.876 -14.713 18.084 1.00 97.19 290 GLN A N 1
ATOM 2334 C CA . GLN A 1 290 ? 5.584 -15.337 16.962 1.00 97.19 290 GLN A CA 1
ATOM 2335 C C . GLN A 1 290 ? 5.358 -14.559 15.662 1.00 97.19 290 GLN A C 1
ATOM 2337 O O . GLN A 1 290 ? 6.316 -14.266 14.942 1.00 97.19 290 GLN A O 1
ATOM 2342 N N . THR A 1 291 ? 4.118 -14.138 15.406 1.00 97.19 291 THR A N 1
ATOM 2343 C CA . THR A 1 291 ? 3.775 -13.320 14.241 1.00 97.19 291 THR A CA 1
ATOM 2344 C C . THR A 1 291 ? 4.513 -11.985 14.260 1.00 97.19 291 THR A C 1
ATOM 2346 O O . THR A 1 291 ? 5.143 -11.623 13.267 1.00 97.19 291 THR A O 1
ATOM 2349 N N . ILE A 1 292 ? 4.529 -11.268 15.391 1.00 96.88 292 ILE A N 1
ATOM 2350 C CA . ILE A 1 292 ? 5.298 -10.019 15.523 1.00 96.88 292 ILE A CA 1
ATOM 2351 C C . ILE A 1 292 ? 6.787 -10.265 15.247 1.00 96.88 292 ILE A C 1
ATOM 2353 O O . ILE A 1 292 ? 7.406 -9.461 14.549 1.00 96.88 292 ILE A O 1
ATOM 2357 N N . GLY A 1 293 ? 7.350 -11.366 15.752 1.00 97.19 293 GLY A N 1
ATOM 2358 C CA . GLY A 1 293 ? 8.733 -11.759 15.484 1.00 97.19 293 GLY A CA 1
ATOM 2359 C C . GLY A 1 293 ? 9.012 -11.927 13.989 1.00 97.19 293 GLY A C 1
ATOM 2360 O O . GLY A 1 293 ? 9.918 -11.280 13.464 1.00 97.19 293 GLY A O 1
ATOM 2361 N N . SER A 1 294 ? 8.175 -12.695 13.284 1.00 97.38 294 SER A N 1
ATOM 2362 C CA . SER A 1 294 ? 8.288 -12.894 11.831 1.00 97.38 294 SER A CA 1
ATOM 2363 C C . SER A 1 294 ? 8.158 -11.581 11.049 1.00 97.38 294 SER A C 1
ATOM 2365 O O . SER A 1 294 ? 8.926 -11.309 10.126 1.00 97.38 294 SER A O 1
ATOM 2367 N N . VAL A 1 295 ? 7.215 -10.719 11.440 1.00 96.75 295 VAL A N 1
ATOM 2368 C CA . VAL A 1 295 ? 7.010 -9.404 10.818 1.00 96.75 295 VAL A CA 1
ATOM 2369 C C . VAL A 1 295 ? 8.231 -8.502 10.999 1.00 96.75 295 VAL A C 1
ATOM 2371 O O . VAL A 1 295 ? 8.622 -7.804 10.061 1.00 96.75 295 VAL A O 1
ATOM 2374 N N . LEU A 1 296 ? 8.843 -8.510 12.186 1.00 95.81 296 LEU A N 1
ATOM 2375 C CA . LEU A 1 296 ? 10.037 -7.720 12.476 1.00 95.81 296 LEU A CA 1
ATOM 2376 C C . LEU A 1 296 ? 11.270 -8.230 11.734 1.00 95.81 296 LEU A C 1
ATOM 2378 O O . LEU A 1 296 ? 12.012 -7.405 11.212 1.00 95.81 296 LEU A O 1
ATOM 2382 N N . GLU A 1 297 ? 11.455 -9.544 11.622 1.00 94.94 297 GLU A N 1
ATOM 2383 C CA . GLU A 1 297 ? 12.531 -10.142 10.823 1.00 94.94 297 GLU A CA 1
ATOM 2384 C C . GLU A 1 297 ? 12.397 -9.757 9.341 1.00 94.94 297 GLU A C 1
ATOM 2386 O O . GLU A 1 297 ? 13.345 -9.285 8.712 1.00 94.94 297 GLU A O 1
ATOM 2391 N N . LYS A 1 298 ? 11.186 -9.854 8.785 1.00 93.31 298 LYS A N 1
ATOM 2392 C CA . LYS A 1 298 ? 10.898 -9.418 7.413 1.00 93.31 298 LYS A CA 1
ATOM 2393 C C . LYS A 1 298 ? 11.122 -7.913 7.216 1.00 93.31 298 LYS A C 1
ATOM 2395 O O . LYS A 1 298 ? 11.659 -7.492 6.189 1.00 93.31 298 LYS A O 1
ATOM 2400 N N . GLU A 1 299 ? 10.752 -7.081 8.191 1.00 92.06 299 GLU A N 1
ATOM 2401 C CA . GLU A 1 299 ? 11.038 -5.641 8.149 1.00 92.06 299 GLU A CA 1
ATOM 2402 C C . GLU A 1 299 ? 12.541 -5.345 8.294 1.00 92.06 299 GLU A C 1
ATOM 2404 O O . GLU A 1 299 ? 13.050 -4.433 7.642 1.00 92.06 299 GLU A O 1
ATOM 2409 N N . GLU A 1 300 ? 13.279 -6.147 9.061 1.00 91.31 300 GLU A N 1
ATOM 2410 C CA . GLU A 1 300 ? 14.738 -6.083 9.131 1.00 91.31 300 GLU A CA 1
ATOM 2411 C C . GLU A 1 300 ? 15.380 -6.474 7.797 1.00 91.31 300 GLU A C 1
ATOM 2413 O O . GLU A 1 300 ? 16.332 -5.817 7.387 1.00 91.31 300 GLU A O 1
ATOM 2418 N N . ILE A 1 301 ? 14.853 -7.454 7.057 1.00 86.31 301 ILE A N 1
ATOM 2419 C CA . ILE A 1 301 ? 15.320 -7.777 5.697 1.00 86.31 301 ILE A CA 1
ATOM 2420 C C . ILE A 1 301 ? 15.158 -6.557 4.775 1.00 86.31 301 ILE A C 1
ATOM 2422 O O . ILE A 1 301 ? 16.101 -6.193 4.064 1.00 86.31 301 ILE A O 1
ATOM 2426 N N . LEU A 1 302 ? 14.015 -5.863 4.851 1.00 83.75 302 LEU A N 1
ATOM 2427 C CA . LEU A 1 302 ? 13.781 -4.609 4.121 1.00 83.75 302 LEU A CA 1
ATOM 2428 C C . LEU A 1 302 ? 14.789 -3.510 4.507 1.00 83.75 302 LEU A C 1
ATOM 2430 O O . LEU A 1 302 ? 15.173 -2.698 3.663 1.00 83.75 302 LEU A O 1
ATOM 2434 N N . GLU A 1 303 ? 15.249 -3.479 5.762 1.00 81.75 303 GLU A N 1
ATOM 2435 C CA . GLU A 1 303 ? 16.289 -2.553 6.224 1.00 81.75 303 GLU A CA 1
ATOM 2436 C C . GLU A 1 303 ? 17.724 -3.037 5.914 1.00 81.75 303 GLU A C 1
ATOM 2438 O O . GLU A 1 303 ? 18.603 -2.208 5.670 1.00 81.75 303 GLU A O 1
ATOM 2443 N N . THR A 1 304 ? 17.994 -4.342 5.856 1.00 69.00 304 THR A N 1
ATOM 2444 C CA . THR A 1 304 ? 19.349 -4.936 5.809 1.00 69.00 304 THR A CA 1
ATOM 2445 C C . THR A 1 304 ? 19.859 -5.172 4.395 1.00 69.00 304 THR A C 1
ATOM 2447 O O . THR A 1 304 ? 21.051 -4.960 4.142 1.00 69.00 304 THR A O 1
ATOM 2450 N N . ILE A 1 305 ? 18.965 -5.452 3.434 1.00 56.44 305 ILE A N 1
ATOM 2451 C CA . ILE A 1 305 ? 19.278 -5.411 1.989 1.00 56.44 305 ILE A CA 1
ATOM 2452 C C . ILE A 1 305 ? 19.943 -4.064 1.617 1.00 56.44 305 ILE A C 1
ATOM 2454 O O . ILE A 1 305 ? 20.730 -3.964 0.681 1.00 56.44 305 ILE A O 1
ATOM 2458 N N . THR A 1 306 ? 19.770 -3.038 2.455 1.00 50.56 306 THR A N 1
ATOM 2459 C CA . THR A 1 306 ? 20.329 -1.702 2.277 1.00 50.56 306 THR A CA 1
ATOM 2460 C C . THR A 1 306 ? 21.785 -1.470 2.738 1.00 50.56 306 THR A C 1
ATOM 2462 O O . THR A 1 306 ? 22.288 -0.348 2.564 1.00 50.56 306 THR A O 1
ATOM 2465 N N . VAL A 1 307 ? 22.476 -2.429 3.378 1.00 46.09 307 VAL A N 1
ATOM 2466 C CA . VAL A 1 307 ? 23.801 -2.183 4.012 1.00 46.09 307 VAL A CA 1
ATOM 2467 C C . VAL A 1 307 ? 24.980 -2.829 3.271 1.00 46.09 307 VAL A C 1
ATOM 2469 O O . VAL A 1 307 ? 26.108 -2.342 3.387 1.00 46.09 307 VAL A O 1
ATOM 2472 N N . THR A 1 308 ? 24.754 -3.838 2.430 1.00 46.34 308 THR A N 1
ATOM 2473 C CA . THR A 1 308 ? 25.827 -4.489 1.646 1.00 46.34 308 THR A CA 1
ATOM 2474 C C . THR A 1 308 ? 26.271 -3.682 0.421 1.00 46.34 308 THR A C 1
ATOM 2476 O O . THR A 1 308 ? 27.333 -3.952 -0.149 1.00 46.34 308 THR A O 1
ATOM 2479 N N . GLY A 1 309 ? 25.547 -2.609 0.078 1.00 45.03 309 GLY A N 1
ATOM 2480 C CA . GLY A 1 309 ? 25.998 -1.573 -0.845 1.00 45.03 309 GLY A CA 1
ATOM 2481 C C . GLY A 1 309 ? 27.258 -0.888 -0.317 1.00 45.03 309 GLY A C 1
ATOM 2482 O O . GLY A 1 309 ? 27.184 0.092 0.430 1.00 45.03 309 GLY A O 1
ATOM 2483 N N . ARG A 1 310 ? 28.428 -1.426 -0.701 1.00 42.25 310 ARG A N 1
ATOM 2484 C CA . ARG A 1 310 ? 29.776 -0.894 -0.454 1.00 42.25 310 ARG A CA 1
ATOM 2485 C C . ARG A 1 310 ? 29.734 0.629 -0.440 1.00 42.25 310 ARG A C 1
ATOM 2487 O O . ARG A 1 310 ? 29.716 1.270 -1.493 1.00 42.25 310 ARG A O 1
ATOM 2494 N N . LYS A 1 311 ? 29.801 1.220 0.757 1.00 44.44 311 LYS A N 1
ATOM 2495 C CA . LYS A 1 311 ? 30.159 2.628 0.923 1.00 44.44 311 LYS A CA 1
ATOM 2496 C C . LYS A 1 311 ? 31.484 2.825 0.194 1.00 44.44 311 LYS A C 1
ATOM 2498 O O . LYS A 1 311 ? 32.544 2.516 0.738 1.00 44.44 311 LYS A O 1
ATOM 2503 N N . ARG A 1 312 ? 31.447 3.337 -1.044 1.00 46.34 312 ARG A N 1
ATOM 2504 C CA . ARG A 1 312 ? 32.626 3.911 -1.690 1.00 46.34 312 ARG A CA 1
ATOM 2505 C C . ARG A 1 312 ? 33.132 4.953 -0.709 1.00 46.34 312 ARG A C 1
ATOM 2507 O O . ARG A 1 312 ? 32.458 5.945 -0.436 1.00 46.34 312 ARG A O 1
ATOM 2514 N N . LYS A 1 313 ? 34.270 4.629 -0.100 1.00 45.69 313 LYS A N 1
ATOM 2515 C CA . LYS A 1 313 ? 34.985 5.375 0.928 1.00 45.69 313 LYS A CA 1
ATOM 2516 C C . LYS A 1 313 ? 35.277 6.769 0.379 1.00 45.69 313 LYS A C 1
ATOM 2518 O O . LYS A 1 313 ? 36.333 7.014 -0.192 1.00 45.69 313 LYS A O 1
ATOM 2523 N N . ARG A 1 314 ? 34.304 7.676 0.490 1.00 42.75 314 ARG A N 1
ATOM 2524 C CA . ARG A 1 314 ? 34.467 9.088 0.154 1.00 42.75 314 ARG A CA 1
ATOM 2525 C C . ARG A 1 314 ? 35.540 9.599 1.105 1.00 42.75 314 ARG A C 1
ATOM 2527 O O . ARG A 1 314 ? 35.376 9.507 2.321 1.00 42.75 314 ARG A O 1
ATOM 2534 N N . GLY A 1 315 ? 36.676 9.988 0.528 1.00 41.12 315 GLY A N 1
ATOM 2535 C CA . GLY A 1 315 ? 37.925 10.245 1.231 1.00 41.12 315 GLY A CA 1
ATOM 2536 C C . GLY A 1 315 ? 37.716 11.026 2.522 1.00 41.12 315 GLY A C 1
ATOM 2537 O O . GLY A 1 315 ? 37.223 12.154 2.514 1.00 41.12 315 GLY A O 1
ATOM 2538 N N . ARG A 1 316 ? 38.112 10.406 3.638 1.00 42.78 316 ARG A N 1
ATOM 2539 C CA . ARG A 1 316 ? 38.311 11.083 4.917 1.00 42.78 316 ARG A CA 1
ATOM 2540 C C . ARG A 1 316 ? 39.273 12.245 4.660 1.00 42.78 316 ARG A C 1
ATOM 2542 O O . ARG A 1 316 ? 40.452 12.024 4.384 1.00 42.78 316 ARG A O 1
ATOM 2549 N N . ARG A 1 317 ? 38.774 13.482 4.747 1.00 47.91 317 ARG A N 1
ATOM 2550 C CA . ARG A 1 317 ? 39.625 14.661 4.936 1.00 47.91 317 ARG A CA 1
ATOM 2551 C C . ARG A 1 317 ? 40.502 14.390 6.159 1.00 47.91 317 ARG A C 1
ATOM 2553 O O . ARG A 1 317 ? 39.984 14.077 7.229 1.00 47.91 317 ARG A O 1
ATOM 2560 N N . LYS A 1 318 ? 41.822 14.467 5.962 1.00 50.56 318 LYS A N 1
ATOM 2561 C CA . LYS A 1 318 ? 42.851 14.413 7.007 1.00 50.56 318 LYS A CA 1
ATOM 2562 C C . LYS A 1 318 ? 42.492 15.413 8.112 1.00 50.56 318 LYS A C 1
ATOM 2564 O O . LYS A 1 318 ? 42.666 16.613 7.924 1.00 50.56 318 LYS A O 1
ATOM 2569 N N . ILE A 1 319 ? 42.008 14.916 9.247 1.00 42.84 319 ILE A N 1
ATOM 2570 C CA . ILE A 1 319 ? 42.068 15.651 10.509 1.00 42.84 319 ILE A CA 1
ATOM 2571 C C . ILE A 1 319 ? 43.444 15.383 11.110 1.00 42.84 319 ILE A C 1
ATOM 2573 O O . ILE A 1 319 ? 43.967 14.268 11.086 1.00 42.84 319 ILE A O 1
ATOM 2577 N N . ARG A 1 320 ? 44.053 16.489 11.513 1.00 44.16 320 ARG A N 1
ATOM 2578 C CA . ARG A 1 320 ? 45.429 16.670 11.949 1.00 44.16 320 ARG A CA 1
ATOM 2579 C C . ARG A 1 320 ? 45.669 15.917 13.263 1.00 44.16 320 ARG A C 1
ATOM 2581 O O . ARG A 1 320 ? 44.799 15.879 14.123 1.00 44.16 320 ARG A O 1
ATOM 2588 N N . LYS A 1 321 ? 46.858 15.324 13.364 1.00 42.88 321 LYS A N 1
ATOM 2589 C CA . LYS A 1 321 ? 47.389 14.586 14.515 1.00 42.88 321 LYS A CA 1
ATOM 2590 C C . LYS A 1 321 ? 47.364 15.438 15.793 1.00 42.88 321 LYS A C 1
ATOM 2592 O O . LYS A 1 321 ? 47.858 16.563 15.765 1.00 42.88 321 LYS A O 1
ATOM 2597 N N . SER A 1 322 ? 46.925 14.849 16.900 1.00 37.47 322 SER A N 1
ATOM 2598 C CA . SER A 1 322 ? 47.383 15.188 18.249 1.00 37.47 322 SER A CA 1
ATOM 2599 C C . SER A 1 322 ? 47.878 13.903 18.907 1.00 37.47 322 SER A C 1
ATOM 2601 O O . SER A 1 322 ? 47.144 12.921 18.999 1.00 37.47 322 SER A O 1
ATOM 2603 N N . SER A 1 323 ? 49.161 13.915 19.246 1.00 50.28 323 SER A N 1
ATOM 2604 C CA . SER A 1 323 ? 49.913 12.867 19.936 1.00 50.28 323 SER A CA 1
ATOM 2605 C C . SER A 1 323 ? 49.610 12.850 21.444 1.00 50.28 323 SER A C 1
ATOM 2607 O O . SER A 1 323 ? 48.977 13.781 21.935 1.00 50.28 323 SER A O 1
ATOM 2609 N N . MET A 1 324 ? 50.203 11.868 22.144 1.00 40.44 324 MET A N 1
ATOM 2610 C CA . MET A 1 324 ? 50.206 11.582 23.601 1.00 40.44 324 MET A CA 1
ATOM 2611 C C . MET A 1 324 ? 49.126 10.553 23.981 1.00 40.44 324 MET A C 1
ATOM 2613 O O . MET A 1 324 ? 47.991 10.688 23.552 1.00 40.44 324 MET A O 1
ATOM 2617 N N . SER A 1 325 ? 49.364 9.485 24.740 1.00 37.91 325 SER A N 1
ATOM 2618 C CA . SER A 1 325 ? 50.504 9.025 25.540 1.00 37.91 325 SER A CA 1
ATOM 2619 C C . SER A 1 325 ? 50.351 7.508 25.730 1.00 37.91 325 SER A C 1
ATOM 2621 O O . SER A 1 325 ? 49.230 7.005 25.776 1.00 37.91 325 SER A O 1
ATOM 2623 N N . SER A 1 326 ? 51.471 6.804 25.836 1.00 45.16 326 SER A N 1
ATOM 2624 C CA . SER A 1 326 ? 51.611 5.430 26.328 1.00 45.16 326 SER A CA 1
ATOM 2625 C C . SER A 1 326 ? 51.311 5.339 27.833 1.00 45.16 326 SER A C 1
ATOM 2627 O O . SER A 1 326 ? 51.569 6.314 28.539 1.00 45.16 326 SER A O 1
ATOM 2629 N N . ASP A 1 327 ? 50.742 4.224 28.315 1.00 39.81 327 ASP A N 1
ATOM 2630 C CA . ASP A 1 327 ? 51.463 3.173 29.073 1.00 39.81 327 ASP A CA 1
ATOM 2631 C C . ASP A 1 327 ? 50.535 2.035 29.594 1.00 39.81 327 ASP A C 1
ATOM 2633 O O . ASP A 1 327 ? 49.313 2.166 29.489 1.00 39.81 327 ASP A O 1
ATOM 2637 N N . PRO A 1 328 ? 51.100 0.884 30.041 1.00 67.75 328 PRO A N 1
ATOM 2638 C CA . PRO A 1 328 ? 50.499 -0.457 29.999 1.00 67.75 328 PRO A CA 1
ATOM 2639 C C . PRO A 1 328 ? 50.096 -0.998 31.385 1.00 67.75 328 PRO A C 1
ATOM 2641 O O . PRO A 1 328 ? 50.395 -0.352 32.385 1.00 67.75 328 PRO A O 1
ATOM 2644 N N . SER A 1 329 ? 49.493 -2.203 31.422 1.00 34.66 329 SER A N 1
ATOM 2645 C CA . SER A 1 329 ? 49.302 -3.133 32.575 1.00 34.66 329 SER A CA 1
ATOM 2646 C C . SER A 1 329 ? 47.898 -3.765 32.487 1.00 34.66 329 SER A C 1
ATOM 2648 O O . SER A 1 329 ? 46.961 -3.053 32.140 1.00 34.66 329 SER A O 1
ATOM 2650 N N . SER A 1 330 ? 47.593 -5.033 32.770 1.00 37.91 330 SER A N 1
ATOM 2651 C CA . SER A 1 330 ? 48.309 -6.287 33.045 1.00 37.91 330 SER A CA 1
ATOM 2652 C C . SER A 1 330 ? 47.243 -7.406 33.016 1.00 37.91 330 SER A C 1
ATOM 2654 O O . SER A 1 330 ? 46.062 -7.106 33.179 1.00 37.91 330 SER A O 1
ATOM 2656 N N . ASP A 1 331 ? 47.690 -8.653 32.842 1.00 36.41 331 ASP A N 1
ATOM 2657 C CA . ASP A 1 331 ? 47.162 -9.922 33.395 1.00 36.41 331 ASP A CA 1
ATOM 2658 C C . ASP A 1 331 ? 45.690 -10.349 33.167 1.00 36.41 331 ASP A C 1
ATOM 2660 O O . ASP A 1 331 ? 44.743 -9.635 33.458 1.00 36.41 331 ASP A O 1
ATOM 2664 N N . GLN A 1 332 ? 45.408 -11.491 32.521 1.00 39.38 332 GLN A N 1
ATOM 2665 C CA . GLN A 1 332 ? 45.643 -12.911 32.883 1.00 39.38 332 GLN A CA 1
ATOM 2666 C C . GLN A 1 332 ? 44.460 -13.536 33.657 1.00 39.38 332 GLN A C 1
ATOM 2668 O O . GLN A 1 332 ? 44.194 -13.195 34.804 1.00 39.38 332 GLN A O 1
ATOM 2673 N N . SER A 1 333 ? 43.765 -14.478 33.001 1.00 39.84 333 SER A N 1
ATOM 2674 C CA . SER A 1 333 ? 43.009 -15.653 33.520 1.00 39.84 333 SER A CA 1
ATOM 2675 C C . SER A 1 333 ? 42.143 -16.174 32.352 1.00 39.84 333 SER A C 1
ATOM 2677 O O . SER A 1 333 ? 41.443 -15.393 31.722 1.00 39.84 333 SER A O 1
ATOM 2679 N N . VAL A 1 334 ? 42.288 -17.383 31.791 1.00 46.41 334 VAL A N 1
ATOM 2680 C CA . VAL A 1 334 ? 42.209 -18.766 32.316 1.00 46.41 334 VAL A CA 1
ATOM 2681 C C . VAL A 1 334 ? 40.891 -19.057 33.031 1.00 46.41 334 VAL A C 1
ATOM 2683 O O . VAL A 1 334 ? 40.844 -18.895 34.240 1.00 46.41 334 VAL A O 1
ATOM 2686 N N . ILE A 1 335 ? 39.882 -19.540 32.287 1.00 39.53 335 ILE A N 1
ATOM 2687 C CA . ILE A 1 335 ? 38.753 -20.391 32.736 1.00 39.53 335 ILE A CA 1
ATOM 2688 C C . ILE A 1 335 ? 38.295 -21.167 31.473 1.00 39.53 335 ILE A C 1
ATOM 2690 O O . ILE A 1 335 ? 37.898 -20.539 30.499 1.00 39.53 335 ILE A O 1
ATOM 2694 N N . GLN A 1 336 ? 38.594 -22.452 31.253 1.00 33.38 336 GLN A N 1
ATOM 2695 C CA . GLN A 1 336 ? 38.192 -23.687 31.946 1.00 33.38 336 GLN A CA 1
ATOM 2696 C C . GLN A 1 336 ? 36.709 -24.046 31.712 1.00 33.38 336 GLN A C 1
ATOM 2698 O O . GLN A 1 336 ? 35.805 -23.539 32.365 1.00 33.38 336 GLN A O 1
ATOM 2703 N N . SER A 1 337 ? 36.479 -24.920 30.729 1.00 48.06 337 SER A N 1
ATOM 2704 C CA . SER A 1 337 ? 35.195 -25.559 30.422 1.00 48.06 337 SER A CA 1
ATOM 2705 C C . SER A 1 337 ? 34.748 -26.502 31.543 1.00 48.06 337 SER A C 1
ATOM 2707 O O . SER A 1 337 ? 35.602 -27.143 32.162 1.00 48.06 337 SER A O 1
ATOM 2709 N N . PRO A 1 338 ? 33.431 -26.718 31.692 1.00 50.50 338 PRO A N 1
ATOM 2710 C CA . PRO A 1 338 ? 32.952 -28.026 32.104 1.00 50.50 338 PRO A CA 1
ATOM 2711 C C . PRO A 1 338 ? 31.880 -28.580 31.159 1.00 50.50 338 PRO A C 1
ATOM 2713 O O . PRO A 1 338 ? 30.847 -27.977 30.885 1.00 50.50 338 PRO A O 1
ATOM 2716 N N . THR A 1 339 ? 32.176 -29.788 30.698 1.00 48.00 339 THR A N 1
ATOM 2717 C CA . THR A 1 339 ? 31.248 -30.858 30.334 1.00 48.00 339 THR A CA 1
ATOM 2718 C C . THR A 1 339 ? 30.303 -31.188 31.493 1.00 48.00 339 THR A C 1
ATOM 2720 O O . THR A 1 339 ? 30.751 -31.297 32.634 1.00 48.00 339 THR A O 1
ATOM 2723 N N . SER A 1 340 ? 29.024 -31.424 31.205 1.00 37.28 340 SER A N 1
ATOM 2724 C CA . SER A 1 340 ? 28.085 -32.156 32.071 1.00 37.28 340 SER A CA 1
ATOM 2725 C C . SER A 1 340 ? 27.004 -32.760 31.164 1.00 37.28 340 SER A C 1
ATOM 2727 O O . SER A 1 340 ? 26.473 -32.039 30.330 1.00 37.28 340 SER A O 1
ATOM 2729 N N . SER A 1 341 ? 26.826 -34.076 31.043 1.00 36.34 341 SER A N 1
ATOM 2730 C CA . SER A 1 341 ? 26.405 -35.113 32.008 1.00 36.34 341 SER A CA 1
ATOM 2731 C C . SER A 1 341 ? 24.965 -35.502 31.679 1.00 36.34 341 SER A C 1
ATOM 2733 O O . SER A 1 341 ? 24.030 -34.777 31.997 1.00 36.34 341 SER A O 1
ATOM 2735 N N . LEU A 1 342 ? 24.838 -36.644 31.001 1.00 44.62 342 LEU A N 1
ATOM 2736 C CA . LEU A 1 342 ? 23.614 -37.419 30.829 1.00 44.62 342 LEU A CA 1
ATOM 2737 C C . LEU A 1 342 ? 23.095 -37.858 32.209 1.00 44.62 342 LEU A C 1
ATOM 2739 O O . LEU A 1 342 ? 23.857 -38.449 32.975 1.00 44.62 342 LEU A O 1
ATOM 2743 N N . SER A 1 343 ? 21.812 -37.644 32.482 1.00 45.47 343 SER A N 1
ATOM 2744 C CA . SER A 1 343 ? 21.064 -38.413 33.477 1.00 45.47 343 SER A CA 1
ATOM 2745 C C . SER A 1 343 ? 19.671 -38.686 32.921 1.00 45.47 343 SER A C 1
ATOM 2747 O O . SER A 1 343 ? 18.818 -37.800 32.883 1.00 45.47 343 SER A O 1
ATOM 2749 N N . GLU A 1 344 ? 19.500 -39.905 32.419 1.00 48.25 344 GLU A N 1
ATOM 2750 C CA . GLU A 1 344 ? 18.209 -40.569 32.295 1.00 48.25 344 GLU A CA 1
ATOM 2751 C C . GLU A 1 344 ? 17.745 -40.905 33.710 1.00 48.25 344 GLU A C 1
ATOM 2753 O O . GLU A 1 344 ? 18.490 -41.555 34.433 1.00 48.25 344 GLU A O 1
ATOM 2758 N N . ASP A 1 345 ? 16.545 -40.484 34.090 1.00 48.47 345 ASP A N 1
ATOM 2759 C CA . ASP A 1 345 ? 15.746 -41.220 35.062 1.00 48.47 345 ASP A CA 1
ATOM 2760 C C . ASP A 1 345 ? 14.273 -41.028 34.705 1.00 48.47 345 ASP A C 1
ATOM 2762 O O . ASP A 1 345 ? 13.772 -39.916 34.523 1.00 48.47 345 ASP A O 1
ATOM 2766 N N . ALA A 1 346 ? 13.635 -42.171 34.496 1.00 54.97 346 ALA A N 1
ATOM 2767 C CA . ALA A 1 346 ? 12.232 -42.337 34.202 1.00 54.97 346 ALA A CA 1
ATOM 2768 C C . ALA A 1 346 ? 11.434 -42.256 35.504 1.00 54.97 346 ALA A C 1
ATOM 2770 O O . ALA A 1 346 ? 11.779 -42.940 36.462 1.00 54.97 346 ALA A O 1
ATOM 2771 N N . ASP A 1 347 ? 10.337 -41.503 35.498 1.00 53.56 347 ASP A N 1
ATOM 2772 C CA . ASP A 1 347 ? 9.260 -41.703 36.463 1.00 53.56 347 ASP A CA 1
ATOM 2773 C C . ASP A 1 347 ? 7.926 -41.785 35.714 1.00 53.56 347 ASP A C 1
ATOM 2775 O O . ASP A 1 347 ? 7.360 -40.807 35.223 1.00 53.56 347 ASP A O 1
ATOM 2779 N N . ASP A 1 348 ? 7.506 -43.038 35.591 1.00 55.78 348 ASP A N 1
ATOM 2780 C CA . ASP A 1 348 ? 6.212 -43.556 35.181 1.00 55.78 348 ASP A CA 1
ATOM 2781 C C . ASP A 1 348 ? 5.265 -43.462 36.385 1.00 55.78 348 ASP A C 1
ATOM 2783 O O . ASP A 1 348 ? 5.503 -44.097 37.414 1.00 55.78 348 ASP A O 1
ATOM 2787 N N . MET A 1 349 ? 4.209 -42.652 36.281 1.00 59.31 349 MET A N 1
ATOM 2788 C CA . MET A 1 349 ? 3.114 -42.634 37.252 1.00 59.31 349 MET A CA 1
ATOM 2789 C C . MET A 1 349 ? 1.776 -42.609 36.522 1.00 59.31 349 MET A C 1
ATOM 2791 O O . MET A 1 349 ? 1.457 -41.709 35.745 1.00 59.31 349 MET A O 1
ATOM 2795 N N . SER A 1 350 ? 1.023 -43.663 36.798 1.00 55.78 350 SER A N 1
ATOM 2796 C CA . SER A 1 350 ? -0.265 -44.039 36.239 1.00 55.78 350 SER A CA 1
ATOM 2797 C C . SER A 1 350 ? -1.430 -43.385 36.989 1.00 55.78 350 SER A C 1
ATOM 2799 O O . SER A 1 350 ? -1.383 -43.287 38.208 1.00 55.78 350 SER A O 1
ATOM 2801 N N . GLU A 1 351 ? -2.517 -43.063 36.285 1.00 45.31 351 GLU A N 1
ATOM 2802 C CA . GLU A 1 351 ? -3.896 -42.947 36.807 1.00 45.31 351 GLU A CA 1
ATOM 2803 C C . GLU A 1 351 ? -4.831 -42.715 35.605 1.00 45.31 351 GLU A C 1
ATOM 2805 O O . GLU A 1 351 ? -4.445 -42.028 34.666 1.00 45.31 351 GLU A O 1
ATOM 2810 N N . ALA A 1 352 ? -6.088 -43.136 35.520 1.00 44.97 352 ALA A N 1
ATOM 2811 C CA . ALA A 1 352 ? -6.913 -44.207 36.071 1.00 44.97 352 ALA A CA 1
ATOM 2812 C C . ALA A 1 352 ? -8.244 -44.095 35.287 1.00 44.97 352 ALA A C 1
ATOM 2814 O O . ALA A 1 352 ? -8.653 -42.999 34.899 1.00 44.97 352 ALA A O 1
ATOM 2815 N N . GLU A 1 353 ? -8.873 -45.230 34.991 1.00 52.03 353 GLU A N 1
ATOM 2816 C CA . GLU A 1 353 ? -10.106 -45.350 34.200 1.00 52.03 353 GLU A CA 1
ATOM 2817 C C . GLU A 1 353 ? -11.364 -44.817 34.908 1.00 52.03 353 GLU A C 1
ATOM 2819 O O . GLU A 1 353 ? -11.420 -44.846 36.134 1.00 52.03 353 GLU A O 1
ATOM 2824 N N . ASP A 1 354 ? -12.400 -44.446 34.128 1.00 41.78 354 ASP A N 1
ATOM 2825 C CA . ASP A 1 354 ? -13.802 -44.876 34.354 1.00 41.78 354 ASP A CA 1
ATOM 2826 C C . ASP A 1 354 ? -14.755 -44.528 33.157 1.00 41.78 354 ASP A C 1
ATOM 2828 O O . ASP A 1 354 ? -14.348 -43.791 32.256 1.00 41.78 354 ASP A O 1
ATOM 2832 N N . PRO A 1 355 ? -15.991 -45.087 33.043 1.00 60.03 355 PRO A N 1
ATOM 2833 C CA . PRO A 1 355 ? -16.394 -45.952 31.917 1.00 60.03 355 PRO A CA 1
ATOM 2834 C C . PRO A 1 355 ? -17.541 -45.414 31.009 1.00 60.03 355 PRO A C 1
ATOM 2836 O O . PRO A 1 355 ? -18.152 -44.383 31.300 1.00 60.03 355 PRO A O 1
ATOM 2839 N N . PRO A 1 356 ? -17.902 -46.129 29.910 1.00 54.22 356 PRO A N 1
ATOM 2840 C CA . PRO A 1 356 ? -18.783 -45.620 28.856 1.00 54.22 356 PRO A CA 1
ATOM 2841 C C . PRO A 1 356 ? -20.258 -46.031 29.014 1.00 54.22 356 PRO A C 1
ATOM 2843 O O . PRO A 1 356 ? -20.591 -47.192 29.266 1.00 54.22 356 PRO A O 1
ATOM 2846 N N . THR A 1 357 ? -21.172 -45.091 28.756 1.00 49.22 357 THR A N 1
ATOM 2847 C CA . THR A 1 357 ? -22.621 -45.341 28.670 1.00 49.22 357 THR A CA 1
ATOM 2848 C C . THR A 1 357 ? -23.044 -45.612 27.223 1.00 49.22 357 THR A C 1
ATOM 2850 O O . THR A 1 357 ? -22.896 -44.779 26.333 1.00 49.22 357 THR A O 1
ATOM 2853 N N . LYS A 1 358 ? -23.573 -46.820 26.997 1.00 44.62 358 LYS A N 1
ATOM 2854 C CA . LYS A 1 358 ? -24.078 -47.340 25.718 1.00 44.62 358 LYS A CA 1
ATOM 2855 C C . LYS A 1 358 ? -25.518 -46.881 25.453 1.00 44.62 358 LYS A C 1
ATOM 2857 O O . LYS A 1 358 ? -26.397 -47.162 26.261 1.00 44.62 358 LYS A O 1
ATOM 2862 N N . HIS A 1 359 ? -25.778 -46.344 24.261 1.00 45.06 359 HIS A N 1
ATOM 2863 C CA . HIS A 1 359 ? -27.097 -46.364 23.617 1.00 45.06 359 HIS A CA 1
ATOM 2864 C C . HIS A 1 359 ? -26.935 -46.788 22.145 1.00 45.06 359 HIS A C 1
ATOM 2866 O O . HIS A 1 359 ? -26.174 -46.141 21.428 1.00 45.06 359 HIS A O 1
ATOM 2872 N N . PRO A 1 360 ? -27.602 -47.861 21.675 1.00 54.38 360 PRO A N 1
ATOM 2873 C CA . PRO A 1 360 ? -27.523 -48.279 20.282 1.00 54.38 360 PRO A CA 1
ATOM 2874 C C . PRO A 1 360 ? -28.649 -47.635 19.464 1.00 54.38 360 PRO A C 1
ATOM 2876 O O . PRO A 1 360 ? -29.827 -47.938 19.659 1.00 54.38 360 PRO A O 1
ATOM 2879 N N . SER A 1 361 ? -28.269 -46.780 18.518 1.00 50.03 361 SER A N 1
ATOM 2880 C CA . SER A 1 361 ? -29.123 -46.335 17.412 1.00 50.03 361 SER A CA 1
ATOM 2881 C C . SER A 1 361 ? -28.727 -47.108 16.148 1.00 50.03 361 SER A C 1
ATOM 2883 O O . SER A 1 361 ? -27.532 -47.326 15.939 1.00 50.03 361 SER A O 1
ATOM 2885 N N . PRO A 1 362 ? -29.675 -47.532 15.295 1.00 53.19 362 PRO A N 1
ATOM 2886 C CA . PRO A 1 362 ? -29.360 -48.271 14.079 1.00 53.19 362 PRO A CA 1
ATOM 2887 C C . PRO A 1 362 ? -28.783 -47.312 13.030 1.00 53.19 362 PRO A C 1
ATOM 2889 O O . PRO A 1 362 ? -29.503 -46.501 12.450 1.00 53.19 362 PRO A O 1
ATOM 2892 N N . ILE A 1 363 ? -27.467 -47.398 12.831 1.00 51.25 363 ILE A N 1
ATOM 2893 C CA . ILE A 1 363 ? -26.716 -46.688 11.794 1.00 51.25 363 ILE A CA 1
ATOM 2894 C C . ILE A 1 363 ? -26.958 -47.410 10.467 1.00 51.25 363 ILE A C 1
ATOM 2896 O O . ILE A 1 363 ? -26.653 -48.593 10.311 1.00 51.25 363 ILE A O 1
ATOM 2900 N N . VAL A 1 364 ? -27.558 -46.688 9.527 1.00 52.75 364 VAL A N 1
ATOM 2901 C CA . VAL A 1 364 ? -27.626 -47.065 8.118 1.00 52.75 364 VAL A CA 1
ATOM 2902 C C . VAL A 1 364 ? -26.257 -46.728 7.528 1.00 52.75 364 VAL A C 1
ATOM 2904 O O . VAL A 1 364 ? -25.889 -45.561 7.463 1.00 52.75 364 VAL A O 1
ATOM 2907 N N . ASN A 1 365 ? -25.486 -47.759 7.182 1.00 54.53 365 ASN A N 1
ATOM 2908 C CA . ASN A 1 365 ? -24.155 -47.637 6.590 1.00 54.53 365 ASN A CA 1
ATOM 2909 C C . ASN A 1 365 ? -24.263 -47.072 5.163 1.00 54.53 365 ASN A C 1
ATOM 2911 O O . ASN A 1 365 ? -24.496 -47.828 4.222 1.00 54.53 365 ASN A O 1
ATOM 2915 N N . ASP A 1 366 ? -24.103 -45.755 5.024 1.00 56.16 366 ASP A N 1
ATOM 2916 C CA . ASP A 1 366 ? -23.965 -45.036 3.742 1.00 56.16 366 ASP A CA 1
ATOM 2917 C C . ASP A 1 366 ? -22.536 -44.454 3.568 1.00 56.16 366 ASP A C 1
ATOM 2919 O O . ASP A 1 366 ? -22.258 -43.715 2.626 1.00 56.16 366 ASP A O 1
ATOM 2923 N N . ASP A 1 367 ? -21.605 -44.806 4.468 1.00 58.53 367 ASP A N 1
ATOM 2924 C CA . ASP A 1 367 ? -20.251 -44.224 4.545 1.00 58.53 367 ASP A CA 1
ATOM 2925 C C . ASP A 1 367 ? -19.230 -44.835 3.565 1.00 58.53 367 ASP A C 1
ATOM 2927 O O . ASP A 1 367 ? -18.211 -44.215 3.265 1.00 58.53 367 ASP A O 1
ATOM 2931 N N . GLU A 1 368 ? -19.484 -46.015 2.989 1.00 55.06 368 GLU A N 1
ATOM 2932 C CA . GLU A 1 368 ? -18.493 -46.669 2.112 1.00 55.06 368 GLU A CA 1
ATOM 2933 C C . GLU A 1 368 ? -18.422 -46.076 0.694 1.00 55.06 368 GLU A C 1
ATOM 2935 O O . GLU A 1 368 ? -17.461 -46.331 -0.032 1.00 55.06 368 GLU A O 1
ATOM 2940 N N . ARG A 1 369 ? -19.402 -45.262 0.273 1.00 54.22 369 ARG A N 1
ATOM 2941 C CA . ARG A 1 369 ? -19.383 -44.635 -1.064 1.00 54.22 369 ARG A CA 1
ATOM 2942 C C . ARG A 1 369 ? -18.703 -43.272 -1.119 1.00 54.22 369 ARG A C 1
ATOM 2944 O O . ARG A 1 369 ? -18.318 -42.870 -2.210 1.00 54.22 369 ARG A O 1
ATOM 2951 N N . SER A 1 370 ? -18.520 -42.588 0.011 1.00 58.38 370 SER A N 1
ATOM 2952 C CA . SER A 1 370 ? -17.905 -41.251 0.028 1.00 58.38 370 SER A CA 1
ATOM 2953 C C . SER A 1 370 ? -16.383 -41.283 0.205 1.00 58.38 370 SER A C 1
ATOM 2955 O O . SER A 1 370 ? -15.705 -40.334 -0.175 1.00 58.38 370 SER A O 1
ATOM 2957 N N . GLN A 1 371 ? -15.829 -42.371 0.750 1.00 57.41 371 GLN A N 1
ATOM 2958 C CA . GLN A 1 371 ? -14.407 -42.443 1.106 1.00 57.41 371 GLN A CA 1
ATOM 2959 C C . GLN A 1 371 ? -13.478 -42.656 -0.105 1.00 57.41 371 GLN A C 1
ATOM 2961 O O . GLN A 1 371 ? -12.312 -42.266 -0.075 1.00 57.41 371 GLN A O 1
ATOM 2966 N N . VAL A 1 372 ? -13.993 -43.239 -1.195 1.00 60.97 372 VAL A N 1
ATOM 2967 C CA . VAL A 1 372 ? -13.218 -43.468 -2.430 1.00 60.97 372 VAL A CA 1
ATOM 2968 C C . VAL A 1 372 ? -13.000 -42.166 -3.212 1.00 60.97 372 VAL A C 1
ATOM 2970 O O . VAL A 1 372 ? -11.946 -41.994 -3.821 1.00 60.97 372 VAL A O 1
ATOM 2973 N N . ASP A 1 373 ? -13.943 -41.222 -3.157 1.00 75.00 373 ASP A N 1
ATOM 2974 C CA . ASP A 1 373 ? -13.826 -39.950 -3.883 1.00 75.00 373 ASP A CA 1
ATOM 2975 C C . ASP A 1 373 ? -12.833 -38.983 -3.215 1.00 75.00 373 ASP A C 1
ATOM 2977 O O . ASP A 1 373 ? -12.142 -38.240 -3.911 1.00 75.00 373 ASP A O 1
ATOM 2981 N N . GLU A 1 374 ? -12.683 -39.027 -1.888 1.00 82.44 374 GLU A N 1
ATOM 2982 C CA . GLU A 1 374 ? -11.751 -38.149 -1.166 1.00 82.44 374 GLU A CA 1
ATOM 2983 C C . GLU A 1 374 ? -10.284 -38.487 -1.471 1.00 82.44 374 GLU A C 1
ATOM 2985 O O . GLU A 1 374 ? -9.507 -37.594 -1.810 1.00 82.44 374 GLU A O 1
ATOM 2990 N N . GLN A 1 375 ? -9.922 -39.776 -1.481 1.00 80.62 375 GLN A N 1
ATOM 2991 C CA . GLN A 1 375 ? -8.561 -40.215 -1.823 1.00 80.62 375 GLN A CA 1
ATOM 2992 C C . GLN A 1 375 ? -8.180 -39.881 -3.270 1.00 80.62 375 GLN A C 1
ATOM 2994 O O . GLN A 1 375 ? -7.033 -39.537 -3.553 1.00 80.62 375 GLN A O 1
ATOM 2999 N N . VAL A 1 376 ? -9.134 -39.964 -4.205 1.00 84.69 376 VAL A N 1
ATOM 3000 C CA . VAL A 1 376 ? -8.893 -39.598 -5.608 1.00 84.69 376 VAL A CA 1
ATOM 3001 C C . VAL A 1 376 ? -8.690 -38.090 -5.749 1.00 84.69 376 VAL A C 1
ATOM 3003 O O . VAL A 1 376 ? -7.806 -37.667 -6.494 1.00 84.69 376 VAL A O 1
ATOM 3006 N N . VAL A 1 377 ? -9.469 -37.275 -5.033 1.00 80.06 377 VAL A N 1
ATOM 3007 C CA . VAL A 1 377 ? -9.305 -35.813 -5.031 1.00 80.06 377 VAL A CA 1
ATOM 3008 C C . VAL A 1 377 ? -7.972 -35.412 -4.401 1.00 80.06 377 VAL A C 1
ATOM 3010 O O . VAL A 1 377 ? -7.267 -34.582 -4.975 1.00 80.06 377 VAL A O 1
ATOM 3013 N N . GLU A 1 378 ? -7.586 -36.024 -3.280 1.00 86.69 378 GLU A N 1
ATOM 3014 C CA . GLU A 1 378 ? -6.301 -35.772 -2.622 1.00 86.69 378 GLU A CA 1
ATOM 3015 C C . GLU A 1 378 ? -5.123 -36.133 -3.538 1.00 86.69 378 GLU A C 1
ATOM 3017 O O . GLU A 1 378 ? -4.253 -35.295 -3.779 1.00 86.69 378 GLU A O 1
ATOM 3022 N N . ALA A 1 379 ? -5.156 -37.313 -4.170 1.00 89.38 379 ALA A N 1
ATOM 3023 C CA . ALA A 1 379 ? -4.136 -37.729 -5.133 1.00 89.38 379 ALA A CA 1
ATOM 3024 C C . ALA A 1 379 ? -4.059 -36.797 -6.360 1.00 89.38 379 ALA A C 1
ATOM 3026 O O . ALA A 1 379 ? -2.975 -36.538 -6.890 1.00 89.38 379 ALA A O 1
ATOM 3027 N N . LEU A 1 380 ? -5.197 -36.265 -6.824 1.00 88.00 380 LEU A N 1
ATOM 3028 C CA . LEU A 1 380 ? -5.235 -35.315 -7.939 1.00 88.00 380 LEU A CA 1
ATOM 3029 C C . LEU A 1 380 ? -4.611 -33.964 -7.554 1.00 88.00 380 LEU A C 1
ATOM 3031 O O . LEU A 1 380 ? -3.857 -33.387 -8.343 1.00 88.00 380 LEU A O 1
ATOM 3035 N N . LEU A 1 381 ? -4.905 -33.471 -6.348 1.00 83.06 381 LEU A N 1
ATOM 3036 C CA . LEU A 1 381 ? -4.334 -32.235 -5.814 1.00 83.06 381 LEU A CA 1
ATOM 3037 C C . LEU A 1 381 ? -2.828 -32.373 -5.574 1.00 83.06 381 LEU A C 1
ATOM 3039 O O . LEU A 1 381 ? -2.069 -31.478 -5.949 1.00 83.06 381 LEU A O 1
ATOM 3043 N N . GLU A 1 382 ? -2.381 -33.505 -5.029 1.00 88.12 382 GLU A N 1
ATOM 3044 C CA . GLU A 1 382 ? -0.961 -33.802 -4.837 1.00 88.12 382 GLU A CA 1
ATOM 3045 C C . GLU A 1 382 ? -0.219 -33.841 -6.181 1.00 88.12 382 GLU A C 1
ATOM 3047 O O . GLU A 1 382 ? 0.800 -33.167 -6.353 1.00 88.12 382 GLU A O 1
ATOM 3052 N N . ALA A 1 383 ? -0.772 -34.531 -7.185 1.00 89.81 383 ALA A N 1
ATOM 3053 C CA . ALA A 1 383 ? -0.195 -34.574 -8.528 1.00 89.81 383 ALA A CA 1
ATOM 3054 C C . ALA A 1 383 ? -0.143 -33.185 -9.195 1.00 89.81 383 ALA A C 1
ATOM 3056 O O . ALA A 1 383 ? 0.830 -32.853 -9.883 1.00 89.81 383 ALA A O 1
ATOM 3057 N N . GLN A 1 384 ? -1.169 -32.350 -8.994 1.00 88.06 384 GLN A N 1
ATOM 3058 C CA . GLN A 1 384 ? -1.198 -30.984 -9.515 1.00 88.06 384 GLN A CA 1
ATOM 3059 C C . GLN A 1 384 ? -0.149 -30.092 -8.836 1.00 88.06 384 GLN A C 1
ATOM 3061 O O . GLN A 1 384 ? 0.568 -29.366 -9.534 1.00 88.06 384 GLN A O 1
ATOM 3066 N N . ASN A 1 385 ? -0.021 -30.176 -7.510 1.00 80.19 385 ASN A N 1
ATOM 3067 C CA . ASN A 1 385 ? 0.998 -29.450 -6.754 1.00 80.19 385 ASN A CA 1
ATOM 3068 C C . ASN A 1 385 ? 2.409 -29.884 -7.165 1.00 80.19 385 ASN A C 1
ATOM 3070 O O . ASN A 1 385 ? 3.231 -29.027 -7.487 1.00 80.19 385 ASN A O 1
ATOM 3074 N N . ALA A 1 386 ? 2.667 -31.189 -7.281 1.00 88.00 386 ALA A N 1
ATOM 3075 C CA . ALA A 1 386 ? 3.957 -31.712 -7.729 1.00 88.00 386 ALA A CA 1
ATOM 3076 C C . ALA A 1 386 ? 4.339 -31.190 -9.127 1.00 88.00 386 ALA A C 1
ATOM 3078 O O . ALA A 1 386 ? 5.483 -30.793 -9.369 1.00 88.00 386 ALA A O 1
ATOM 3079 N N . ARG A 1 387 ? 3.369 -31.122 -10.051 1.00 89.56 387 ARG A N 1
ATOM 3080 C CA . ARG A 1 387 ? 3.585 -30.560 -11.392 1.00 89.56 387 ARG A CA 1
ATOM 3081 C C . ARG A 1 387 ? 3.890 -29.062 -11.350 1.00 89.56 387 ARG A C 1
ATOM 3083 O O . ARG A 1 387 ? 4.746 -28.598 -12.102 1.00 89.56 387 ARG A O 1
ATOM 3090 N N . PHE A 1 388 ? 3.208 -28.306 -10.493 1.00 76.31 388 PHE A N 1
ATOM 3091 C CA . PHE A 1 388 ? 3.460 -26.876 -10.326 1.00 76.31 388 PHE A CA 1
ATOM 3092 C C . PHE A 1 388 ? 4.848 -26.608 -9.728 1.00 76.31 388 PHE A C 1
ATOM 3094 O O . PHE A 1 388 ? 5.590 -25.765 -10.233 1.00 76.31 388 PHE A O 1
ATOM 3101 N N . GLU A 1 389 ? 5.247 -27.372 -8.712 1.00 76.31 389 GLU A N 1
ATOM 3102 C CA . GLU A 1 389 ? 6.583 -27.284 -8.119 1.00 76.31 389 GLU A CA 1
ATOM 3103 C C . GLU A 1 389 ? 7.694 -27.645 -9.107 1.00 76.31 389 GLU A C 1
ATOM 3105 O O . GLU A 1 389 ? 8.757 -27.017 -9.096 1.00 76.31 389 GLU A O 1
ATOM 3110 N N . GLN A 1 390 ? 7.467 -28.639 -9.971 1.00 90.44 390 GLN A N 1
ATOM 3111 C CA . GLN A 1 390 ? 8.402 -28.971 -11.044 1.00 90.44 390 GLN A CA 1
ATOM 3112 C C . GLN A 1 390 ? 8.548 -27.804 -12.026 1.00 90.44 390 GLN A C 1
ATOM 3114 O O . GLN A 1 390 ? 9.666 -27.375 -12.291 1.00 90.44 390 GLN A O 1
ATOM 3119 N N . LEU A 1 391 ? 7.436 -27.213 -12.475 1.00 83.56 391 LEU A N 1
ATOM 3120 C CA . LEU A 1 391 ? 7.459 -26.065 -13.386 1.00 83.56 391 LEU A CA 1
ATOM 3121 C C . LEU A 1 391 ? 8.215 -24.865 -12.787 1.00 83.56 391 LEU A C 1
ATOM 3123 O O . LEU A 1 391 ? 8.979 -24.193 -13.476 1.00 83.56 391 LEU A O 1
ATOM 3127 N N . LEU A 1 392 ? 8.038 -24.602 -11.487 1.00 67.38 392 LEU A N 1
ATOM 3128 C CA . LEU A 1 392 ? 8.781 -23.551 -10.789 1.00 67.38 392 LEU A CA 1
ATOM 3129 C C . LEU A 1 392 ? 10.280 -23.856 -10.680 1.00 67.38 392 LEU A C 1
ATOM 3131 O O . LEU A 1 392 ? 11.088 -22.924 -10.711 1.00 67.38 392 LEU A O 1
ATOM 3135 N N . ARG A 1 393 ? 10.669 -25.127 -10.521 1.00 86.38 393 ARG A N 1
ATOM 3136 C CA . ARG A 1 393 ? 12.081 -25.541 -10.538 1.00 86.38 393 ARG A CA 1
ATOM 3137 C C . ARG A 1 393 ? 12.697 -25.321 -11.916 1.00 86.38 393 ARG A C 1
ATOM 3139 O O . ARG A 1 393 ? 13.722 -24.647 -11.988 1.00 86.38 393 ARG A O 1
ATOM 3146 N N . ASP A 1 394 ? 12.025 -25.773 -12.970 1.00 84.06 394 ASP A N 1
ATOM 3147 C CA . ASP A 1 394 ? 12.484 -25.625 -14.354 1.00 84.06 394 ASP A CA 1
ATOM 3148 C C . ASP A 1 394 ? 12.663 -24.139 -14.715 1.00 84.06 394 ASP A C 1
ATOM 3150 O O . ASP A 1 394 ? 13.706 -23.734 -15.226 1.00 84.06 394 ASP A O 1
ATOM 3154 N N . LEU A 1 395 ? 11.707 -23.280 -14.335 1.00 76.25 395 LEU A N 1
ATOM 3155 C CA . LEU A 1 395 ? 11.785 -21.837 -14.587 1.00 76.25 395 LEU A CA 1
ATOM 3156 C C . LEU A 1 395 ? 12.940 -21.161 -13.827 1.00 76.25 395 LEU A C 1
ATOM 3158 O O . LEU A 1 395 ? 13.572 -20.228 -14.331 1.00 76.25 395 LEU A O 1
ATOM 3162 N N . ARG A 1 396 ? 13.250 -21.611 -12.603 1.00 79.69 396 ARG A N 1
ATOM 3163 C CA . ARG A 1 396 ? 14.416 -21.111 -11.851 1.00 79.69 396 ARG A CA 1
ATOM 3164 C C . ARG A 1 396 ? 15.731 -21.537 -12.500 1.00 79.69 396 ARG A C 1
ATOM 3166 O O . ARG A 1 396 ? 16.662 -20.729 -12.523 1.00 79.69 396 ARG A O 1
ATOM 3173 N N . GLU A 1 397 ? 15.805 -22.769 -12.995 1.00 88.75 397 GLU A N 1
ATOM 3174 C CA . GLU A 1 397 ? 16.973 -23.307 -13.695 1.00 88.75 397 GLU A CA 1
ATOM 3175 C C . GLU A 1 397 ? 17.211 -22.574 -15.020 1.00 88.75 397 GLU A C 1
ATOM 3177 O O . GLU A 1 397 ? 18.312 -22.069 -15.247 1.00 88.75 397 GLU A O 1
ATOM 3182 N N . GLU A 1 398 ? 16.166 -22.378 -15.825 1.00 85.62 398 GLU A N 1
ATOM 3183 C CA . GLU A 1 398 ? 16.224 -21.613 -17.075 1.00 85.62 398 GLU A CA 1
ATOM 3184 C C . GLU A 1 398 ? 16.738 -20.185 -16.835 1.00 85.62 398 GLU A C 1
ATOM 3186 O O . GLU A 1 398 ? 17.691 -19.731 -17.472 1.00 85.62 398 GLU A O 1
ATOM 3191 N N . ARG A 1 399 ? 16.195 -19.490 -15.825 1.00 78.00 399 ARG A N 1
ATOM 3192 C CA . ARG A 1 399 ? 16.654 -18.144 -15.438 1.00 78.00 399 ARG A CA 1
ATOM 3193 C C . ARG A 1 399 ? 18.091 -18.104 -14.927 1.00 78.00 399 ARG A C 1
ATOM 3195 O O . ARG A 1 399 ? 18.705 -17.031 -14.920 1.00 78.00 399 ARG A O 1
ATOM 3202 N N . MET A 1 400 ? 18.606 -19.210 -14.402 1.00 84.81 400 MET A N 1
ATOM 3203 C CA . MET A 1 400 ? 19.986 -19.318 -13.937 1.00 84.81 400 MET A CA 1
ATOM 3204 C C . MET A 1 400 ? 20.937 -19.529 -15.120 1.00 84.81 400 MET A C 1
ATOM 3206 O O . MET A 1 400 ? 21.943 -18.819 -15.212 1.00 84.81 400 MET A O 1
ATOM 3210 N N . GLU A 1 401 ? 20.576 -20.393 -16.071 1.00 89.94 401 GLU A N 1
ATOM 3211 C CA . GLU A 1 401 ? 21.363 -20.614 -17.287 1.00 89.94 401 GLU A CA 1
ATOM 3212 C C . GLU A 1 401 ? 21.370 -19.368 -18.191 1.00 89.94 401 GLU A C 1
ATOM 3214 O O . GLU A 1 401 ? 22.426 -18.987 -18.693 1.00 89.94 401 GLU A O 1
ATOM 3219 N N . GLU A 1 402 ? 20.254 -18.636 -18.298 1.00 83.12 402 GLU A N 1
ATOM 3220 C CA . GLU A 1 402 ? 20.182 -17.347 -19.009 1.00 83.12 402 GLU A CA 1
ATOM 3221 C C . GLU A 1 402 ? 21.179 -16.323 -18.427 1.00 83.12 402 GLU A C 1
ATOM 3223 O O . GLU A 1 402 ? 21.930 -15.661 -19.149 1.00 83.12 402 GLU A O 1
ATOM 3228 N N . ARG A 1 403 ? 21.253 -16.213 -17.093 1.00 73.69 403 ARG A N 1
ATOM 3229 C CA . ARG A 1 403 ? 22.222 -15.333 -16.416 1.00 73.69 403 ARG A CA 1
ATOM 3230 C C . ARG A 1 403 ? 23.663 -15.759 -16.680 1.00 73.69 403 ARG A C 1
ATOM 3232 O O . ARG A 1 403 ? 24.518 -14.899 -16.897 1.00 73.69 403 ARG A O 1
ATOM 3239 N N . LYS A 1 404 ? 23.928 -17.063 -16.685 1.00 84.94 404 LYS A N 1
ATOM 3240 C CA . LYS A 1 404 ? 25.247 -17.630 -16.975 1.00 84.94 404 LYS A CA 1
ATOM 3241 C C . LYS A 1 404 ? 25.669 -17.371 -18.424 1.00 84.94 404 LYS A C 1
ATOM 3243 O O . LYS A 1 404 ? 26.808 -16.963 -18.650 1.00 84.94 404 LYS A O 1
ATOM 3248 N N . GLN A 1 405 ? 24.753 -17.496 -19.385 1.00 87.38 405 GLN A N 1
ATOM 3249 C CA . GLN A 1 405 ? 24.989 -17.127 -20.784 1.00 87.38 405 GLN A CA 1
ATOM 3250 C C . GLN A 1 405 ? 25.260 -15.626 -20.940 1.00 87.38 405 GLN A C 1
ATOM 3252 O O . GLN A 1 405 ? 26.251 -15.243 -21.563 1.00 87.38 405 GLN A O 1
ATOM 3257 N N . ASN A 1 406 ? 24.454 -14.771 -20.305 1.00 73.69 406 ASN A N 1
ATOM 3258 C CA . ASN A 1 406 ? 24.663 -13.321 -20.316 1.00 73.69 406 ASN A CA 1
ATOM 3259 C C . ASN A 1 406 ? 26.025 -12.931 -19.718 1.00 73.69 406 ASN A C 1
ATOM 3261 O O . ASN A 1 406 ? 26.731 -12.081 -20.264 1.00 73.69 406 ASN A O 1
ATOM 3265 N N . GLN A 1 407 ? 26.437 -13.581 -18.626 1.00 75.50 407 GLN A N 1
ATOM 3266 C CA . GLN A 1 407 ? 27.757 -13.376 -18.031 1.00 75.50 407 GLN A CA 1
ATOM 3267 C C . GLN A 1 407 ? 28.886 -13.822 -18.972 1.00 75.50 407 GLN A C 1
ATOM 3269 O O . GLN A 1 407 ? 29.865 -13.092 -19.134 1.00 75.50 407 GLN A O 1
ATOM 3274 N N . ALA A 1 408 ? 28.754 -14.989 -19.607 1.00 81.38 408 ALA A N 1
ATOM 3275 C CA . ALA A 1 408 ? 29.737 -15.500 -20.559 1.00 81.38 408 ALA A CA 1
ATOM 3276 C C . ALA A 1 408 ? 29.885 -14.577 -21.779 1.00 81.38 408 ALA A C 1
ATOM 3278 O O . ALA A 1 408 ? 31.005 -14.256 -22.175 1.00 81.38 408 ALA A O 1
ATOM 3279 N N . MET A 1 409 ? 28.771 -14.075 -22.316 1.00 84.12 409 MET A N 1
ATOM 3280 C CA . MET A 1 409 ? 28.760 -13.103 -23.409 1.00 84.12 409 MET A CA 1
ATOM 3281 C C . MET A 1 409 ? 29.486 -11.807 -23.021 1.00 84.12 409 MET A C 1
ATOM 3283 O O . MET A 1 409 ? 30.323 -11.314 -23.776 1.00 84.12 409 MET A O 1
ATOM 3287 N N . LEU A 1 410 ? 29.224 -11.265 -21.826 1.00 72.69 410 LEU A N 1
ATOM 3288 C CA . LEU A 1 410 ? 29.914 -10.064 -21.341 1.00 72.69 410 LEU A CA 1
ATOM 3289 C C . LEU A 1 410 ? 31.421 -10.287 -21.170 1.00 72.69 410 LEU A C 1
ATOM 3291 O O . LEU A 1 410 ? 32.210 -9.404 -21.507 1.00 72.69 410 LEU A O 1
ATOM 3295 N N . LEU A 1 411 ? 31.833 -11.458 -20.679 1.00 75.44 411 LEU A N 1
ATOM 3296 C CA . LEU A 1 411 ? 33.249 -11.818 -20.573 1.00 75.44 411 LEU A CA 1
ATOM 3297 C C . LEU A 1 411 ? 33.910 -11.962 -21.947 1.00 75.44 411 LEU A C 1
ATOM 3299 O O . LEU A 1 411 ? 35.030 -11.486 -22.115 1.00 75.44 411 LEU A O 1
ATOM 3303 N N . ALA A 1 412 ? 33.219 -12.535 -22.935 1.00 82.25 412 ALA A N 1
ATOM 3304 C CA . ALA A 1 412 ? 33.707 -12.606 -24.311 1.00 82.25 412 ALA A CA 1
ATOM 3305 C C . ALA A 1 412 ? 33.924 -11.201 -24.902 1.00 82.25 412 ALA A C 1
ATOM 3307 O O . ALA A 1 412 ? 35.012 -10.908 -25.396 1.00 82.25 412 ALA A O 1
ATOM 3308 N N . ILE A 1 413 ? 32.956 -10.290 -24.727 1.00 77.75 413 ILE A N 1
ATOM 3309 C CA . ILE A 1 413 ? 33.079 -8.879 -25.142 1.00 77.75 413 ILE A CA 1
ATOM 3310 C C . ILE A 1 413 ? 34.268 -8.198 -24.447 1.00 77.75 413 ILE A C 1
ATOM 3312 O O . ILE A 1 413 ? 34.962 -7.384 -25.054 1.00 77.75 413 ILE A O 1
ATOM 3316 N N . LEU A 1 414 ? 34.517 -8.504 -23.169 1.00 72.00 414 LEU A N 1
ATOM 3317 C CA . LEU A 1 414 ? 35.667 -7.966 -22.440 1.00 72.00 414 LEU A CA 1
ATOM 3318 C C . LEU A 1 414 ? 37.000 -8.546 -22.928 1.00 72.00 414 LEU A C 1
ATOM 3320 O O . LEU A 1 414 ? 37.979 -7.810 -22.972 1.00 72.00 414 LEU A O 1
ATOM 3324 N N . HIS A 1 415 ? 37.048 -9.823 -23.305 1.00 79.12 415 HIS A N 1
ATOM 3325 C CA . HIS A 1 415 ? 38.253 -10.475 -23.828 1.00 79.12 415 HIS A CA 1
ATOM 3326 C C . HIS A 1 415 ? 38.618 -10.012 -25.244 1.00 79.12 415 HIS A C 1
ATOM 3328 O O . HIS A 1 415 ? 39.802 -9.917 -25.566 1.00 79.12 415 HIS A O 1
ATOM 3334 N N . GLU A 1 416 ? 37.630 -9.677 -26.077 1.00 78.56 416 GLU A N 1
ATOM 3335 C CA . GLU A 1 416 ? 37.860 -9.093 -27.405 1.00 78.56 416 GLU A CA 1
ATOM 3336 C C . GLU A 1 416 ? 38.451 -7.674 -27.339 1.00 78.56 416 GLU A C 1
ATOM 3338 O O . GLU A 1 416 ? 39.063 -7.210 -28.301 1.00 78.56 416 GLU A O 1
ATOM 3343 N N . ARG A 1 417 ? 38.362 -6.994 -26.185 1.00 65.38 417 ARG A N 1
ATOM 3344 C CA . ARG A 1 417 ? 39.052 -5.720 -25.933 1.00 65.38 417 ARG A CA 1
ATOM 3345 C C . ARG A 1 417 ? 40.548 -5.952 -25.701 1.00 65.38 417 ARG A C 1
ATOM 3347 O O . ARG A 1 417 ? 41.034 -5.835 -24.578 1.00 65.38 417 ARG A O 1
ATOM 3354 N N . LYS A 1 418 ? 41.313 -6.209 -26.761 1.00 66.75 418 LYS A N 1
ATOM 3355 C CA . LYS A 1 418 ? 42.733 -5.831 -26.753 1.00 66.75 418 LYS A CA 1
ATOM 3356 C C . LYS A 1 418 ? 42.792 -4.323 -27.006 1.00 66.75 418 LYS A C 1
ATOM 3358 O O . LYS A 1 418 ? 42.359 -3.901 -28.074 1.00 66.75 418 LYS A O 1
ATOM 3363 N N . PRO A 1 419 ? 43.231 -3.500 -26.040 1.00 57.19 419 PRO A N 1
ATOM 3364 C CA . PRO A 1 419 ? 43.318 -2.066 -26.259 1.00 57.19 419 PRO A CA 1
ATOM 3365 C C . PRO A 1 419 ? 44.361 -1.798 -27.346 1.00 57.19 419 PRO A C 1
ATOM 3367 O O . PRO A 1 419 ? 45.540 -2.094 -27.165 1.00 57.19 419 PRO A O 1
ATOM 3370 N N . THR A 1 420 ? 43.915 -1.276 -28.485 1.00 60.16 420 THR A N 1
ATOM 3371 C CA . THR A 1 420 ? 44.789 -0.631 -29.464 1.00 60.16 420 THR A CA 1
ATOM 3372 C C . THR A 1 420 ? 45.141 0.750 -28.904 1.00 60.16 420 THR A C 1
ATOM 3374 O O . THR A 1 420 ? 44.244 1.476 -28.474 1.00 60.16 420 THR A O 1
ATOM 3377 N N . ASP A 1 421 ? 46.425 1.111 -28.864 1.00 73.06 421 ASP A N 1
ATOM 3378 C CA . ASP A 1 421 ? 46.917 2.349 -28.223 1.00 73.06 421 ASP A CA 1
ATOM 3379 C C . ASP A 1 421 ? 46.475 3.650 -28.931 1.00 73.06 421 ASP A C 1
ATOM 3381 O O . ASP A 1 421 ? 46.752 4.751 -28.447 1.00 73.06 421 ASP A O 1
ATOM 3385 N N . ASP A 1 422 ? 45.761 3.556 -30.056 1.00 73.88 422 ASP A N 1
ATOM 3386 C CA . ASP A 1 422 ? 45.282 4.716 -30.801 1.00 73.88 422 ASP A CA 1
ATOM 3387 C C . ASP A 1 422 ? 43.917 5.208 -30.277 1.00 73.88 422 ASP A C 1
ATOM 3389 O O . ASP A 1 422 ? 42.860 4.599 -30.475 1.00 73.88 422 ASP A O 1
ATOM 3393 N N . LEU A 1 423 ? 43.937 6.350 -29.582 1.00 72.50 423 LEU A N 1
ATOM 3394 C CA . LEU A 1 423 ? 42.766 6.988 -28.966 1.00 72.50 423 LEU A CA 1
ATOM 3395 C C . LEU A 1 423 ? 41.643 7.308 -29.969 1.00 72.50 423 LEU A C 1
ATOM 3397 O O . LEU A 1 423 ? 40.478 7.383 -29.572 1.00 72.50 423 LEU A O 1
ATOM 3401 N N . THR A 1 424 ? 41.980 7.502 -31.245 1.00 78.06 424 THR A N 1
ATOM 3402 C CA . THR A 1 424 ? 41.021 7.896 -32.290 1.00 78.06 424 THR A CA 1
ATOM 3403 C C . THR A 1 424 ? 40.234 6.699 -32.819 1.00 78.06 424 THR A C 1
ATOM 3405 O O . THR A 1 424 ? 39.021 6.793 -32.997 1.00 78.06 424 THR A O 1
ATOM 3408 N N . GLU A 1 425 ? 40.897 5.551 -32.991 1.00 75.44 425 GLU A N 1
ATOM 3409 C CA . GLU A 1 425 ? 40.255 4.290 -33.390 1.00 75.44 425 GLU A CA 1
ATOM 3410 C C . GLU A 1 425 ? 39.356 3.723 -32.282 1.00 75.44 425 GLU A C 1
ATOM 3412 O O . GLU A 1 425 ? 38.339 3.082 -32.549 1.00 75.44 425 GLU A O 1
ATOM 3417 N N . ASN A 1 426 ? 39.683 4.010 -31.020 1.00 74.06 426 ASN A N 1
ATOM 3418 C CA . ASN A 1 426 ? 38.894 3.561 -29.877 1.00 74.06 426 ASN A CA 1
ATOM 3419 C C . ASN A 1 426 ? 37.489 4.202 -29.850 1.00 74.06 426 ASN A C 1
ATOM 3421 O O . ASN A 1 426 ? 36.513 3.555 -29.472 1.00 74.06 426 ASN A O 1
ATOM 3425 N N . ALA A 1 427 ? 37.354 5.456 -30.298 1.00 74.81 427 ALA A N 1
ATOM 3426 C CA . ALA A 1 427 ? 36.063 6.146 -30.327 1.00 74.81 427 ALA A CA 1
ATOM 3427 C C . ALA A 1 427 ? 35.105 5.544 -31.370 1.00 74.81 427 ALA A C 1
ATOM 3429 O O . ALA A 1 427 ? 33.963 5.220 -31.037 1.00 74.81 427 ALA A O 1
ATOM 3430 N N . THR A 1 428 ? 35.578 5.332 -32.600 1.00 81.00 428 THR A N 1
ATOM 3431 C CA . THR A 1 428 ? 34.799 4.698 -33.677 1.00 81.00 428 THR A CA 1
ATOM 3432 C C . THR A 1 428 ? 34.482 3.238 -33.368 1.00 81.00 428 THR A C 1
ATOM 3434 O O . THR A 1 428 ? 33.368 2.784 -33.632 1.00 81.00 428 THR A O 1
ATOM 3437 N N . TYR A 1 429 ? 35.409 2.508 -32.741 1.00 79.31 429 TYR A N 1
ATOM 3438 C CA . TYR A 1 429 ? 35.155 1.149 -32.263 1.00 79.31 429 TYR A CA 1
ATOM 3439 C C . TYR A 1 429 ? 34.053 1.104 -31.195 1.00 79.31 429 TYR A C 1
ATOM 3441 O O . TYR A 1 429 ? 33.141 0.282 -31.281 1.00 79.31 429 TYR A O 1
ATOM 3449 N N . MET A 1 430 ? 34.096 2.004 -30.207 1.00 75.19 430 MET A N 1
ATOM 3450 C CA . MET A 1 430 ? 33.074 2.078 -29.159 1.00 75.19 430 MET A CA 1
ATOM 3451 C C . MET A 1 430 ? 31.698 2.452 -29.720 1.00 75.19 430 MET A C 1
ATOM 3453 O O . MET A 1 430 ? 30.698 1.889 -29.280 1.00 75.19 430 MET A O 1
ATOM 3457 N N . GLU A 1 431 ? 31.632 3.348 -30.705 1.00 79.81 431 GLU A N 1
ATOM 3458 C CA . GLU A 1 431 ? 30.378 3.698 -31.380 1.00 79.81 431 GLU A CA 1
ATOM 3459 C C . GLU A 1 431 ? 29.807 2.509 -32.170 1.00 79.81 431 GLU A C 1
ATOM 3461 O O . GLU A 1 431 ? 28.631 2.173 -32.013 1.00 79.81 431 GLU A O 1
ATOM 3466 N N . ALA A 1 432 ? 30.647 1.795 -32.928 1.00 82.75 432 ALA A N 1
ATOM 3467 C CA . ALA A 1 432 ? 30.245 0.579 -33.636 1.00 82.75 432 ALA A CA 1
ATOM 3468 C C . ALA A 1 432 ? 29.795 -0.539 -32.676 1.00 82.75 432 ALA A C 1
ATOM 3470 O O . ALA A 1 432 ? 28.834 -1.257 -32.959 1.00 82.75 432 ALA A O 1
ATOM 3471 N N . LEU A 1 433 ? 30.456 -0.678 -31.523 1.00 77.62 433 LEU A N 1
ATOM 3472 C CA . LEU A 1 433 ? 30.100 -1.653 -30.493 1.00 77.62 433 LEU A CA 1
ATOM 3473 C C . LEU A 1 433 ? 28.749 -1.328 -29.846 1.00 77.62 433 LEU A C 1
ATOM 3475 O O . LEU A 1 433 ? 27.918 -2.222 -29.696 1.00 77.62 433 LEU A O 1
ATOM 3479 N N . VAL A 1 434 ? 28.512 -0.062 -29.490 1.00 75.44 434 VAL A N 1
ATOM 3480 C CA . VAL A 1 434 ? 27.216 0.387 -28.958 1.00 75.44 434 VAL A CA 1
ATOM 3481 C C . VAL A 1 434 ? 26.114 0.169 -29.994 1.00 75.44 434 VAL A C 1
ATOM 3483 O O . VAL A 1 434 ? 25.048 -0.332 -29.639 1.00 75.44 434 VAL A O 1
ATOM 3486 N N . GLY A 1 435 ? 26.389 0.450 -31.272 1.00 82.38 435 GLY A N 1
ATOM 3487 C CA . GLY A 1 435 ? 25.475 0.157 -32.377 1.00 82.38 435 GLY A CA 1
ATOM 3488 C C . GLY A 1 435 ? 25.102 -1.327 -32.453 1.00 82.38 435 GLY A C 1
ATOM 3489 O O . GLY A 1 435 ? 23.918 -1.659 -32.458 1.00 82.38 435 GLY A O 1
ATOM 3490 N N . LYS A 1 436 ? 26.093 -2.229 -32.408 1.00 84.44 436 LYS A N 1
ATOM 3491 C CA . LYS A 1 436 ? 25.854 -3.684 -32.401 1.00 84.44 436 LYS A CA 1
ATOM 3492 C C . LYS A 1 436 ? 25.072 -4.155 -31.175 1.00 84.44 436 LYS A C 1
ATOM 3494 O O . LYS A 1 436 ? 24.171 -4.976 -31.311 1.00 84.44 436 LYS A O 1
ATOM 3499 N N . GLN A 1 437 ? 25.380 -3.639 -29.984 1.00 75.94 437 GLN A N 1
ATOM 3500 C CA . GLN A 1 437 ? 24.637 -3.985 -28.765 1.00 75.94 437 GLN A CA 1
ATOM 3501 C C . GLN A 1 437 ? 23.180 -3.514 -28.835 1.00 75.94 437 GLN A C 1
ATOM 3503 O O . GLN A 1 437 ? 22.272 -4.235 -28.421 1.00 75.94 437 GLN A O 1
ATOM 3508 N N . GLN A 1 438 ? 22.944 -2.322 -29.383 1.00 77.50 438 GLN A N 1
ATOM 3509 C CA . GLN A 1 438 ? 21.599 -1.807 -29.600 1.00 77.50 438 GLN A CA 1
ATOM 3510 C C . GLN A 1 438 ? 20.827 -2.670 -30.606 1.00 77.50 438 GLN A C 1
ATOM 3512 O O . GLN A 1 438 ? 19.671 -3.002 -30.354 1.00 77.50 438 GLN A O 1
ATOM 3517 N N . GLU A 1 439 ? 21.461 -3.077 -31.707 1.00 85.50 439 GLU A N 1
ATOM 3518 C CA . GLU A 1 439 ? 20.863 -3.965 -32.708 1.00 85.50 439 GLU A CA 1
ATOM 3519 C C . GLU A 1 439 ? 20.513 -5.342 -32.121 1.00 85.50 439 GLU A C 1
ATOM 3521 O O . GLU A 1 439 ? 19.393 -5.822 -32.304 1.00 85.50 439 GLU A O 1
ATOM 3526 N N . GLN A 1 440 ? 21.414 -5.941 -31.334 1.00 82.12 440 GLN A N 1
ATOM 3527 C CA . GLN A 1 440 ? 21.158 -7.204 -30.632 1.00 82.12 440 GLN A CA 1
ATOM 3528 C C . GLN A 1 440 ? 19.974 -7.101 -29.663 1.00 82.12 440 GLN A C 1
ATOM 3530 O O . GLN A 1 440 ? 19.112 -7.979 -29.656 1.00 82.12 440 GLN A O 1
ATOM 3535 N N . LEU A 1 441 ? 19.885 -6.017 -28.883 1.00 71.94 441 LEU A N 1
ATOM 3536 C CA . LEU A 1 441 ? 18.749 -5.786 -27.985 1.00 71.94 441 LEU A CA 1
ATOM 3537 C C . LEU A 1 441 ? 17.435 -5.640 -28.758 1.00 71.94 441 LEU A C 1
ATOM 3539 O O . LEU A 1 441 ? 16.430 -6.231 -28.370 1.00 71.94 441 LEU A O 1
ATOM 3543 N N . VAL A 1 442 ? 17.433 -4.890 -29.862 1.00 81.31 442 VAL A N 1
ATOM 3544 C CA . VAL A 1 442 ? 16.247 -4.738 -30.720 1.00 81.31 442 VAL A CA 1
ATOM 3545 C C . VAL A 1 442 ? 15.819 -6.084 -31.308 1.00 81.31 442 VAL A C 1
ATOM 3547 O O . VAL A 1 442 ? 14.630 -6.404 -31.281 1.00 81.31 442 VAL A O 1
ATOM 3550 N N . SER A 1 443 ? 16.769 -6.898 -31.775 1.00 86.44 443 SER A N 1
ATOM 3551 C CA . SER A 1 443 ? 16.500 -8.251 -32.270 1.00 86.44 443 SER A CA 1
ATOM 3552 C C . SER A 1 443 ? 15.889 -9.146 -31.187 1.00 86.44 443 SER A C 1
ATOM 3554 O O . SER A 1 443 ? 14.906 -9.837 -31.448 1.00 86.44 443 SER A O 1
ATOM 3556 N N . LEU A 1 444 ? 16.420 -9.101 -29.961 1.00 79.00 444 LEU A N 1
ATOM 3557 C CA . LEU A 1 444 ? 15.900 -9.873 -28.830 1.00 79.00 444 LEU A CA 1
ATOM 3558 C C . LEU A 1 444 ? 14.468 -9.449 -28.465 1.00 79.00 444 LEU A C 1
ATOM 3560 O O . LEU A 1 444 ? 13.596 -10.295 -28.271 1.00 79.00 444 LEU A O 1
ATOM 3564 N N . PHE A 1 445 ? 14.187 -8.142 -28.429 1.00 73.50 445 PHE A N 1
ATOM 3565 C CA . PHE A 1 445 ? 12.829 -7.643 -28.190 1.00 73.50 445 PHE A CA 1
ATOM 3566 C C . PHE A 1 445 ? 11.852 -8.066 -29.290 1.00 73.50 445 PHE A C 1
ATOM 3568 O O . PHE A 1 445 ? 10.718 -8.437 -28.980 1.00 73.50 445 PHE A O 1
ATOM 3575 N N . ALA A 1 446 ? 12.277 -8.044 -30.556 1.00 85.25 446 ALA A N 1
ATOM 3576 C CA . ALA A 1 446 ? 11.463 -8.520 -31.669 1.00 85.25 446 ALA A CA 1
ATOM 3577 C C . ALA A 1 446 ? 11.159 -10.024 -31.545 1.00 85.25 446 ALA A C 1
ATOM 3579 O O . ALA A 1 446 ? 10.016 -10.434 -31.758 1.00 85.25 446 ALA A O 1
ATOM 3580 N N . GLN A 1 447 ? 12.145 -10.830 -31.136 1.00 88.81 447 GLN A N 1
ATOM 3581 C CA . GLN A 1 447 ? 11.965 -12.259 -30.880 1.00 88.81 447 GLN A CA 1
ATOM 3582 C C . GLN A 1 447 ? 10.965 -12.518 -29.746 1.00 88.81 447 GLN A C 1
ATOM 3584 O O . GLN A 1 447 ? 9.978 -13.214 -29.972 1.00 88.81 447 GLN A O 1
ATOM 3589 N N . MET A 1 448 ? 11.142 -11.899 -28.573 1.00 72.00 448 MET A N 1
ATOM 3590 C CA . MET A 1 448 ? 10.198 -12.061 -27.456 1.00 72.00 448 MET A CA 1
ATOM 3591 C C . MET A 1 448 ? 8.774 -11.640 -27.838 1.00 72.00 448 MET A C 1
ATOM 3593 O O . MET A 1 448 ? 7.788 -12.220 -27.383 1.00 72.00 448 MET A O 1
ATOM 3597 N N . HIS A 1 449 ? 8.638 -10.595 -28.661 1.00 78.56 449 HIS A N 1
ATOM 3598 C CA . HIS A 1 449 ? 7.325 -10.146 -29.104 1.00 78.56 449 HIS A CA 1
ATOM 3599 C C . HIS A 1 449 ? 6.657 -11.167 -30.033 1.00 78.56 449 HIS A C 1
ATOM 3601 O O . HIS A 1 449 ? 5.441 -11.357 -29.942 1.00 78.56 449 HIS A O 1
ATOM 3607 N N . LYS A 1 450 ? 7.447 -11.832 -30.885 1.00 89.75 450 LYS A N 1
ATOM 3608 C CA . LYS A 1 450 ? 7.000 -12.922 -31.755 1.00 89.75 450 LYS A CA 1
ATOM 3609 C C . LYS A 1 450 ? 6.582 -14.154 -30.948 1.00 89.75 450 LYS A C 1
ATOM 3611 O O . LYS A 1 450 ? 5.516 -14.694 -31.211 1.00 89.75 450 LYS A O 1
ATOM 3616 N N . GLU A 1 451 ? 7.366 -14.553 -29.948 1.00 82.62 451 GLU A N 1
ATOM 3617 C CA . GLU A 1 451 ? 7.048 -15.687 -29.063 1.00 82.62 451 GLU A CA 1
ATOM 3618 C C . GLU A 1 451 ? 5.744 -15.448 -28.293 1.00 82.62 451 GLU A C 1
ATOM 3620 O O . GLU A 1 451 ? 4.827 -16.259 -28.364 1.00 82.62 451 GLU A O 1
ATOM 3625 N N . ARG A 1 452 ? 5.575 -14.269 -27.680 1.00 81.81 452 ARG A N 1
ATOM 3626 C CA . ARG A 1 452 ? 4.322 -13.915 -26.990 1.00 81.81 452 ARG A CA 1
ATOM 3627 C C . ARG A 1 452 ? 3.108 -13.893 -27.924 1.00 81.81 452 ARG A C 1
ATOM 3629 O O . ARG A 1 452 ? 1.987 -14.169 -27.501 1.00 81.81 452 ARG A O 1
ATOM 3636 N N . GLN A 1 453 ? 3.302 -13.492 -29.179 1.00 87.88 453 GLN A N 1
ATOM 3637 C CA . GLN A 1 453 ? 2.234 -13.517 -30.177 1.00 87.88 453 GLN A CA 1
ATOM 3638 C C . GLN A 1 453 ? 1.855 -14.962 -30.530 1.00 87.88 453 GLN A C 1
ATOM 3640 O O . GLN A 1 453 ? 0.666 -15.272 -30.572 1.00 87.88 453 GLN A O 1
ATOM 3645 N N . GLN A 1 454 ? 2.847 -15.843 -30.686 1.00 92.88 454 GLN A N 1
ATOM 3646 C CA . GLN A 1 454 ? 2.636 -17.272 -30.911 1.00 92.88 454 GLN A CA 1
ATOM 3647 C C . GLN A 1 454 ? 1.883 -17.925 -29.743 1.00 92.88 454 GLN A C 1
ATOM 3649 O O . GLN A 1 454 ? 0.886 -18.598 -29.970 1.00 92.88 454 GLN A O 1
ATOM 3654 N N . GLU A 1 455 ? 2.274 -17.652 -28.495 1.00 83.62 455 GLU A N 1
ATOM 3655 C CA . GLU A 1 455 ? 1.590 -18.179 -27.302 1.00 83.62 455 GLU A CA 1
ATOM 3656 C C . GLU A 1 455 ? 0.100 -17.803 -27.263 1.00 83.62 455 GLU A C 1
ATOM 3658 O O . GLU A 1 455 ? -0.752 -18.613 -26.892 1.00 83.62 455 GLU A O 1
ATOM 3663 N N . ARG A 1 456 ? -0.245 -16.574 -27.673 1.00 85.56 456 ARG A N 1
ATOM 3664 C CA . ARG A 1 456 ? -1.647 -16.135 -27.775 1.00 85.56 456 ARG A CA 1
ATOM 3665 C C . ARG A 1 456 ? -2.397 -16.895 -28.860 1.00 85.56 456 ARG A C 1
ATOM 3667 O O . ARG A 1 456 ? -3.555 -17.259 -28.662 1.00 85.56 456 ARG A O 1
ATOM 3674 N N . GLU A 1 457 ? -1.762 -17.113 -30.005 1.00 92.94 457 GLU A N 1
ATOM 3675 C CA . GLU A 1 457 ? -2.348 -17.861 -31.116 1.00 92.94 457 GLU A CA 1
ATOM 3676 C C . GLU A 1 457 ? -2.574 -19.332 -30.744 1.00 92.94 457 GLU A C 1
ATOM 3678 O O . GLU A 1 457 ? -3.661 -19.858 -31.002 1.00 92.94 457 GLU A O 1
ATOM 3683 N N . ASP A 1 458 ? -1.618 -19.951 -30.052 1.00 89.88 458 ASP A N 1
ATOM 3684 C CA . ASP A 1 458 ? -1.709 -21.319 -29.538 1.00 89.88 458 ASP A CA 1
ATOM 3685 C C . ASP A 1 458 ? -2.812 -21.443 -28.479 1.00 89.88 458 ASP A C 1
ATOM 3687 O O . ASP A 1 458 ? -3.640 -22.355 -28.539 1.00 89.88 458 ASP A O 1
ATOM 3691 N N . PHE A 1 459 ? -2.909 -20.476 -27.560 1.00 87.44 459 PHE A N 1
ATOM 3692 C CA . PHE A 1 459 ? -3.998 -20.406 -26.586 1.00 87.44 459 PHE A CA 1
ATOM 3693 C C . PHE A 1 459 ? -5.372 -20.298 -27.269 1.00 87.44 459 PHE A C 1
ATOM 3695 O O . PHE A 1 459 ? -6.307 -21.029 -26.933 1.00 87.44 459 PHE A O 1
ATOM 3702 N N . HIS A 1 460 ? -5.506 -19.440 -28.285 1.00 88.56 460 HIS A N 1
ATOM 3703 C CA . HIS A 1 460 ? -6.740 -19.337 -29.068 1.00 88.56 460 HIS A CA 1
ATOM 3704 C C . HIS A 1 460 ? -7.035 -20.598 -29.893 1.00 88.56 460 HIS A C 1
ATOM 3706 O O . HIS A 1 460 ? -8.203 -20.935 -30.111 1.00 88.56 460 HIS A O 1
ATOM 3712 N N . ALA A 1 461 ? -6.014 -21.308 -30.375 1.00 92.25 461 ALA A N 1
ATOM 3713 C CA . ALA A 1 461 ? -6.183 -22.597 -31.037 1.00 92.25 461 ALA A CA 1
ATOM 3714 C C . ALA A 1 461 ? -6.700 -23.664 -30.058 1.00 92.25 461 ALA A C 1
ATOM 3716 O O . ALA A 1 461 ? -7.656 -24.369 -30.388 1.00 92.25 461 ALA A O 1
ATOM 3717 N N . LEU A 1 462 ? -6.149 -23.719 -28.843 1.00 89.81 462 LEU A N 1
ATOM 3718 C CA . LEU A 1 462 ? -6.592 -24.625 -27.784 1.00 89.81 462 LEU A CA 1
ATOM 3719 C C . LEU A 1 462 ? -8.054 -24.364 -27.394 1.00 89.81 462 LEU A C 1
ATOM 3721 O O . LEU A 1 462 ? -8.852 -25.298 -27.336 1.00 89.81 462 LEU A O 1
ATOM 3725 N N . LEU A 1 463 ? -8.441 -23.096 -27.213 1.00 85.31 463 LEU A N 1
ATOM 3726 C CA . LEU A 1 463 ? -9.835 -22.726 -26.940 1.00 85.31 463 LEU A CA 1
ATOM 3727 C C . LEU A 1 463 ? -10.784 -23.173 -28.060 1.00 85.31 463 LEU A C 1
ATOM 3729 O O . LEU A 1 463 ? -11.853 -23.711 -27.780 1.00 85.31 463 LEU A O 1
ATOM 3733 N N . ARG A 1 464 ? -10.390 -23.012 -29.331 1.00 96.62 464 ARG A N 1
ATOM 3734 C CA . ARG A 1 464 ? -11.189 -23.495 -30.472 1.00 96.62 464 ARG A CA 1
ATOM 3735 C C . ARG A 1 464 ? -11.348 -25.018 -30.475 1.00 96.62 464 ARG A C 1
ATOM 3737 O O . ARG A 1 464 ? -12.423 -25.490 -30.826 1.00 96.62 464 ARG A O 1
ATOM 3744 N N . GLN A 1 465 ? -10.319 -25.771 -30.082 1.00 92.12 465 GLN A N 1
ATOM 3745 C CA . GLN A 1 465 ? -10.397 -27.234 -29.957 1.00 92.12 465 GLN A CA 1
ATOM 3746 C C . GLN A 1 465 ? -11.286 -27.687 -28.793 1.00 92.12 465 GLN A C 1
ATOM 3748 O O . GLN A 1 465 ? -11.969 -28.702 -28.906 1.00 92.12 465 GLN A O 1
ATOM 3753 N N . LEU A 1 466 ? -11.285 -26.954 -27.677 1.00 84.75 466 LEU A N 1
ATOM 3754 C CA . LEU A 1 466 ? -12.152 -27.258 -26.538 1.00 84.75 466 LEU A CA 1
ATOM 3755 C C . LEU A 1 466 ? -13.622 -26.985 -26.875 1.00 84.75 466 LEU A C 1
ATOM 3757 O O . LEU A 1 466 ? -14.469 -27.831 -26.604 1.00 84.75 466 LEU A O 1
ATOM 3761 N N . CYS A 1 467 ? -13.918 -25.865 -27.541 1.00 88.06 467 CYS A N 1
ATOM 3762 C CA . CYS A 1 467 ? -15.285 -25.526 -27.945 1.00 88.06 467 CYS A CA 1
ATOM 3763 C C . CYS A 1 467 ? -15.849 -26.409 -29.071 1.00 88.06 467 CYS A C 1
ATOM 3765 O O . CYS A 1 467 ? -17.058 -26.425 -29.258 1.00 88.06 467 CYS A O 1
ATOM 3767 N N . SER A 1 468 ? -15.018 -27.109 -29.851 1.00 89.81 468 SER A N 1
ATOM 3768 C CA . SER A 1 468 ? -15.492 -28.019 -30.908 1.00 89.81 468 SER A CA 1
ATOM 3769 C C . SER A 1 468 ? -15.742 -29.452 -30.429 1.00 89.81 468 SER A C 1
ATOM 3771 O O . SER A 1 468 ? -16.250 -30.269 -31.196 1.00 89.81 468 SER A O 1
ATOM 3773 N N . ARG A 1 469 ? -15.365 -29.769 -29.183 1.00 78.88 469 ARG A N 1
ATOM 3774 C CA . ARG A 1 469 ? -15.588 -31.076 -28.542 1.00 78.88 469 ARG A CA 1
ATOM 3775 C C . ARG A 1 469 ? -16.843 -31.129 -27.665 1.00 78.88 469 ARG A C 1
ATOM 3777 O O . ARG A 1 469 ? -17.218 -32.226 -27.258 1.00 78.88 469 ARG A O 1
ATOM 3784 N N . SER A 1 470 ? -17.453 -29.979 -27.373 1.00 57.84 470 SER A N 1
ATOM 3785 C CA . SER A 1 470 ? -18.795 -29.854 -26.785 1.00 57.84 470 SER A CA 1
ATOM 3786 C C . SER A 1 470 ? -19.847 -29.792 -27.878 1.00 57.84 470 SER A C 1
ATOM 3788 O O . SER A 1 470 ? -20.909 -30.424 -27.704 1.00 57.84 470 SER A O 1
#

Organism: Plasmopara halstedii (NCBI:txid4781)